Protein AF-A0A537B6Z2-F1 (afdb_monomer_lite)

pLDDT: mean 74.82, std 28.65, range [25.69, 98.81]

Sequence (385 aa):
MVRDRRIRRAQDLSRGAADRLVSRRPWNEPRGRLPSAAHRRKRGRANRRRSTDGAGNKERARRKISRARGRTGGLPGELRLSERRVERPPDGRALRCKRRDVPVVGRRRGEGAVIRAAIVGLGRWGQNLVASVQGKSGAIRFVAGATRTPERSRAFADAHGFPLRESYEKLLADPAIDAVVLATPHSLHAGQIIAAARAGKHVFAEKPFALSLRDAEAAVRACAENELTLAIGYNWRFQPALQEIKRLLGDGGQLGKLLHIEGNFCGPSAYRFEREHWRQSREEGPAGGMTGRGVHLVDAMICLSGRIESLVAQSSRAVRDFGLDDTTSMLFRFESGATGYLGTVIATAETWRLQVFGANGWAEVGGVEHLNTWQLKVCTIDREN

Foldseek 3Di:
DWDWPFDDDDDDDPDDDDDDDDDDDDDDDDDDDDDDDDDDDDDDDDDDDDDDDDDDDDDDDDDDDDDDDDDDDDDDDDPDPPPPPDDDDPDPPDPPPDPPVPPLLDDDDPPQDAAAEEEEAPDPVSLVVQVCDQVPDSHYHHAEYEYPCVVVCVVSQVVSHHYYDPDLLRVLQDPSHAAYEYPDQQQCQLVSLLSNLVSNHAYEYEPPNHDDPVSNVSSVVSCVVSSHHYHYRLCLCVPVLLVVVLQQDDDVHQLDDWAEKEKEFEAQQVPPDDLPPPLLDCSRQVQAQCRPTVVSVVVSCCSRQNAWPDKDKDFADDDDDSPGTQWIKMKTAGPSRHIYIYIYGNNDHGWIKMKIHGPFWIKIWIDRDDPNDITITTTGDDPVD

Radius of gyration: 30.24 Å; chains: 1; bounding box: 92×68×74 Å

Secondary structure (DSSP, 8-state):
--------PPP------------------PPPPP---------------------------PPPP--------PPP----------PPPS------------------PPTT--EEEEEE--SHHHHHHHHHHTTT-SSEEEEEEE-S-GGGTHHHHHHTT-PBPSSHHHHHT-TT--EEEE-S-GGGHHHHHHHHHHTT-EEEEPSS--SSHHHHHHHHHHHHHTT--EEE--GGGG-HHHHHHHHHTSTT-TT-SEEEEEEEEE-SHHHHS-TTSGGGSTTT-TTTHIIIIIHHHHHHHHHHH--EEEEEEEEE--S--SSS-SEEEEEEEETTS-EEEEEEESSS--EEEEEEEETTEEEEEE-SS-TTS--EEEEE--S--

Structure (mmCIF, N/CA/C/O backbone):
data_AF-A0A537B6Z2-F1
#
_entry.id   AF-A0A537B6Z2-F1
#
loop_
_atom_site.group_PDB
_atom_site.id
_atom_site.type_symbol
_atom_site.label_atom_id
_atom_site.label_alt_id
_atom_site.label_comp_id
_atom_site.label_asym_id
_atom_site.label_entity_id
_atom_site.label_seq_id
_atom_site.pdbx_PDB_ins_code
_atom_site.Cartn_x
_atom_site.Cartn_y
_atom_site.Cartn_z
_atom_site.occupancy
_atom_site.B_iso_or_equiv
_atom_site.auth_seq_id
_atom_site.auth_comp_id
_atom_site.auth_asym_id
_atom_site.auth_atom_id
_atom_site.pdbx_PDB_model_num
ATOM 1 N N . MET A 1 1 ? -10.157 -7.994 35.570 1.00 31.20 1 MET A N 1
ATOM 2 C CA . MET A 1 1 ? -8.755 -8.392 35.926 1.00 31.20 1 MET A CA 1
ATOM 3 C C . MET A 1 1 ? -7.870 -8.548 34.667 1.00 31.20 1 MET A C 1
ATOM 5 O O . MET A 1 1 ? -8.349 -9.133 33.706 1.00 31.20 1 MET A O 1
ATOM 9 N N . VAL A 1 2 ? -6.613 -8.060 34.606 1.00 25.78 2 VAL A N 1
ATOM 10 C CA . VAL A 1 2 ? -5.791 -8.107 33.357 1.00 25.78 2 VAL A CA 1
ATOM 11 C C . VAL A 1 2 ? -5.166 -9.492 33.110 1.00 25.78 2 VAL A C 1
ATOM 13 O O . VAL A 1 2 ? -4.333 -9.944 33.890 1.00 25.78 2 VAL A O 1
ATOM 16 N N . ARG A 1 3 ? -5.510 -10.139 31.986 1.00 31.22 3 ARG A N 1
ATOM 17 C CA . ARG A 1 3 ? -4.930 -11.420 31.530 1.00 31.22 3 ARG A CA 1
ATOM 18 C C . ARG A 1 3 ? -4.111 -11.229 30.241 1.00 31.22 3 ARG A C 1
ATOM 20 O O . ARG A 1 3 ? -4.666 -11.281 29.149 1.00 31.22 3 ARG A O 1
ATOM 27 N N . ASP A 1 4 ? -2.792 -11.043 30.362 1.00 32.09 4 ASP A N 1
ATOM 28 C CA . ASP A 1 4 ? -1.851 -10.915 29.227 1.00 32.09 4 ASP A CA 1
ATOM 29 C C . ASP A 1 4 ? -1.685 -12.248 28.460 1.00 32.09 4 ASP A C 1
ATOM 31 O O . ASP A 1 4 ? -0.768 -13.035 28.708 1.00 32.09 4 ASP A O 1
ATOM 35 N N . ARG A 1 5 ? -2.596 -12.532 27.518 1.00 38.34 5 ARG A N 1
ATOM 36 C CA . ARG A 1 5 ? -2.490 -13.682 26.604 1.00 38.34 5 ARG A CA 1
ATOM 37 C C . ARG A 1 5 ? -1.584 -13.357 25.413 1.00 38.34 5 ARG A C 1
ATOM 39 O O . ARG A 1 5 ? -2.050 -13.016 24.328 1.00 38.34 5 ARG A O 1
ATOM 46 N N . ARG A 1 6 ? -0.274 -13.549 25.594 1.00 38.91 6 ARG A N 1
ATOM 47 C CA . ARG A 1 6 ? 0.734 -13.459 24.519 1.00 38.91 6 ARG A CA 1
ATOM 48 C C . ARG A 1 6 ? 0.600 -14.610 23.519 1.00 38.91 6 ARG A C 1
ATOM 50 O O . ARG A 1 6 ? 1.258 -15.641 23.653 1.00 38.91 6 ARG A O 1
ATOM 57 N N . ILE A 1 7 ? -0.218 -14.429 22.485 1.00 36.53 7 ILE A N 1
ATOM 58 C CA . ILE A 1 7 ? -0.350 -15.404 21.395 1.00 36.53 7 ILE A CA 1
ATOM 59 C C . ILE A 1 7 ? 0.897 -15.336 20.498 1.00 36.53 7 ILE A C 1
ATOM 61 O O . ILE A 1 7 ? 0.973 -14.548 19.559 1.00 36.53 7 ILE A O 1
ATOM 65 N N . ARG A 1 8 ? 1.883 -16.195 20.777 1.00 36.22 8 ARG A N 1
ATOM 66 C CA . ARG A 1 8 ? 2.977 -16.513 19.847 1.00 36.22 8 ARG A CA 1
ATOM 67 C C . ARG A 1 8 ? 2.648 -17.811 19.110 1.00 36.22 8 ARG A C 1
ATOM 69 O O . ARG A 1 8 ? 2.709 -18.879 19.711 1.00 36.22 8 ARG A O 1
ATOM 76 N N . ARG A 1 9 ? 2.375 -17.742 17.804 1.00 32.66 9 ARG A N 1
ATOM 77 C CA . ARG A 1 9 ? 2.593 -18.895 16.915 1.00 32.66 9 ARG A CA 1
ATOM 78 C C . ARG A 1 9 ? 4.033 -18.835 16.422 1.00 32.66 9 ARG A C 1
ATOM 80 O O . ARG A 1 9 ? 4.411 -17.861 15.776 1.00 32.66 9 ARG A O 1
ATOM 87 N N . ALA A 1 10 ? 4.823 -19.859 16.730 1.00 28.95 10 ALA A N 1
ATOM 88 C CA . ALA A 1 10 ? 6.073 -20.079 16.020 1.00 28.95 10 ALA A CA 1
ATOM 89 C C . ALA A 1 10 ? 5.754 -20.510 14.579 1.00 28.95 10 ALA A C 1
ATOM 91 O O . ALA A 1 10 ? 4.824 -21.283 14.354 1.00 28.95 10 ALA A O 1
ATOM 92 N N . GLN A 1 11 ? 6.525 -20.006 13.621 1.00 37.44 11 GLN A N 1
ATOM 93 C CA . GLN A 1 11 ? 6.777 -20.715 12.370 1.00 37.44 11 GLN A CA 1
ATOM 94 C C . GLN A 1 11 ? 8.135 -21.394 12.534 1.00 37.44 11 GLN A C 1
ATOM 96 O O . GLN A 1 11 ? 9.032 -20.801 13.140 1.00 37.44 11 GLN A O 1
ATOM 101 N N . ASP A 1 12 ? 8.276 -22.625 12.048 1.00 31.50 12 ASP A N 1
ATOM 102 C CA . ASP A 1 12 ? 9.491 -23.403 12.267 1.00 31.50 12 ASP A CA 1
ATOM 103 C C . ASP A 1 12 ? 10.701 -22.774 11.573 1.00 31.50 12 ASP A C 1
ATOM 105 O O . ASP A 1 12 ? 10.842 -22.784 10.351 1.00 31.50 12 ASP A O 1
ATOM 109 N N . LEU A 1 13 ? 11.597 -22.239 12.399 1.00 31.28 13 LEU A N 1
ATOM 110 C CA . LEU A 1 13 ? 12.962 -21.889 12.046 1.00 31.28 13 LEU A CA 1
ATOM 111 C C . LEU A 1 13 ? 13.880 -22.672 12.986 1.00 31.28 13 LEU A C 1
ATOM 113 O O . LEU A 1 13 ? 13.684 -22.681 14.204 1.00 31.28 13 LEU A O 1
ATOM 117 N N . SER A 1 14 ? 14.856 -23.367 12.406 1.00 30.05 14 SER A N 1
ATOM 118 C CA . SER A 1 14 ? 15.750 -24.293 13.106 1.00 30.05 14 SER A CA 1
ATOM 119 C C . SER A 1 14 ? 16.435 -23.635 14.308 1.00 30.05 14 SER A C 1
ATOM 121 O O . SER A 1 14 ? 17.076 -22.592 14.169 1.00 30.05 14 SER A O 1
ATOM 123 N N . ARG A 1 15 ? 16.323 -24.260 15.488 1.00 30.67 15 ARG A N 1
ATOM 124 C CA . ARG A 1 15 ? 16.882 -23.742 16.747 1.00 30.67 15 ARG A CA 1
ATOM 125 C C . ARG A 1 15 ? 18.405 -23.588 16.656 1.00 30.67 15 ARG A C 1
ATOM 127 O O . ARG A 1 15 ? 19.103 -24.569 16.425 1.00 30.67 15 ARG A O 1
ATOM 134 N N . GLY A 1 16 ? 18.913 -22.388 16.937 1.00 26.91 16 GLY A N 1
ATOM 135 C CA . GLY A 1 16 ? 20.348 -22.106 16.997 1.00 26.91 16 GLY A CA 1
ATOM 136 C C . GLY A 1 16 ? 20.668 -20.923 17.913 1.00 26.91 16 GLY A C 1
ATOM 137 O O . GLY A 1 16 ? 20.459 -19.783 17.526 1.00 26.91 16 GLY A O 1
ATOM 138 N N . ALA A 1 17 ? 21.164 -21.228 19.117 1.00 27.98 17 ALA A N 1
ATOM 139 C CA . ALA A 1 17 ? 21.833 -20.332 20.071 1.00 27.98 17 ALA A CA 1
ATOM 140 C C . ALA A 1 17 ? 21.268 -18.902 20.265 1.00 27.98 17 ALA A C 1
ATOM 142 O O . ALA A 1 17 ? 21.719 -17.941 19.644 1.00 27.98 17 ALA A O 1
ATOM 143 N N . ALA A 1 18 ? 20.407 -18.737 21.273 1.00 27.16 18 ALA A N 1
ATOM 144 C CA . ALA A 1 18 ? 20.296 -17.469 21.992 1.00 27.16 18 ALA A CA 1
ATOM 145 C C . ALA A 1 18 ? 21.168 -17.539 23.257 1.00 27.16 18 ALA A C 1
ATOM 147 O O . ALA A 1 18 ? 20.759 -18.182 24.216 1.00 27.16 18 ALA A O 1
ATOM 148 N N . ASP A 1 19 ? 22.370 -16.947 23.217 1.00 29.09 19 ASP A N 1
ATOM 149 C CA . ASP A 1 19 ? 23.042 -16.287 24.357 1.00 29.09 19 ASP A CA 1
ATOM 150 C C . ASP A 1 19 ? 24.487 -15.877 24.016 1.00 29.09 19 ASP A C 1
ATOM 152 O O . ASP A 1 19 ? 25.310 -16.736 23.696 1.00 29.09 19 ASP A O 1
ATOM 156 N N . ARG A 1 20 ? 24.805 -14.575 24.165 1.00 29.11 20 ARG A N 1
ATOM 157 C CA . ARG A 1 20 ? 26.014 -14.032 24.840 1.00 29.11 20 ARG A CA 1
ATOM 158 C C . ARG A 1 20 ? 26.226 -12.527 24.599 1.00 29.11 20 ARG A C 1
ATOM 160 O O . ARG A 1 20 ? 26.693 -12.124 23.545 1.00 29.11 20 ARG A O 1
ATOM 167 N N . LEU A 1 21 ? 26.021 -11.772 25.682 1.00 27.22 21 LEU A N 1
ATOM 168 C CA . LEU A 1 21 ? 26.836 -10.647 26.181 1.00 27.22 21 LEU A CA 1
ATOM 169 C C . LEU A 1 21 ? 27.091 -9.388 25.319 1.00 27.22 21 LEU A C 1
ATOM 171 O O . LEU A 1 21 ? 27.278 -9.391 24.109 1.00 27.22 21 LEU A O 1
ATOM 175 N N . VAL A 1 22 ? 27.164 -8.260 26.031 1.00 26.69 22 VAL A N 1
ATOM 176 C CA . VAL A 1 22 ? 27.321 -6.906 25.486 1.00 26.69 22 VAL A CA 1
ATOM 177 C C . VAL A 1 22 ? 28.796 -6.510 25.320 1.00 26.69 22 VAL A C 1
ATOM 179 O O . VAL A 1 22 ? 29.599 -6.645 26.240 1.00 26.69 22 VAL A O 1
ATOM 182 N N . SER A 1 23 ? 29.092 -5.856 24.191 1.00 26.97 23 SER A N 1
ATOM 183 C CA . SER A 1 23 ? 30.302 -5.070 23.872 1.00 26.97 23 SER A CA 1
ATOM 184 C C . SER A 1 23 ? 31.633 -5.810 23.634 1.00 26.97 23 SER A C 1
ATOM 186 O O . SER A 1 23 ? 32.213 -6.412 24.533 1.00 26.97 23 SER A O 1
ATOM 188 N N . ARG A 1 24 ? 32.241 -5.557 22.462 1.00 28.36 24 ARG A N 1
ATOM 189 C CA . ARG A 1 24 ? 33.386 -4.625 22.321 1.00 28.36 24 ARG A CA 1
ATOM 190 C C . ARG A 1 24 ? 33.663 -4.286 20.840 1.00 28.36 24 ARG A C 1
ATOM 192 O O . ARG A 1 24 ? 32.948 -4.733 19.954 1.00 28.36 24 ARG A O 1
ATOM 199 N N . ARG A 1 25 ? 34.613 -3.366 20.624 1.00 27.12 25 ARG A N 1
ATOM 200 C CA . ARG A 1 25 ? 34.887 -2.593 19.389 1.00 27.12 25 ARG A CA 1
ATOM 201 C C . ARG A 1 25 ? 35.215 -3.437 18.137 1.00 27.12 25 ARG A C 1
ATOM 203 O O . ARG A 1 25 ? 35.761 -4.526 18.293 1.00 27.12 25 ARG A O 1
ATOM 210 N N . PRO A 1 26 ? 35.002 -2.899 16.917 1.00 27.08 26 PRO A N 1
ATOM 211 C CA . PRO A 1 26 ? 35.416 -3.552 15.674 1.00 27.08 26 PRO A CA 1
ATOM 212 C C . PRO A 1 26 ? 36.942 -3.571 15.503 1.00 27.08 26 PRO A C 1
ATOM 214 O O . PRO A 1 26 ? 37.623 -2.608 15.857 1.00 27.08 26 PRO A O 1
ATOM 217 N N . TRP A 1 27 ? 37.447 -4.645 14.893 1.00 25.69 27 TRP A N 1
ATOM 218 C CA . TRP A 1 27 ? 38.795 -4.771 14.334 1.00 25.69 27 TRP A CA 1
ATOM 219 C C . TRP A 1 27 ? 38.758 -5.745 13.153 1.00 25.69 27 TRP A C 1
ATOM 221 O O . TRP A 1 27 ? 38.409 -6.907 13.347 1.00 25.69 27 TRP A O 1
ATOM 231 N N . ASN A 1 28 ? 39.127 -5.278 11.956 1.00 28.61 28 ASN A N 1
ATOM 232 C CA . ASN A 1 28 ? 40.232 -5.839 11.163 1.00 28.61 28 ASN A CA 1
ATOM 233 C C . ASN A 1 28 ? 40.301 -5.203 9.765 1.00 28.61 28 ASN A C 1
ATOM 235 O O . ASN A 1 28 ? 39.455 -5.461 8.917 1.00 28.61 28 ASN A O 1
ATOM 239 N N . GLU A 1 29 ? 41.394 -4.485 9.512 1.00 28.77 29 GLU A N 1
ATOM 240 C CA . GLU A 1 29 ? 42.083 -4.521 8.218 1.00 28.77 29 GLU A CA 1
ATOM 241 C C . GLU A 1 29 ? 43.484 -5.140 8.434 1.00 28.77 29 GLU A C 1
ATOM 243 O O . GLU A 1 29 ? 43.968 -5.157 9.575 1.00 28.77 29 GLU A O 1
ATOM 248 N N . PRO A 1 30 ? 44.130 -5.717 7.401 1.00 32.84 30 PRO A N 1
ATOM 249 C CA . PRO A 1 30 ? 45.302 -6.576 7.590 1.00 32.84 30 PRO A CA 1
ATOM 250 C C . PRO A 1 30 ? 46.597 -5.811 7.911 1.00 32.84 30 PRO A C 1
ATOM 252 O O . PRO A 1 30 ? 46.817 -4.694 7.449 1.00 32.84 30 PRO A O 1
ATOM 255 N N . ARG A 1 31 ? 47.516 -6.447 8.652 1.00 28.41 31 ARG A N 1
ATOM 256 C CA . ARG A 1 31 ? 48.848 -5.886 8.951 1.00 28.41 31 ARG A CA 1
ATOM 257 C C . ARG A 1 31 ? 49.913 -6.352 7.953 1.00 28.41 31 ARG A C 1
ATOM 259 O O . ARG A 1 31 ? 50.276 -7.526 7.957 1.00 28.41 31 ARG A O 1
ATOM 266 N N . GLY A 1 32 ? 50.496 -5.415 7.206 1.00 26.58 32 GLY A N 1
ATOM 267 C CA . GLY A 1 32 ? 51.830 -5.560 6.600 1.00 26.58 32 GLY A CA 1
ATOM 268 C C . GLY A 1 32 ? 52.953 -5.235 7.602 1.00 26.58 32 GLY A C 1
ATOM 269 O O . GLY A 1 32 ? 52.706 -4.588 8.622 1.00 26.58 32 GLY A O 1
ATOM 270 N N . ARG A 1 33 ? 54.188 -5.693 7.346 1.00 27.89 33 ARG A N 1
ATOM 271 C CA . ARG A 1 33 ? 55.360 -5.461 8.222 1.00 27.89 33 ARG A CA 1
ATOM 272 C C . ARG A 1 33 ? 56.221 -4.273 7.758 1.00 27.89 33 ARG A C 1
ATOM 274 O O . ARG A 1 33 ? 56.252 -3.947 6.579 1.00 27.89 33 ARG A O 1
ATOM 281 N N . LEU A 1 34 ? 56.937 -3.665 8.709 1.00 28.89 34 LEU A N 1
ATOM 282 C CA . LEU A 1 34 ? 57.991 -2.654 8.497 1.00 28.89 34 LEU A CA 1
ATOM 283 C C . LEU A 1 34 ? 59.309 -3.326 8.028 1.00 28.89 34 LEU A C 1
ATOM 285 O O . LEU A 1 34 ? 59.421 -4.548 8.166 1.00 28.89 34 LEU A O 1
ATOM 289 N N . PRO A 1 35 ? 60.320 -2.564 7.547 1.00 38.00 35 PRO A N 1
ATOM 290 C CA . PRO A 1 35 ? 61.293 -2.004 8.502 1.00 38.00 35 PRO A CA 1
ATOM 291 C C . PRO A 1 35 ? 61.864 -0.590 8.198 1.00 38.00 35 PRO A C 1
ATOM 293 O O . PRO A 1 35 ? 62.128 -0.219 7.063 1.00 38.00 35 PRO A O 1
ATOM 296 N N . SER A 1 36 ? 62.117 0.150 9.288 1.00 27.50 36 SER A N 1
ATOM 297 C CA . SER A 1 36 ? 63.237 1.088 9.551 1.00 27.50 36 SER A CA 1
ATOM 298 C C . SER A 1 36 ? 63.777 2.084 8.499 1.00 27.50 36 SER A C 1
ATOM 300 O O . SER A 1 36 ? 64.452 1.691 7.554 1.00 27.50 36 SER A O 1
ATOM 302 N N . ALA A 1 37 ? 63.771 3.374 8.866 1.00 28.77 37 ALA A N 1
ATOM 303 C CA . ALA A 1 37 ? 64.976 4.226 8.924 1.00 28.77 37 ALA A CA 1
ATOM 304 C C . ALA A 1 37 ? 64.714 5.462 9.819 1.00 28.77 37 ALA A C 1
ATOM 306 O O . ALA A 1 37 ? 63.564 5.803 10.089 1.00 28.77 37 ALA A O 1
ATOM 307 N N . ALA A 1 38 ? 65.765 6.131 10.303 1.00 28.70 38 ALA A N 1
ATOM 308 C CA . ALA A 1 38 ? 65.657 7.330 11.147 1.00 28.70 38 ALA A CA 1
ATOM 309 C C . ALA A 1 38 ? 65.979 8.617 10.371 1.00 28.70 38 ALA A C 1
ATOM 311 O O . ALA A 1 38 ? 66.758 8.565 9.423 1.00 28.70 38 ALA A O 1
ATOM 312 N N . HIS A 1 39 ? 65.518 9.780 10.863 1.00 29.91 39 HIS A N 1
ATOM 313 C CA . HIS A 1 39 ? 66.331 11.007 10.844 1.00 29.91 39 HIS A CA 1
ATOM 314 C C . HIS A 1 39 ? 65.981 12.011 11.964 1.00 29.91 39 HIS A C 1
ATOM 316 O O . HIS A 1 39 ? 65.071 11.801 12.763 1.00 29.91 39 HIS A O 1
ATOM 322 N N . ARG A 1 40 ? 66.817 13.050 12.108 1.00 29.64 40 ARG A N 1
ATOM 323 C CA . ARG A 1 40 ? 66.996 13.860 13.331 1.00 29.64 40 ARG A CA 1
ATOM 324 C C . ARG A 1 40 ? 66.291 15.229 13.318 1.00 29.64 40 ARG A C 1
ATOM 326 O O . ARG A 1 40 ? 66.344 15.935 12.326 1.00 29.64 40 ARG A O 1
ATOM 333 N N . ARG A 1 41 ? 65.888 15.657 14.527 1.00 30.36 41 ARG A N 1
ATOM 334 C CA . ARG A 1 41 ? 65.993 17.023 15.113 1.00 30.36 41 ARG A CA 1
ATOM 335 C C . ARG A 1 41 ? 65.592 18.249 14.258 1.00 30.36 41 ARG A C 1
ATOM 337 O O . ARG A 1 41 ? 66.323 18.631 13.353 1.00 30.36 41 ARG A O 1
ATOM 344 N N . LYS A 1 42 ? 64.785 19.125 14.876 1.00 30.58 42 LYS A N 1
ATOM 345 C CA . LYS A 1 42 ? 65.321 20.343 15.539 1.00 30.58 42 LYS A CA 1
ATOM 346 C C . LYS A 1 42 ? 64.374 20.875 16.624 1.00 30.58 42 LYS A C 1
ATOM 348 O O . LYS A 1 42 ? 63.186 20.581 16.622 1.00 30.58 42 LYS A O 1
ATOM 353 N N . ARG A 1 43 ? 64.937 21.615 17.587 1.00 31.23 43 ARG A N 1
ATOM 354 C CA . ARG A 1 43 ? 64.209 22.387 18.612 1.00 31.23 43 ARG A CA 1
ATOM 355 C C . ARG A 1 43 ? 64.237 23.867 18.215 1.00 31.23 43 ARG A C 1
ATOM 357 O O . ARG A 1 43 ? 65.288 24.337 17.792 1.00 31.23 43 ARG A O 1
ATOM 364 N N . GLY A 1 44 ? 63.150 24.590 18.467 1.00 27.59 44 GLY A N 1
ATOM 365 C CA . GLY A 1 44 ? 63.119 26.049 18.634 1.00 27.59 44 GLY A CA 1
ATOM 366 C C . GLY A 1 44 ? 62.461 26.365 19.983 1.00 27.59 44 GLY A C 1
ATOM 367 O O . GLY A 1 44 ? 61.597 25.604 20.420 1.00 27.59 44 GLY A O 1
ATOM 368 N N . ARG A 1 45 ? 62.912 27.398 20.707 1.00 28.91 45 ARG A N 1
ATOM 369 C CA . ARG A 1 45 ? 62.478 27.656 22.095 1.00 28.91 45 ARG A CA 1
ATOM 370 C C . ARG A 1 45 ? 62.605 29.139 22.455 1.00 28.91 45 ARG A C 1
ATOM 372 O O . ARG A 1 45 ? 63.638 29.728 22.163 1.00 28.91 45 ARG A O 1
ATOM 379 N N . ALA A 1 46 ? 61.647 29.628 23.250 1.00 31.62 46 ALA A N 1
ATOM 380 C CA . ALA A 1 46 ? 61.682 30.904 23.984 1.00 31.62 46 ALA A CA 1
ATOM 381 C C . ALA A 1 46 ? 61.500 32.186 23.111 1.00 31.62 46 ALA A C 1
ATOM 383 O O . ALA A 1 46 ? 61.597 32.108 21.896 1.00 31.62 46 ALA A O 1
ATOM 384 N N . ASN A 1 47 ? 61.180 33.371 23.666 1.00 29.94 47 ASN A N 1
ATOM 385 C CA . ASN A 1 47 ? 61.007 33.697 25.090 1.00 29.94 47 ASN A CA 1
ATOM 386 C C . ASN A 1 47 ? 59.976 34.814 25.400 1.00 29.94 47 ASN A C 1
ATOM 388 O O . ASN A 1 47 ? 59.649 35.644 24.565 1.00 29.94 47 ASN A O 1
ATOM 392 N N . ARG A 1 48 ? 59.555 34.815 26.673 1.00 30.72 48 ARG A N 1
ATOM 393 C CA . ARG A 1 48 ? 58.812 35.812 27.478 1.00 30.72 48 ARG A CA 1
ATOM 394 C C . ARG A 1 48 ? 58.956 37.305 27.111 1.00 30.72 48 ARG A C 1
ATOM 396 O O . ARG A 1 48 ? 60.065 37.758 26.844 1.00 30.72 48 ARG A O 1
ATOM 403 N N . ARG A 1 49 ? 57.935 38.085 27.512 1.00 29.16 49 ARG A N 1
ATOM 404 C CA . ARG A 1 49 ? 58.051 39.135 28.565 1.00 29.16 49 ARG A CA 1
ATOM 405 C C . ARG A 1 49 ? 56.749 39.237 29.398 1.00 29.16 49 ARG A C 1
ATOM 407 O O . ARG A 1 49 ? 55.776 38.567 29.070 1.00 29.16 49 ARG A O 1
ATOM 414 N N . ARG A 1 50 ? 56.787 39.955 30.532 1.00 31.41 50 ARG A N 1
ATOM 415 C CA . ARG A 1 50 ? 55.744 40.067 31.586 1.00 31.41 50 ARG A CA 1
ATOM 416 C C . ARG A 1 50 ? 55.665 41.511 32.111 1.00 31.41 50 ARG A C 1
ATOM 418 O O . ARG A 1 50 ? 56.728 42.090 32.310 1.00 31.41 50 ARG A O 1
ATOM 425 N N . SER A 1 51 ? 54.463 41.946 32.500 1.00 29.16 51 SER A N 1
ATOM 426 C CA . SER A 1 51 ? 54.149 42.867 33.622 1.00 29.16 51 SER A CA 1
ATOM 427 C C . SER A 1 51 ? 52.607 42.935 33.750 1.00 29.16 51 SER A C 1
ATOM 429 O O . SER A 1 51 ? 51.971 43.223 32.741 1.00 29.16 51 SE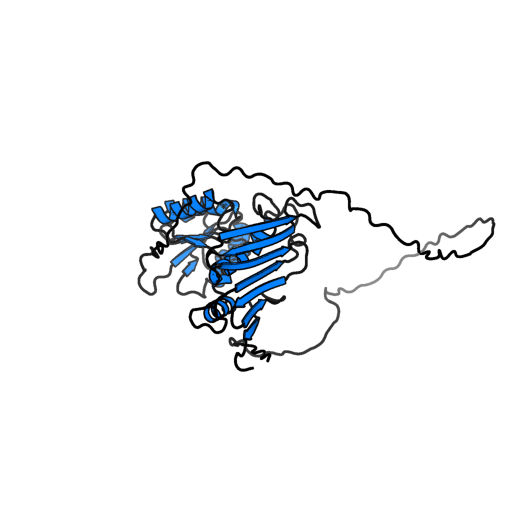R A O 1
ATOM 431 N N . THR A 1 52 ? 51.934 42.404 34.785 1.00 32.81 52 THR A N 1
ATOM 432 C CA . THR A 1 52 ? 51.739 42.922 36.173 1.00 32.81 52 THR A CA 1
ATOM 433 C C . THR A 1 52 ? 51.011 44.275 36.225 1.00 32.81 52 THR A C 1
ATOM 435 O O . THR A 1 52 ? 51.477 45.192 35.558 1.00 32.81 52 THR A O 1
ATOM 438 N N . ASP A 1 53 ? 49.952 44.536 37.010 1.00 29.97 53 ASP A N 1
ATOM 439 C CA . ASP A 1 53 ? 49.004 43.751 37.856 1.00 29.97 53 ASP A CA 1
ATOM 440 C C . ASP A 1 53 ? 47.761 44.674 38.126 1.00 29.97 53 ASP A C 1
ATOM 442 O O . ASP A 1 53 ? 47.740 45.779 37.590 1.00 29.97 53 ASP A O 1
ATOM 446 N N . GLY A 1 54 ? 46.672 44.383 38.865 1.00 27.34 54 GLY A N 1
ATOM 447 C CA . GLY A 1 54 ? 46.262 43.292 39.772 1.00 27.34 54 GLY A CA 1
ATOM 448 C C . GLY A 1 54 ? 44.830 43.535 40.339 1.00 27.34 54 GLY A C 1
ATOM 449 O O . GLY A 1 54 ? 44.078 44.303 39.747 1.00 27.34 54 GLY A O 1
ATOM 450 N N . ALA A 1 55 ? 44.479 42.935 41.498 1.00 31.23 55 ALA A N 1
ATOM 451 C CA . ALA A 1 55 ? 43.141 42.930 42.164 1.00 31.23 55 ALA A CA 1
ATOM 452 C C . ALA A 1 55 ? 41.987 42.263 41.354 1.00 31.23 55 ALA A C 1
ATOM 454 O O . ALA A 1 55 ? 42.055 42.162 40.138 1.00 31.23 55 ALA A O 1
ATOM 455 N N . GLY A 1 56 ? 40.901 41.703 41.919 1.00 28.19 56 GLY A N 1
ATOM 456 C CA . GLY A 1 56 ? 40.402 41.601 43.309 1.00 28.19 56 GLY A CA 1
ATOM 457 C C . GLY A 1 56 ? 39.025 42.288 43.450 1.00 28.19 56 GLY A C 1
ATOM 458 O O . GLY A 1 56 ? 38.918 43.441 43.065 1.00 28.19 56 GLY A O 1
ATOM 459 N N . ASN A 1 57 ? 37.928 41.705 43.966 1.00 29.69 57 ASN A N 1
ATOM 460 C CA . ASN A 1 57 ? 37.635 40.383 44.557 1.00 29.69 57 ASN A CA 1
ATOM 461 C C . ASN A 1 57 ? 36.136 40.002 44.297 1.00 29.69 57 ASN A C 1
ATOM 463 O O . ASN A 1 57 ? 35.416 40.721 43.611 1.00 29.69 57 ASN A O 1
ATOM 467 N N . LYS A 1 58 ? 35.669 38.858 44.819 1.00 31.30 58 LYS A N 1
ATOM 468 C CA . LYS A 1 58 ? 34.299 38.293 44.725 1.00 31.30 58 LYS A CA 1
ATOM 469 C C . LYS A 1 58 ? 33.238 39.139 45.466 1.00 31.30 58 LYS A C 1
ATOM 471 O O . LYS A 1 58 ? 33.592 39.781 46.444 1.00 31.30 58 LYS A O 1
ATOM 476 N N . GLU A 1 59 ? 31.943 38.975 45.140 1.00 28.91 59 GLU A N 1
ATOM 477 C CA . GLU A 1 59 ? 30.971 38.192 45.955 1.00 28.91 59 GLU A CA 1
ATOM 478 C C . GLU A 1 59 ? 29.573 38.049 45.265 1.00 28.91 59 GLU A C 1
ATOM 480 O O . GLU A 1 59 ? 29.358 38.490 44.139 1.00 28.91 59 GLU A O 1
ATOM 485 N N . ARG A 1 60 ? 28.648 37.312 45.902 1.00 32.69 60 ARG A N 1
ATOM 486 C CA . ARG A 1 60 ? 27.304 36.882 45.486 1.00 32.69 60 ARG A CA 1
ATOM 487 C C . ARG A 1 60 ? 26.240 37.975 45.656 1.00 32.69 60 ARG A C 1
ATOM 489 O O . ARG A 1 60 ? 26.265 38.714 46.632 1.00 32.69 60 ARG A O 1
ATOM 496 N N . ALA A 1 61 ? 25.149 37.860 44.894 1.00 29.84 61 ALA A N 1
ATOM 497 C CA . ALA A 1 61 ? 23.833 38.352 45.316 1.00 29.84 61 ALA A CA 1
ATOM 498 C C . ALA A 1 61 ? 22.719 37.331 45.006 1.00 29.84 61 ALA A C 1
ATOM 500 O O . ALA A 1 61 ? 22.420 37.047 43.849 1.00 29.84 61 ALA A O 1
ATOM 501 N N . ARG A 1 62 ? 22.063 36.791 46.045 1.00 31.39 62 ARG A N 1
ATOM 502 C CA . ARG A 1 62 ? 20.770 36.089 45.913 1.00 31.39 62 ARG A CA 1
ATOM 503 C C . ARG A 1 62 ? 19.657 37.143 45.897 1.00 31.39 62 ARG A C 1
ATOM 505 O O . ARG A 1 62 ? 19.564 37.907 46.856 1.00 31.39 62 ARG A O 1
ATOM 512 N N . ARG A 1 63 ? 18.777 37.170 44.888 1.00 31.14 63 ARG A N 1
ATOM 513 C CA . ARG A 1 63 ? 17.545 37.984 44.957 1.00 31.14 63 ARG A CA 1
ATOM 514 C C . ARG A 1 63 ? 16.422 37.232 45.674 1.00 31.14 63 ARG A C 1
ATOM 516 O O . ARG A 1 63 ? 16.275 36.022 45.527 1.00 31.14 63 ARG A O 1
ATOM 523 N N . LYS A 1 64 ? 15.680 37.966 46.507 1.00 29.16 64 LYS A N 1
ATOM 524 C CA . LYS A 1 64 ? 14.603 37.453 47.366 1.00 29.16 64 LYS A CA 1
ATOM 525 C C . LYS A 1 64 ? 13.287 37.357 46.589 1.00 29.16 64 LYS A C 1
ATOM 527 O O . LYS A 1 64 ? 13.037 38.165 45.701 1.00 29.16 64 LYS A O 1
ATOM 532 N N . ILE A 1 65 ? 12.428 36.424 46.994 1.00 30.75 65 ILE A N 1
ATOM 533 C CA . ILE A 1 65 ? 11.007 36.424 46.628 1.00 30.75 65 ILE A CA 1
ATOM 534 C C . ILE A 1 65 ? 10.296 37.483 47.481 1.00 30.75 65 ILE A C 1
ATOM 536 O O . ILE A 1 65 ? 10.479 37.510 48.698 1.00 30.75 65 ILE A O 1
ATOM 540 N N . SER A 1 66 ? 9.446 38.303 46.867 1.00 29.91 66 SER A N 1
ATOM 541 C CA . SER A 1 66 ? 8.420 39.089 47.559 1.00 29.91 66 SER A CA 1
ATOM 542 C C . SER A 1 66 ? 7.036 38.698 47.035 1.00 29.91 66 SER A C 1
ATOM 544 O O . SER A 1 66 ? 6.859 38.398 45.856 1.00 29.91 66 SER A O 1
ATOM 546 N N . ARG A 1 67 ? 6.044 38.653 47.931 1.00 29.88 67 ARG A N 1
ATOM 547 C CA . ARG A 1 67 ? 4.634 38.434 47.583 1.00 29.88 67 ARG A CA 1
ATOM 548 C C . ARG A 1 67 ? 3.922 39.783 47.540 1.00 29.88 67 ARG A C 1
ATOM 550 O O . ARG A 1 67 ? 3.970 40.512 48.524 1.00 29.88 67 ARG A O 1
ATOM 557 N N . ALA A 1 68 ? 3.185 40.045 46.468 1.00 29.44 68 ALA A N 1
ATOM 558 C CA . ALA A 1 68 ? 2.093 41.015 46.446 1.00 29.44 68 ALA A CA 1
ATOM 559 C C . ALA A 1 68 ? 0.795 40.264 46.109 1.00 29.44 68 ALA A C 1
ATOM 561 O O . ALA A 1 68 ? 0.815 39.320 45.318 1.00 29.44 68 ALA A O 1
ATOM 562 N N . ARG A 1 69 ? -0.323 40.630 46.744 1.00 31.45 69 ARG A N 1
ATOM 563 C CA . ARG A 1 69 ? -1.634 39.998 46.525 1.00 31.45 69 ARG A CA 1
ATOM 564 C C . ARG A 1 69 ? -2.518 40.884 45.648 1.00 31.45 69 ARG A C 1
ATOM 566 O O . ARG A 1 69 ? -2.653 42.064 45.933 1.00 31.45 69 ARG A O 1
ATOM 573 N N . GLY A 1 70 ? -3.224 40.248 44.714 1.00 26.84 70 GLY A N 1
ATOM 574 C CA . GLY A 1 70 ? -4.578 40.646 44.325 1.00 26.84 70 GLY A CA 1
ATOM 575 C C . GLY A 1 70 ? -4.723 41.762 43.289 1.00 26.84 70 GLY A C 1
ATOM 576 O O . GLY A 1 70 ? -4.804 42.934 43.638 1.00 26.84 70 GLY A O 1
ATOM 577 N N . ARG A 1 71 ? -4.986 41.362 42.041 1.00 27.45 71 ARG A N 1
ATOM 578 C CA . ARG A 1 71 ? -6.191 41.796 41.313 1.00 27.45 71 ARG A CA 1
ATOM 579 C C . ARG A 1 71 ? -6.490 40.831 40.167 1.00 27.45 71 ARG A C 1
ATOM 581 O O . ARG A 1 71 ? -5.575 40.325 39.527 1.00 27.45 71 ARG A O 1
ATOM 588 N N . THR A 1 72 ? -7.769 40.559 39.942 1.00 39.50 72 THR A N 1
ATOM 589 C CA . THR A 1 72 ? -8.262 39.858 38.754 1.00 39.50 72 THR A CA 1
ATOM 590 C C . THR A 1 72 ? -8.264 40.821 37.566 1.00 39.50 72 THR A C 1
ATOM 592 O O . THR A 1 72 ? -8.705 41.961 37.686 1.00 39.50 72 THR A O 1
ATOM 595 N N . GLY A 1 73 ? -7.753 40.366 36.424 1.00 26.59 73 GLY A N 1
ATOM 596 C CA . GLY A 1 73 ? -7.677 41.120 35.173 1.00 26.59 73 GLY A CA 1
ATOM 597 C C . GLY A 1 73 ? -7.578 40.146 33.999 1.00 26.59 73 GLY A C 1
ATOM 598 O O . GLY A 1 73 ? -6.996 39.072 34.148 1.00 26.59 73 GLY A O 1
ATOM 599 N N . GLY A 1 74 ? -8.218 40.475 32.876 1.00 27.39 74 GLY A N 1
ATOM 600 C CA . GLY A 1 74 ? -8.408 39.547 31.757 1.00 27.39 74 GLY A CA 1
ATOM 601 C C . GLY A 1 74 ? -7.131 39.217 30.977 1.00 27.39 74 GLY A C 1
ATOM 602 O O . GLY A 1 74 ? -6.185 40.002 30.941 1.00 27.39 74 GLY A O 1
ATOM 603 N N . LEU A 1 75 ? -7.138 38.059 30.311 1.00 30.98 75 LEU A N 1
ATOM 604 C CA . LEU A 1 75 ? -6.120 37.673 29.330 1.00 30.98 75 LEU A CA 1
ATOM 605 C C . LEU A 1 75 ? -6.355 38.427 28.005 1.00 30.98 75 LEU A C 1
ATOM 607 O O . LEU A 1 75 ? -7.452 38.316 27.453 1.00 30.98 75 LEU A O 1
ATOM 611 N N . PRO A 1 76 ? -5.365 39.156 27.461 1.00 30.34 76 PRO A N 1
ATOM 612 C CA . PRO A 1 76 ? -5.447 39.736 26.125 1.00 30.34 76 PRO A CA 1
ATOM 613 C C . PRO A 1 76 ? -4.931 38.765 25.047 1.00 30.34 76 PRO A C 1
ATOM 615 O O . PRO A 1 76 ? -3.948 38.060 25.262 1.00 30.34 76 PRO A O 1
ATOM 618 N N . GLY A 1 77 ? -5.533 38.813 23.853 1.00 29.17 77 GLY A N 1
ATOM 619 C CA . GLY A 1 77 ? -4.998 38.194 22.631 1.00 29.17 77 GLY A CA 1
ATOM 620 C C . GLY A 1 77 ? -5.799 36.999 22.106 1.00 29.17 77 GLY A C 1
ATOM 621 O O . GLY A 1 77 ? -5.664 35.879 22.592 1.00 29.17 77 GLY A O 1
ATOM 622 N N . GLU A 1 78 ? -6.590 37.225 21.054 1.00 30.23 78 GLU A N 1
ATOM 623 C CA . GLU A 1 78 ? -7.255 36.158 20.300 1.00 30.23 78 GLU A CA 1
ATOM 624 C C . GLU A 1 78 ? -6.228 35.282 19.559 1.00 30.23 78 GLU A C 1
ATOM 626 O O . GLU A 1 78 ? -5.523 35.760 18.666 1.00 30.23 78 GLU A O 1
ATOM 631 N N . LEU A 1 79 ? -6.209 33.973 19.828 1.00 27.67 79 LEU A N 1
ATOM 632 C CA . LEU A 1 79 ? -5.620 33.002 18.901 1.00 27.67 79 LEU A CA 1
ATOM 633 C C . LEU A 1 79 ? -6.551 32.837 17.693 1.00 27.67 79 LEU A C 1
ATOM 635 O O . LEU A 1 79 ? -7.377 31.926 17.643 1.00 27.67 79 LEU A O 1
ATOM 639 N N . ARG A 1 80 ? -6.427 33.742 16.715 1.00 27.98 80 ARG A N 1
ATOM 640 C CA . ARG A 1 80 ? -7.181 33.679 15.455 1.00 27.98 80 ARG A CA 1
ATOM 641 C C . ARG A 1 80 ? -6.773 32.455 14.637 1.00 27.98 80 ARG A C 1
ATOM 643 O O . ARG A 1 80 ? -5.823 32.500 13.856 1.00 27.98 80 ARG A O 1
ATOM 650 N N . LEU A 1 81 ? -7.538 31.376 14.788 1.00 29.84 81 LEU A N 1
ATOM 651 C CA . LEU A 1 81 ? -7.581 30.283 13.823 1.00 29.84 81 LEU A CA 1
ATOM 652 C C . LEU A 1 81 ? -7.963 30.871 12.460 1.00 29.84 81 LEU A C 1
ATOM 654 O O . LEU A 1 81 ? -9.038 31.445 12.298 1.00 29.84 81 LEU A O 1
ATOM 658 N N . SER A 1 82 ? -7.063 30.771 11.483 1.00 30.70 82 SER A N 1
ATOM 659 C CA . SER A 1 82 ? -7.306 31.298 10.143 1.00 30.70 82 SER A CA 1
ATOM 660 C C . SER A 1 82 ? -8.205 30.345 9.360 1.00 30.70 82 SER A C 1
ATOM 662 O O . SER A 1 82 ? -7.740 29.429 8.681 1.00 30.70 82 SER A O 1
ATOM 664 N N . GLU A 1 83 ? -9.517 30.575 9.443 1.00 33.12 83 GLU A N 1
ATOM 665 C CA . GLU A 1 83 ? -10.506 29.902 8.603 1.00 33.12 83 GLU A CA 1
ATOM 666 C C . GLU A 1 83 ? -10.260 30.227 7.121 1.00 33.12 83 GLU A C 1
ATOM 668 O O . GLU A 1 83 ? -10.815 31.167 6.549 1.00 33.12 83 GLU A O 1
ATOM 673 N N . ARG A 1 84 ? -9.438 29.408 6.455 1.00 31.31 84 ARG A N 1
ATOM 674 C CA . ARG A 1 84 ? -9.441 29.326 4.993 1.00 31.31 84 ARG A CA 1
ATOM 675 C C . ARG A 1 84 ? -10.766 28.706 4.572 1.00 31.31 84 ARG A C 1
ATOM 677 O O . ARG A 1 84 ? -10.889 27.488 4.472 1.00 31.31 84 ARG A O 1
ATOM 684 N N . ARG A 1 85 ? -11.753 29.574 4.354 1.00 28.91 85 ARG A N 1
ATOM 685 C CA . ARG A 1 85 ? -13.091 29.260 3.855 1.00 28.91 85 ARG A CA 1
ATOM 686 C C . ARG A 1 85 ? -12.980 28.574 2.491 1.00 28.91 85 ARG A C 1
ATOM 688 O O . ARG A 1 85 ? -12.926 29.235 1.461 1.00 28.91 85 ARG A O 1
ATOM 695 N N . VAL A 1 86 ? -12.902 27.243 2.490 1.00 33.16 86 VAL A N 1
ATOM 696 C CA . VAL A 1 86 ? -12.961 26.443 1.262 1.00 33.16 86 VAL A CA 1
ATOM 697 C C . VAL A 1 86 ? -14.368 26.587 0.702 1.00 33.16 86 VAL A C 1
ATOM 699 O O . VAL A 1 86 ? -15.335 26.119 1.307 1.00 33.16 86 VAL A O 1
ATOM 702 N N . GLU A 1 87 ? -14.488 27.260 -0.437 1.00 29.08 87 GLU A N 1
ATOM 703 C CA . GLU A 1 87 ? -15.766 27.413 -1.118 1.00 29.08 87 GLU A CA 1
ATOM 704 C C . GLU A 1 87 ? -16.275 26.036 -1.554 1.00 29.08 87 GLU A C 1
ATOM 706 O O . GLU A 1 87 ? -15.603 25.293 -2.272 1.00 29.08 87 GLU A O 1
ATOM 711 N N . ARG A 1 88 ? -17.466 25.663 -1.074 1.00 32.59 88 ARG A N 1
ATOM 712 C CA . ARG A 1 88 ? -18.149 24.454 -1.538 1.00 32.59 88 ARG A CA 1
ATOM 713 C C . ARG A 1 88 ? -18.612 24.687 -2.978 1.00 32.59 88 ARG A C 1
ATOM 715 O O . ARG A 1 88 ? -19.328 25.665 -3.195 1.00 32.59 88 ARG A O 1
ATOM 722 N N . PRO A 1 89 ? -18.298 23.791 -3.932 1.00 34.84 89 PRO A N 1
ATOM 723 C CA . PRO A 1 89 ? -18.903 23.838 -5.257 1.00 34.84 89 PRO A CA 1
ATOM 724 C C . PRO A 1 89 ? -20.437 23.816 -5.141 1.00 34.84 89 PRO A C 1
ATOM 726 O O . PRO A 1 89 ? -20.966 22.968 -4.412 1.00 34.84 89 PRO A O 1
ATOM 729 N N . PRO A 1 90 ? -21.163 24.714 -5.829 1.00 34.16 90 PRO A N 1
ATOM 730 C CA . PRO A 1 90 ? -22.615 24.806 -5.742 1.00 34.16 90 PRO A CA 1
ATOM 731 C C . PRO A 1 90 ? -23.304 23.749 -6.619 1.00 34.16 90 PRO A C 1
ATOM 733 O O . PRO A 1 90 ? -24.103 24.083 -7.485 1.00 34.16 90 PRO A O 1
ATOM 736 N N . ASP A 1 91 ? -23.020 22.465 -6.384 1.00 34.84 91 ASP A N 1
ATOM 737 C CA . ASP A 1 91 ? -23.893 21.388 -6.860 1.00 34.84 91 ASP A CA 1
ATOM 738 C C . ASP A 1 91 ? -23.830 20.161 -5.932 1.00 34.84 91 ASP A C 1
ATOM 740 O O . ASP A 1 91 ? -22.873 19.386 -5.909 1.00 34.84 91 ASP A O 1
ATOM 744 N N . GLY A 1 92 ? -24.864 20.007 -5.101 1.00 33.25 92 GLY A N 1
ATOM 745 C CA . GLY A 1 92 ? -24.907 19.094 -3.952 1.00 33.25 92 GLY A CA 1
ATOM 746 C C . GLY A 1 92 ? -25.047 17.605 -4.282 1.00 33.25 92 GLY A C 1
ATOM 747 O O . GLY A 1 92 ? -25.483 16.833 -3.424 1.00 33.25 92 GLY A O 1
ATOM 748 N N . ARG A 1 93 ? -24.694 17.166 -5.497 1.00 31.73 93 ARG A N 1
ATOM 749 C CA . ARG A 1 93 ? -24.694 15.747 -5.889 1.00 31.73 93 ARG A CA 1
ATOM 750 C C . ARG A 1 93 ? -23.489 15.021 -5.297 1.00 31.73 93 ARG A C 1
ATOM 752 O O . ARG A 1 93 ? -22.600 14.562 -6.011 1.00 31.73 93 ARG A O 1
ATOM 759 N N . ALA A 1 94 ? -23.495 14.871 -3.973 1.00 33.75 94 ALA A N 1
ATOM 760 C CA . ALA A 1 94 ? -22.618 13.940 -3.282 1.00 33.75 94 ALA A CA 1
ATOM 761 C C . ALA A 1 94 ? -22.703 12.577 -3.980 1.00 33.75 94 ALA A C 1
ATOM 763 O O . ALA A 1 94 ? -23.789 11.998 -4.092 1.00 33.75 94 ALA A O 1
ATOM 764 N N . LEU A 1 95 ? -21.562 12.074 -4.459 1.00 33.06 95 LEU A N 1
ATOM 765 C CA . LEU A 1 95 ? -21.471 10.763 -5.088 1.00 33.06 95 LEU A CA 1
ATOM 766 C C . LEU A 1 95 ? -21.798 9.690 -4.045 1.00 33.06 95 LEU A C 1
ATOM 768 O O . LEU A 1 95 ? -20.913 9.128 -3.399 1.00 33.06 95 LEU A O 1
ATOM 772 N N . ARG A 1 96 ? -23.094 9.373 -3.915 1.00 30.42 96 ARG A N 1
ATOM 773 C CA . ARG A 1 96 ? -23.591 8.126 -3.331 1.00 30.42 96 ARG A CA 1
ATOM 774 C C . ARG A 1 96 ? -23.119 6.982 -4.223 1.00 30.42 96 ARG A C 1
ATOM 776 O O . ARG A 1 96 ? -23.891 6.374 -4.966 1.00 30.42 96 ARG A O 1
ATOM 783 N N . CYS A 1 97 ? -21.842 6.648 -4.073 1.00 33.38 97 CYS A N 1
ATOM 784 C CA . CYS A 1 97 ? -21.345 5.304 -4.259 1.00 33.38 97 CYS A CA 1
ATOM 785 C C . CYS A 1 97 ? -22.085 4.428 -3.239 1.00 33.38 97 CYS A C 1
ATOM 787 O O . CYS A 1 97 ? -21.615 4.170 -2.131 1.00 33.38 97 CYS A O 1
ATOM 789 N N . LYS A 1 98 ? -23.318 4.040 -3.600 1.00 27.98 98 LYS A N 1
ATOM 790 C CA . LYS A 1 98 ? -24.011 2.901 -3.001 1.00 27.98 98 LYS A CA 1
ATOM 791 C C . LYS A 1 98 ? -23.005 1.749 -2.979 1.00 27.98 98 LYS A C 1
ATOM 793 O O . LYS A 1 98 ? -22.206 1.644 -3.910 1.00 27.98 98 LYS A O 1
ATOM 798 N N . ARG A 1 99 ? -23.103 0.838 -2.007 1.00 32.47 99 ARG A N 1
ATOM 799 C CA . ARG A 1 99 ? -22.520 -0.499 -2.178 1.00 32.47 99 ARG A CA 1
ATOM 800 C C . ARG A 1 99 ? -23.208 -1.176 -3.370 1.00 32.47 99 ARG A C 1
ATOM 802 O O . ARG A 1 99 ? -24.197 -1.878 -3.219 1.00 32.47 99 ARG A O 1
ATOM 809 N N . ARG A 1 100 ? -22.708 -0.899 -4.571 1.00 33.28 100 ARG A N 1
ATOM 810 C CA . ARG A 1 100 ? -22.452 -1.948 -5.538 1.00 33.28 100 ARG A CA 1
ATOM 811 C C . ARG A 1 100 ? -21.195 -2.606 -5.015 1.00 33.28 100 ARG A C 1
ATOM 813 O O . ARG A 1 100 ? -20.138 -1.974 -5.005 1.00 33.28 100 ARG A O 1
ATOM 820 N N . ASP A 1 101 ? -21.325 -3.831 -4.537 1.00 34.09 101 ASP A N 1
ATOM 821 C CA . ASP A 1 101 ? -20.182 -4.723 -4.485 1.00 34.09 101 ASP A CA 1
ATOM 822 C C . ASP A 1 101 ? -19.648 -4.767 -5.914 1.00 34.09 101 ASP A C 1
ATOM 824 O O . ASP A 1 101 ? -20.337 -5.236 -6.821 1.00 34.09 101 ASP A O 1
ATOM 828 N N . VAL A 1 102 ? -18.495 -4.135 -6.149 1.00 35.72 102 VAL A N 1
ATOM 829 C CA . VAL A 1 102 ? -17.856 -4.176 -7.464 1.00 35.72 102 VAL A CA 1
ATOM 830 C C . VAL A 1 102 ? -17.533 -5.649 -7.674 1.00 35.72 102 VAL A C 1
ATOM 832 O O . VAL A 1 102 ? -16.735 -6.181 -6.892 1.00 35.72 102 VAL A O 1
ATOM 835 N N . PRO A 1 103 ? -18.179 -6.343 -8.632 1.00 31.20 103 PRO A N 1
ATOM 836 C CA . PRO A 1 103 ? -17.894 -7.749 -8.830 1.00 31.20 103 PRO A CA 1
ATOM 837 C C . PRO A 1 103 ? -16.402 -7.879 -9.114 1.00 31.20 103 PRO A C 1
ATOM 839 O O . PRO A 1 103 ? -15.804 -7.011 -9.755 1.00 31.2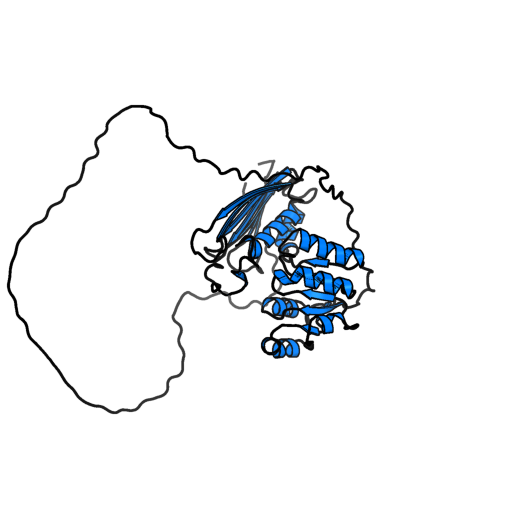0 103 PRO A O 1
ATOM 842 N N . VAL A 1 104 ? -15.782 -8.951 -8.626 1.00 41.03 104 VAL A N 1
ATOM 843 C CA . VAL A 1 104 ? -14.399 -9.256 -8.992 1.00 41.03 104 VAL A CA 1
ATOM 844 C C . VAL A 1 104 ? -14.427 -9.730 -10.443 1.00 41.03 104 VAL A C 1
ATOM 846 O O . VAL A 1 104 ? -14.491 -10.928 -10.712 1.00 41.03 104 VAL A O 1
ATOM 849 N N . VAL A 1 105 ? -14.456 -8.769 -11.375 1.00 38.81 105 VAL A N 1
ATOM 850 C CA . VAL A 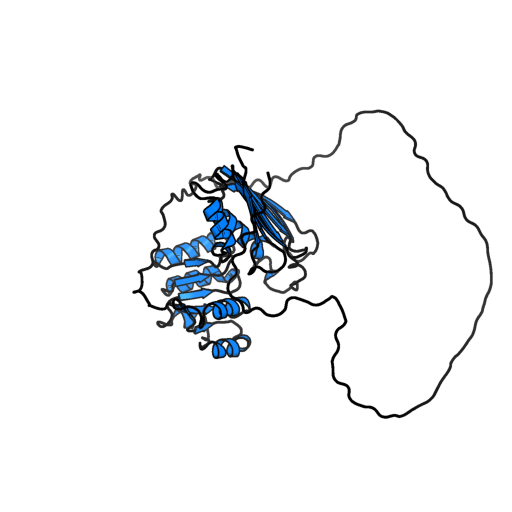1 105 ? -14.426 -8.990 -12.825 1.00 38.81 105 VAL A CA 1
ATOM 851 C C . VAL A 1 105 ? -13.015 -9.418 -13.205 1.00 38.81 105 VAL A C 1
ATOM 853 O O . VAL A 1 105 ? -12.198 -8.664 -13.716 1.00 38.81 105 VAL A O 1
ATOM 856 N N . GLY A 1 106 ? -12.726 -10.669 -12.886 1.00 45.19 106 GLY A N 1
ATOM 857 C CA . GLY A 1 106 ? -11.660 -11.440 -13.479 1.00 45.19 106 GLY A CA 1
ATOM 858 C C . GLY A 1 106 ? -12.275 -12.754 -13.914 1.00 45.19 106 GLY A C 1
ATOM 859 O O . GLY A 1 106 ? -12.816 -13.489 -13.084 1.00 45.19 106 GLY A O 1
ATOM 860 N N . ARG A 1 107 ? -12.179 -13.080 -15.207 1.00 46.03 107 ARG A N 1
ATOM 861 C CA . ARG A 1 107 ? -12.406 -14.459 -15.650 1.00 46.03 107 ARG A CA 1
ATOM 862 C C . ARG A 1 107 ? -11.473 -15.340 -14.823 1.00 46.03 107 ARG A C 1
ATOM 864 O O . ARG A 1 107 ? -10.256 -15.161 -14.899 1.00 46.03 107 ARG A O 1
ATOM 871 N N . ARG A 1 108 ? -12.014 -16.273 -14.029 1.00 48.03 108 ARG A N 1
ATOM 872 C CA . ARG A 1 108 ? -11.175 -17.289 -13.383 1.00 48.03 108 ARG A CA 1
ATOM 873 C C . ARG A 1 108 ? -10.437 -18.021 -14.501 1.00 48.03 108 ARG A C 1
ATOM 875 O O . ARG A 1 108 ? -11.071 -18.709 -15.299 1.00 48.03 108 ARG A O 1
ATOM 882 N N . ARG A 1 109 ? -9.111 -17.868 -14.577 1.00 54.69 109 ARG A N 1
ATOM 883 C CA . ARG A 1 109 ? -8.301 -18.845 -15.307 1.00 54.69 109 ARG A CA 1
ATOM 884 C C . ARG A 1 109 ? -8.509 -20.209 -14.645 1.00 54.69 109 ARG A C 1
ATOM 886 O O . ARG A 1 109 ? -8.778 -20.266 -13.444 1.00 54.69 109 ARG A O 1
ATOM 893 N N . GLY A 1 110 ? -8.383 -21.281 -15.427 1.00 53.25 110 GLY A N 1
ATOM 894 C CA . GLY A 1 110 ? -8.417 -22.642 -14.893 1.00 53.25 110 GLY A CA 1
ATOM 895 C C . GLY A 1 110 ? -7.405 -22.816 -13.757 1.00 53.25 110 GLY A C 1
ATOM 896 O O . GLY A 1 110 ? -6.353 -22.166 -13.742 1.00 53.25 110 GLY A O 1
ATOM 897 N N . GLU A 1 111 ? -7.746 -23.662 -12.790 1.00 49.62 111 GLU A N 1
ATOM 898 C CA . GLU A 1 111 ? -6.911 -23.901 -11.615 1.00 49.62 111 GLU A CA 1
ATOM 899 C C . GLU A 1 111 ? -5.510 -24.374 -12.046 1.00 49.62 111 GLU A C 1
ATOM 901 O O . GLU A 1 111 ? -5.367 -25.238 -12.907 1.00 49.62 111 GLU A O 1
ATOM 906 N N . GLY A 1 112 ? -4.464 -23.742 -11.498 1.00 60.62 112 GLY A N 1
ATOM 907 C CA . GLY A 1 112 ? -3.061 -23.976 -11.877 1.00 60.62 112 GLY A CA 1
ATOM 908 C C . GLY A 1 112 ? -2.463 -23.021 -12.927 1.00 60.62 112 GLY A C 1
ATOM 909 O O . GLY A 1 112 ? -1.254 -23.049 -13.149 1.00 60.62 112 GLY A O 1
ATOM 910 N N . ALA A 1 113 ? -3.244 -22.135 -13.556 1.00 78.94 113 ALA A N 1
ATOM 911 C CA . ALA A 1 113 ? -2.724 -21.223 -14.582 1.00 78.94 113 ALA A CA 1
ATOM 912 C C . ALA A 1 113 ? -1.954 -20.011 -14.004 1.00 78.94 113 ALA A C 1
ATOM 914 O O . ALA A 1 113 ? -2.546 -19.003 -13.612 1.00 78.94 113 ALA A O 1
ATOM 915 N N . VAL A 1 114 ? -0.618 -20.083 -14.022 1.00 93.19 114 VAL A N 1
ATOM 916 C CA . VAL A 1 114 ? 0.303 -19.030 -13.545 1.00 93.19 114 VAL A CA 1
ATOM 917 C C . VAL A 1 114 ? 0.079 -17.684 -14.257 1.00 93.19 114 VAL A C 1
ATOM 919 O O . VAL A 1 114 ? -0.001 -17.619 -15.485 1.00 93.19 114 VAL A O 1
ATOM 922 N N . ILE A 1 115 ? 0.047 -16.584 -13.498 1.00 96.50 115 ILE A N 1
ATOM 923 C CA . ILE A 1 115 ? 0.057 -15.214 -14.036 1.00 96.50 115 ILE A CA 1
ATOM 924 C C . ILE A 1 115 ? 1.482 -14.840 -14.469 1.00 96.50 115 ILE A C 1
ATOM 926 O O . ILE A 1 115 ? 2.403 -14.798 -13.649 1.00 96.50 115 ILE A O 1
ATOM 930 N N . ARG A 1 116 ? 1.660 -14.524 -15.755 1.00 98.00 116 ARG A N 1
ATOM 931 C CA . ARG A 1 116 ? 2.920 -14.062 -16.354 1.00 98.00 116 ARG A CA 1
ATOM 932 C C . ARG A 1 116 ? 3.031 -12.547 -16.171 1.00 98.00 116 ARG A C 1
ATOM 934 O O . ARG A 1 116 ? 2.524 -11.770 -16.979 1.00 98.00 116 ARG A O 1
ATOM 941 N N . ALA A 1 117 ? 3.638 -12.125 -15.069 1.00 98.38 117 ALA A N 1
ATOM 942 C CA . ALA A 1 117 ? 3.754 -10.722 -14.692 1.00 98.38 117 ALA A CA 1
ATOM 943 C C . ALA A 1 117 ? 5.064 -10.089 -15.183 1.00 98.38 117 ALA A C 1
ATOM 945 O O . ALA A 1 117 ? 6.075 -10.773 -15.363 1.00 98.38 117 ALA A O 1
ATOM 946 N N . ALA A 1 118 ? 5.078 -8.765 -15.334 1.00 98.62 118 ALA A N 1
ATOM 947 C CA . ALA A 1 118 ? 6.289 -8.011 -15.638 1.00 98.62 118 ALA A CA 1
ATOM 948 C C . ALA A 1 118 ? 6.496 -6.816 -14.699 1.00 98.62 118 ALA A C 1
ATOM 950 O O . ALA A 1 118 ? 5.555 -6.092 -14.379 1.00 98.62 118 ALA A O 1
ATOM 951 N N . ILE A 1 119 ? 7.735 -6.627 -14.240 1.00 98.56 119 ILE A N 1
ATOM 952 C CA . ILE A 1 119 ? 8.099 -5.653 -13.199 1.00 98.56 119 ILE A CA 1
ATOM 953 C C . ILE A 1 119 ? 8.611 -4.341 -13.802 1.00 98.56 119 ILE A C 1
ATOM 955 O O . ILE A 1 119 ? 9.569 -4.326 -14.572 1.00 98.56 119 ILE A O 1
ATOM 959 N N . VAL A 1 120 ? 8.005 -3.218 -13.423 1.00 98.44 120 VAL A N 1
ATOM 960 C CA . VAL A 1 120 ? 8.361 -1.880 -13.907 1.00 98.44 120 VAL A CA 1
ATOM 961 C C . VAL A 1 120 ? 8.940 -1.071 -12.750 1.00 98.44 120 VAL A C 1
ATOM 963 O O . VAL A 1 120 ? 8.236 -0.736 -11.801 1.00 98.44 120 VAL A O 1
ATOM 966 N N . GLY A 1 121 ? 10.236 -0.760 -12.822 1.00 97.00 121 GLY A N 1
ATOM 967 C CA . GLY A 1 121 ? 10.977 -0.074 -11.758 1.00 97.00 121 GLY A CA 1
ATOM 968 C C . GLY A 1 121 ? 11.732 -1.029 -10.828 1.00 97.00 121 GLY A C 1
ATOM 969 O O . GLY A 1 121 ? 11.342 -1.259 -9.686 1.00 97.00 121 GLY A O 1
ATOM 970 N N . LEU A 1 122 ? 12.885 -1.532 -11.276 1.00 96.38 122 LEU A N 1
ATOM 971 C CA . LEU A 1 122 ? 13.752 -2.443 -10.507 1.00 96.38 122 LEU A CA 1
ATOM 972 C C . LEU A 1 122 ? 14.667 -1.738 -9.487 1.00 96.38 122 LEU A C 1
ATOM 974 O O . LEU A 1 122 ? 15.821 -2.109 -9.284 1.00 96.38 122 LEU A O 1
ATOM 978 N N . GLY A 1 123 ? 14.134 -0.730 -8.792 1.00 94.00 123 GLY A N 1
ATOM 979 C CA . GLY A 1 123 ? 14.744 -0.230 -7.558 1.00 94.00 123 GLY A CA 1
ATOM 980 C C . GLY A 1 123 ? 14.603 -1.240 -6.408 1.00 94.00 123 GLY A C 1
ATOM 981 O O . GLY A 1 123 ? 13.915 -2.251 -6.542 1.00 94.00 123 GLY A O 1
ATOM 982 N N . ARG A 1 124 ? 15.188 -0.934 -5.238 1.00 93.19 124 ARG A N 1
ATOM 983 C CA . ARG A 1 124 ? 15.198 -1.808 -4.040 1.00 93.19 124 ARG A CA 1
ATOM 984 C C . ARG A 1 124 ? 13.849 -2.476 -3.722 1.00 93.19 124 ARG A C 1
ATOM 986 O O . ARG A 1 124 ? 13.834 -3.617 -3.276 1.00 93.19 124 ARG A O 1
ATOM 993 N N . TRP A 1 125 ? 12.726 -1.779 -3.918 1.00 94.31 125 TRP A N 1
ATOM 994 C CA . TRP A 1 125 ? 11.405 -2.353 -3.643 1.00 94.31 125 TRP A CA 1
ATOM 995 C C . TRP A 1 125 ? 10.869 -3.240 -4.776 1.00 94.31 125 TRP A C 1
ATOM 997 O O . TRP A 1 125 ? 10.361 -4.315 -4.488 1.00 94.31 125 TRP A O 1
ATOM 1007 N N . GLY A 1 126 ? 11.064 -2.876 -6.049 1.00 97.19 126 GLY A N 1
ATOM 1008 C CA . GLY A 1 126 ? 10.745 -3.764 -7.175 1.00 97.19 126 GLY A CA 1
ATOM 1009 C C . GLY A 1 126 ? 11.543 -5.071 -7.126 1.00 97.19 126 GLY A C 1
ATOM 1010 O O . GLY A 1 126 ? 10.988 -6.144 -7.339 1.00 97.19 126 GLY A O 1
ATOM 1011 N N . GLN A 1 127 ? 12.816 -5.004 -6.724 1.00 97.56 127 GLN A N 1
ATOM 1012 C CA . GLN A 1 127 ? 13.639 -6.188 -6.447 1.00 97.56 127 GLN A CA 1
ATOM 1013 C C . GLN A 1 127 ? 13.075 -7.028 -5.284 1.00 97.56 127 GLN A C 1
ATOM 1015 O O . GLN A 1 127 ? 13.023 -8.251 -5.379 1.00 97.56 127 GLN A O 1
ATOM 1020 N N . ASN A 1 128 ? 12.576 -6.394 -4.217 1.00 96.81 128 ASN A N 1
ATOM 1021 C CA . ASN A 1 128 ? 11.907 -7.088 -3.109 1.00 96.81 128 ASN A CA 1
ATOM 1022 C C . ASN A 1 128 ? 10.585 -7.767 -3.533 1.00 96.81 128 ASN A C 1
ATOM 1024 O O . ASN A 1 128 ? 10.293 -8.861 -3.059 1.00 96.81 128 ASN A O 1
ATOM 1028 N N . LEU A 1 129 ? 9.814 -7.156 -4.442 1.00 97.31 129 LEU A N 1
ATOM 1029 C CA . LEU A 1 129 ? 8.597 -7.748 -5.019 1.00 97.31 129 LEU A CA 1
ATOM 1030 C C . LEU A 1 129 ? 8.904 -8.949 -5.928 1.00 97.31 129 LEU A C 1
ATOM 1032 O O . LEU A 1 129 ? 8.165 -9.929 -5.912 1.00 97.31 129 LEU A O 1
ATOM 1036 N N . VAL A 1 130 ? 10.011 -8.921 -6.678 1.00 98.06 130 VAL A N 1
ATOM 1037 C CA . VAL A 1 130 ? 10.493 -10.107 -7.407 1.00 98.06 130 VAL A CA 1
ATOM 1038 C C . VAL A 1 130 ? 10.929 -11.197 -6.426 1.00 98.06 130 VAL A C 1
ATOM 1040 O O . VAL A 1 130 ? 10.478 -12.335 -6.533 1.00 98.06 130 VAL A O 1
ATOM 1043 N N . ALA A 1 131 ? 11.759 -10.856 -5.438 1.00 96.81 131 ALA A N 1
ATOM 1044 C CA . ALA A 1 131 ? 12.338 -11.813 -4.495 1.00 96.81 131 ALA A CA 1
ATOM 1045 C C . ALA A 1 131 ? 11.321 -12.436 -3.514 1.00 96.81 131 ALA A C 1
ATOM 1047 O O . ALA A 1 131 ? 11.632 -13.449 -2.879 1.00 96.81 131 ALA A O 1
ATOM 1048 N N . SER A 1 132 ? 10.116 -11.875 -3.368 1.00 94.62 132 SER A N 1
ATOM 1049 C CA . SER A 1 132 ? 9.014 -12.497 -2.616 1.00 94.62 132 SER A CA 1
ATOM 1050 C C . SER A 1 132 ? 8.204 -13.508 -3.440 1.00 94.62 132 SER A C 1
ATOM 1052 O O . SER A 1 132 ? 7.555 -14.371 -2.854 1.00 94.62 132 SER A O 1
ATOM 1054 N N . VAL A 1 133 ? 8.271 -13.438 -4.774 1.00 94.12 133 VAL A N 1
ATOM 1055 C CA . VAL A 1 133 ? 7.457 -14.228 -5.715 1.00 94.12 133 VAL A CA 1
ATOM 1056 C C . VAL A 1 133 ? 8.263 -15.317 -6.425 1.00 94.12 133 VAL A C 1
ATOM 1058 O O . VAL A 1 133 ? 7.832 -16.471 -6.485 1.00 94.12 133 VAL A O 1
ATOM 1061 N N . GLN A 1 134 ? 9.421 -14.961 -6.984 1.00 94.56 134 GLN A N 1
ATOM 1062 C CA . GLN A 1 134 ? 10.172 -15.825 -7.892 1.00 94.56 134 GLN A CA 1
ATOM 1063 C C . GLN A 1 134 ? 10.696 -17.062 -7.141 1.00 94.56 134 GLN A C 1
ATOM 1065 O O . GLN A 1 134 ? 11.324 -16.942 -6.090 1.00 94.56 134 GLN A O 1
ATOM 1070 N N . GLY A 1 135 ? 10.383 -18.257 -7.653 1.00 92.38 135 GLY A N 1
ATOM 1071 C CA . GLY A 1 135 ? 10.696 -19.534 -6.994 1.00 92.38 135 GLY A CA 1
ATOM 1072 C C . GLY A 1 135 ? 9.888 -19.833 -5.720 1.00 92.38 135 GLY A C 1
ATOM 1073 O O . GLY A 1 135 ? 10.199 -20.798 -5.031 1.00 92.38 135 GLY A O 1
ATOM 1074 N N . LYS A 1 136 ? 8.877 -19.015 -5.384 1.00 94.81 136 LYS A N 1
ATOM 1075 C CA . LYS A 1 136 ? 8.090 -19.113 -4.134 1.00 94.81 136 LYS A CA 1
ATOM 1076 C C . LYS A 1 136 ? 6.577 -19.164 -4.348 1.00 94.81 136 LYS A C 1
ATOM 1078 O O . LYS A 1 136 ? 5.859 -19.627 -3.469 1.00 94.81 136 LYS A O 1
ATOM 1083 N N . SER A 1 137 ? 6.086 -18.687 -5.492 1.00 93.62 137 SER A N 1
ATOM 1084 C CA . SER A 1 137 ? 4.661 -18.661 -5.833 1.00 93.62 137 SER A CA 1
ATOM 1085 C C . SER A 1 137 ? 4.344 -19.587 -7.005 1.00 93.62 137 SER A C 1
ATOM 1087 O O . SER A 1 137 ? 4.977 -19.504 -8.054 1.00 93.62 137 SER A O 1
ATOM 1089 N N . GLY A 1 138 ? 3.310 -20.417 -6.846 1.00 93.50 138 GLY A N 1
ATOM 1090 C CA . GLY A 1 138 ? 2.685 -21.156 -7.950 1.00 93.50 138 GLY A CA 1
ATOM 1091 C C . GLY A 1 138 ? 1.621 -20.354 -8.713 1.00 93.50 138 GLY A C 1
ATOM 1092 O O . GLY A 1 138 ? 1.125 -20.823 -9.728 1.00 93.50 138 GLY A O 1
ATOM 1093 N N . ALA A 1 139 ? 1.251 -19.155 -8.244 1.00 94.00 139 ALA A N 1
ATOM 1094 C CA . ALA A 1 139 ? 0.161 -18.361 -8.824 1.00 94.00 139 ALA A CA 1
ATOM 1095 C C . ALA A 1 139 ? 0.641 -17.234 -9.756 1.00 94.00 139 ALA A C 1
ATOM 1097 O O . ALA A 1 139 ? -0.109 -16.771 -10.613 1.00 94.00 139 ALA A O 1
ATOM 1098 N N . ILE A 1 140 ? 1.881 -16.767 -9.593 1.00 95.88 140 ILE A N 1
ATOM 1099 C CA . ILE A 1 140 ? 2.441 -15.628 -10.331 1.00 95.88 140 ILE A CA 1
ATOM 1100 C C . ILE A 1 140 ? 3.955 -15.797 -10.495 1.00 95.88 140 ILE A C 1
ATOM 1102 O O . ILE A 1 140 ? 4.640 -16.227 -9.571 1.00 95.88 140 ILE A O 1
ATOM 1106 N N . ARG A 1 141 ? 4.469 -15.439 -11.674 1.00 97.56 141 ARG A N 1
ATOM 1107 C CA . ARG A 1 141 ? 5.890 -15.459 -12.046 1.00 97.56 141 ARG A CA 1
ATOM 1108 C C . ARG A 1 141 ? 6.251 -14.148 -12.736 1.00 97.56 141 ARG A C 1
ATOM 1110 O O . ARG A 1 141 ? 5.494 -13.689 -13.589 1.00 97.56 141 ARG A O 1
ATOM 1117 N N . PHE A 1 142 ? 7.439 -13.609 -12.467 1.00 98.38 142 PHE A N 1
ATOM 1118 C CA . PHE A 1 142 ? 8.006 -12.554 -13.306 1.00 98.38 142 PHE A CA 1
ATOM 1119 C C . PHE A 1 142 ? 8.645 -13.149 -14.567 1.00 98.38 142 PHE A C 1
ATOM 1121 O O . PHE A 1 142 ? 9.495 -14.040 -14.482 1.00 98.38 142 PHE A O 1
ATOM 1128 N N . VAL A 1 143 ? 8.198 -12.678 -15.737 1.00 98.00 143 VAL A N 1
ATOM 1129 C CA . VAL A 1 143 ? 8.656 -13.132 -17.067 1.00 98.00 143 VAL A CA 1
ATOM 1130 C C . VAL A 1 143 ? 9.419 -12.063 -17.850 1.00 98.00 143 VAL A C 1
ATOM 1132 O O . VAL A 1 143 ? 10.084 -12.394 -18.824 1.00 98.00 143 VAL A O 1
ATOM 1135 N N . ALA A 1 144 ? 9.344 -10.799 -17.428 1.00 98.38 144 ALA A N 1
ATOM 1136 C CA . ALA A 1 144 ? 10.088 -9.676 -17.993 1.00 98.38 144 ALA A CA 1
ATOM 1137 C C . ALA A 1 144 ? 10.175 -8.521 -16.979 1.00 98.38 144 ALA A C 1
ATOM 1139 O O . ALA A 1 144 ? 9.439 -8.492 -15.988 1.00 98.38 144 ALA A O 1
ATOM 1140 N N . GLY A 1 145 ? 11.020 -7.527 -17.247 1.00 98.06 145 GLY A N 1
ATOM 1141 C CA . GLY A 1 145 ? 11.000 -6.258 -16.518 1.00 98.06 145 GLY A CA 1
ATOM 1142 C C . GLY A 1 145 ? 11.434 -5.062 -17.360 1.00 98.06 145 GLY A C 1
ATOM 1143 O O . GLY A 1 145 ? 11.996 -5.229 -18.436 1.00 98.06 145 GLY A O 1
ATOM 1144 N N . ALA A 1 146 ? 11.185 -3.852 -16.866 1.00 97.75 146 ALA A N 1
ATOM 1145 C CA . ALA A 1 146 ? 11.634 -2.594 -17.464 1.00 97.75 146 ALA A CA 1
ATOM 1146 C C . ALA A 1 146 ? 12.085 -1.613 -16.370 1.00 97.75 146 ALA A C 1
ATOM 1148 O O . ALA A 1 146 ? 11.533 -1.573 -15.267 1.00 97.75 146 ALA A O 1
ATOM 1149 N N . THR A 1 147 ? 13.113 -0.811 -16.647 1.00 96.00 147 THR A N 1
ATOM 1150 C CA . THR A 1 147 ? 13.663 0.162 -15.691 1.00 96.00 147 THR A CA 1
ATOM 1151 C C . THR A 1 147 ? 14.465 1.244 -16.415 1.00 96.00 147 THR A C 1
ATOM 1153 O O . THR A 1 147 ? 15.016 0.992 -17.479 1.00 96.00 147 THR A O 1
ATOM 1156 N N . ARG A 1 148 ? 14.569 2.440 -15.821 1.00 92.81 148 ARG A N 1
ATOM 1157 C CA . ARG A 1 148 ? 15.288 3.595 -16.404 1.00 92.81 148 ARG A CA 1
ATOM 1158 C C . ARG A 1 148 ? 16.820 3.469 -16.373 1.00 92.81 148 ARG A C 1
ATOM 1160 O O . ARG A 1 148 ? 17.499 4.307 -16.945 1.00 92.81 148 ARG A O 1
ATOM 1167 N N . THR A 1 149 ? 17.354 2.487 -15.646 1.00 92.38 149 THR A N 1
ATOM 1168 C CA . THR A 1 149 ? 18.798 2.222 -15.494 1.00 92.38 149 THR A CA 1
ATOM 1169 C C . THR A 1 149 ? 19.048 0.707 -15.503 1.00 92.38 149 THR A C 1
ATOM 1171 O O . THR A 1 149 ? 19.247 0.097 -14.443 1.00 92.38 149 THR A O 1
ATOM 1174 N N . PRO A 1 150 ? 18.927 0.044 -16.672 1.00 93.44 150 PRO A N 1
ATOM 1175 C CA . PRO A 1 150 ? 19.001 -1.413 -16.767 1.00 93.44 150 PRO A CA 1
ATOM 1176 C C . PRO A 1 150 ? 20.364 -1.968 -16.337 1.00 93.44 150 PRO A C 1
ATOM 1178 O O . PRO A 1 150 ? 20.418 -3.069 -15.798 1.00 93.44 150 PRO A O 1
ATOM 1181 N N . GLU A 1 151 ? 21.440 -1.192 -16.441 1.00 94.94 151 GLU A N 1
ATOM 1182 C CA . GLU A 1 151 ? 22.797 -1.526 -15.977 1.00 94.94 151 GLU A CA 1
ATOM 1183 C C . GLU A 1 151 ? 22.802 -1.866 -14.480 1.00 94.94 151 GLU A C 1
ATOM 1185 O O . GLU A 1 151 ? 23.438 -2.825 -14.050 1.00 94.94 151 GLU A O 1
ATOM 1190 N N . ARG A 1 152 ? 22.021 -1.122 -13.682 1.00 94.31 152 ARG A N 1
ATOM 1191 C CA . ARG A 1 152 ? 21.892 -1.314 -12.226 1.00 94.31 152 ARG A CA 1
ATOM 1192 C C . ARG A 1 152 ? 20.987 -2.486 -11.834 1.00 94.31 152 ARG A C 1
ATOM 1194 O O . ARG A 1 152 ? 20.839 -2.760 -10.646 1.00 94.31 152 ARG A O 1
ATOM 1201 N N . SER A 1 153 ? 20.330 -3.125 -12.803 1.00 95.81 153 SER A N 1
ATOM 1202 C CA . SER A 1 153 ? 19.302 -4.152 -12.569 1.00 95.81 153 SER A CA 1
ATOM 1203 C C . SER A 1 153 ? 19.531 -5.454 -13.342 1.00 95.81 153 SER A C 1
ATOM 1205 O O . SER A 1 153 ? 18.910 -6.456 -13.000 1.00 95.81 153 SER A O 1
ATOM 1207 N N . ARG A 1 154 ? 20.407 -5.462 -14.356 1.00 95.88 154 ARG A N 1
ATOM 1208 C CA . ARG A 1 154 ? 20.656 -6.597 -15.257 1.00 95.88 154 ARG A CA 1
ATOM 1209 C C . ARG A 1 154 ? 21.065 -7.856 -14.492 1.00 95.88 154 ARG A C 1
ATOM 1211 O O . ARG A 1 154 ? 20.293 -8.802 -14.472 1.00 95.88 154 ARG A O 1
ATOM 1218 N N . ALA A 1 155 ? 22.147 -7.797 -13.713 1.00 97.38 155 ALA A N 1
ATOM 1219 C CA . ALA A 1 155 ? 22.605 -8.930 -12.900 1.00 97.38 155 ALA A CA 1
ATOM 1220 C C . ALA A 1 155 ? 21.544 -9.466 -11.911 1.00 97.38 155 ALA A C 1
ATOM 1222 O O . ALA A 1 155 ? 21.522 -10.658 -11.617 1.00 97.38 155 ALA A O 1
ATOM 1223 N N . PHE A 1 156 ? 20.635 -8.612 -11.416 1.00 98.00 156 PHE A N 1
ATOM 1224 C CA . PHE A 1 156 ? 19.505 -9.056 -10.593 1.00 98.00 156 PHE A CA 1
ATOM 1225 C C . PHE A 1 156 ? 18.444 -9.790 -11.430 1.00 98.00 156 PHE A C 1
ATOM 1227 O O . PHE A 1 156 ? 17.936 -10.819 -10.992 1.00 98.00 156 PHE A O 1
ATOM 1234 N N . ALA A 1 157 ? 18.103 -9.273 -12.612 1.00 97.69 157 ALA A N 1
ATOM 1235 C CA . ALA A 1 157 ? 17.118 -9.867 -13.514 1.00 97.69 157 ALA A CA 1
ATOM 1236 C C . ALA A 1 157 ? 17.599 -11.209 -14.093 1.00 97.69 157 ALA A C 1
ATOM 1238 O O . ALA A 1 157 ? 16.854 -12.191 -14.070 1.00 97.69 157 ALA A O 1
ATOM 1239 N N . ASP A 1 158 ? 18.872 -11.275 -14.495 1.00 97.38 158 ASP A N 1
ATOM 1240 C CA . ASP A 1 158 ? 19.534 -12.485 -14.984 1.00 97.38 158 ASP A CA 1
ATOM 1241 C C . ASP A 1 158 ? 19.514 -13.582 -13.900 1.00 97.38 158 ASP A C 1
ATOM 1243 O O . ASP A 1 158 ? 19.045 -14.694 -14.146 1.00 97.38 158 ASP A O 1
ATOM 1247 N N . ALA A 1 159 ? 19.893 -13.243 -12.658 1.00 97.31 159 ALA A N 1
ATOM 1248 C CA . ALA A 1 159 ? 19.856 -14.157 -11.508 1.00 97.31 159 ALA A CA 1
ATOM 1249 C C . ALA A 1 159 ? 18.439 -14.619 -11.097 1.00 97.31 159 ALA A C 1
ATOM 1251 O O . ALA A 1 159 ? 18.305 -15.584 -10.347 1.00 97.31 159 ALA A O 1
ATOM 1252 N N . HIS A 1 160 ? 17.383 -13.954 -11.579 1.00 97.38 160 HIS A N 1
ATOM 1253 C CA . HIS A 1 160 ? 15.980 -14.329 -11.354 1.00 97.38 160 HIS A CA 1
ATOM 1254 C C . HIS A 1 160 ? 15.289 -14.872 -12.623 1.00 97.38 160 HIS A C 1
ATOM 1256 O O . HIS A 1 160 ? 14.080 -15.130 -12.602 1.00 97.38 160 HIS A O 1
ATOM 1262 N N . GLY A 1 161 ? 16.034 -15.076 -13.716 1.00 96.19 161 GLY A N 1
ATOM 1263 C CA . GLY A 1 161 ? 15.558 -15.746 -14.926 1.00 96.19 161 GLY A CA 1
ATOM 1264 C C . GLY A 1 161 ? 14.519 -14.967 -15.739 1.00 96.19 161 GLY A C 1
ATOM 1265 O O . GLY A 1 161 ? 13.568 -15.577 -16.240 1.00 96.19 161 GLY A O 1
ATOM 1266 N N . PHE A 1 162 ? 14.663 -13.641 -15.867 1.00 97.56 162 PHE A N 1
ATOM 1267 C CA . PHE A 1 162 ? 13.816 -12.835 -16.758 1.00 97.56 162 PHE A CA 1
ATOM 1268 C C . PHE A 1 162 ? 14.592 -11.721 -17.497 1.00 97.56 162 PHE A C 1
ATOM 1270 O O . PHE A 1 162 ? 15.440 -11.063 -16.899 1.00 97.56 162 PHE A O 1
ATOM 1277 N N . PRO A 1 163 ? 14.295 -11.454 -18.785 1.00 97.69 163 PRO A N 1
ATOM 1278 C CA . PRO A 1 163 ? 14.934 -10.387 -19.550 1.00 97.69 163 PRO A CA 1
ATOM 1279 C C . PRO A 1 163 ? 14.431 -8.989 -19.164 1.00 97.69 163 PRO A C 1
ATOM 1281 O O . PRO A 1 163 ? 13.263 -8.787 -18.814 1.00 97.69 163 PRO A O 1
ATOM 1284 N N . LEU A 1 164 ? 15.300 -7.992 -19.342 1.00 98.12 164 LEU A N 1
ATOM 1285 C CA . LEU A 1 164 ? 14.908 -6.583 -19.360 1.00 98.12 164 LEU A CA 1
ATOM 1286 C C . LEU A 1 164 ? 14.475 -6.167 -20.775 1.00 98.12 164 LEU A C 1
ATOM 1288 O O . LEU A 1 164 ? 15.193 -6.411 -21.743 1.00 98.12 164 LEU A O 1
ATOM 1292 N N . ARG A 1 165 ? 13.305 -5.531 -20.888 1.00 96.69 165 ARG A N 1
ATOM 1293 C CA . ARG A 1 165 ? 12.813 -4.856 -22.098 1.00 96.69 165 ARG A CA 1
ATOM 1294 C C . ARG A 1 165 ? 13.331 -3.413 -22.135 1.00 96.69 165 ARG A C 1
ATOM 1296 O O . ARG A 1 165 ? 13.517 -2.791 -21.091 1.00 96.69 165 ARG A O 1
ATOM 1303 N N . GLU A 1 166 ? 13.525 -2.892 -23.345 1.00 94.81 166 GLU A N 1
ATOM 1304 C CA . GLU A 1 166 ? 14.043 -1.540 -23.627 1.00 94.81 166 GLU A CA 1
ATOM 1305 C C . GLU A 1 166 ? 13.178 -0.428 -23.020 1.00 94.81 166 GLU A C 1
ATOM 1307 O O . GLU A 1 166 ? 13.695 0.550 -22.485 1.00 94.81 166 GLU A O 1
ATOM 1312 N N . SER A 1 167 ? 11.855 -0.579 -23.105 1.00 96.06 167 SER A N 1
ATOM 1313 C CA . SER A 1 167 ? 10.886 0.428 -22.683 1.00 96.06 167 SER A CA 1
ATOM 1314 C C . SER A 1 167 ? 9.638 -0.210 -22.071 1.00 96.06 167 SER A C 1
ATOM 1316 O O . SER A 1 167 ? 9.432 -1.428 -22.134 1.00 96.06 167 SER A O 1
ATOM 1318 N N . TYR A 1 168 ? 8.790 0.621 -21.466 1.00 97.75 168 TYR A N 1
ATOM 1319 C CA . TYR A 1 168 ? 7.521 0.173 -20.899 1.00 97.75 168 TYR A CA 1
ATOM 1320 C C . TYR A 1 168 ? 6.502 -0.182 -21.993 1.00 97.75 168 TYR A C 1
ATOM 1322 O O . TYR A 1 168 ? 5.765 -1.152 -21.871 1.00 97.75 168 TYR A O 1
ATOM 1330 N N . GLU A 1 169 ? 6.531 0.530 -23.112 1.00 97.19 169 GLU A N 1
ATOM 1331 C CA . GLU A 1 169 ? 5.663 0.345 -24.276 1.00 97.19 169 GLU A CA 1
ATOM 1332 C C . GLU A 1 169 ? 5.971 -0.991 -24.971 1.00 97.19 169 GLU A C 1
ATOM 1334 O O . GLU A 1 169 ? 5.056 -1.747 -25.293 1.00 97.19 169 GLU A O 1
ATOM 1339 N N . LYS A 1 170 ? 7.260 -1.346 -25.103 1.00 96.94 170 LYS A N 1
ATOM 1340 C CA . LYS A 1 170 ? 7.707 -2.670 -25.583 1.00 96.94 170 LYS A CA 1
ATOM 1341 C C . LYS A 1 170 ? 7.252 -3.816 -24.671 1.00 96.94 170 LYS A C 1
ATOM 1343 O O . LYS A 1 170 ? 7.010 -4.917 -25.151 1.00 96.94 170 LYS A O 1
ATOM 1348 N N . LEU A 1 171 ? 7.147 -3.563 -23.365 1.00 97.12 171 LEU A N 1
ATOM 1349 C CA . LEU A 1 171 ? 6.640 -4.508 -22.365 1.00 97.12 171 LEU A CA 1
ATOM 1350 C C . LEU A 1 171 ? 5.104 -4.618 -22.436 1.00 97.12 171 LEU A C 1
ATOM 1352 O O . LEU A 1 171 ? 4.566 -5.717 -22.347 1.00 97.12 171 LEU A O 1
ATOM 1356 N N . LEU A 1 172 ? 4.387 -3.515 -22.660 1.00 98.31 172 LEU A N 1
ATOM 1357 C CA . LEU A 1 172 ? 2.932 -3.528 -22.849 1.00 98.31 172 LEU A CA 1
ATOM 1358 C C . LEU A 1 172 ? 2.502 -4.216 -24.155 1.00 98.31 172 LEU A C 1
ATOM 1360 O O . LEU A 1 172 ? 1.489 -4.912 -24.161 1.00 98.31 172 LEU A O 1
ATOM 1364 N N . ALA A 1 173 ? 3.281 -4.080 -25.229 1.00 98.00 173 ALA A N 1
ATOM 1365 C CA . ALA A 1 173 ? 3.016 -4.722 -26.519 1.00 98.00 173 ALA A CA 1
ATOM 1366 C C . ALA A 1 173 ? 3.227 -6.254 -26.527 1.00 98.00 173 ALA A C 1
ATOM 1368 O O . ALA A 1 173 ? 2.863 -6.918 -27.494 1.00 98.00 173 ALA A O 1
ATOM 1369 N N . ASP A 1 174 ? 3.815 -6.831 -25.477 1.00 97.62 174 ASP A N 1
ATOM 1370 C CA . ASP A 1 174 ? 4.183 -8.248 -25.422 1.00 97.62 174 ASP A CA 1
ATOM 1371 C C . ASP A 1 174 ? 2.961 -9.149 -25.105 1.00 97.62 174 ASP A C 1
ATOM 1373 O O . ASP A 1 174 ? 2.380 -9.038 -24.015 1.00 97.62 174 ASP A O 1
ATOM 1377 N N . PRO A 1 175 ? 2.539 -10.070 -25.997 1.00 96.62 175 PRO A N 1
ATOM 1378 C CA . PRO A 1 175 ? 1.428 -10.991 -25.734 1.00 96.62 175 PRO A CA 1
ATOM 1379 C C . PRO A 1 175 ? 1.781 -12.104 -24.724 1.00 96.62 175 PRO A C 1
ATOM 1381 O O . PRO A 1 175 ? 0.891 -12.810 -24.235 1.00 96.62 175 PRO A O 1
ATOM 1384 N N . ALA A 1 176 ? 3.059 -12.267 -24.363 1.00 96.44 176 ALA A N 1
ATOM 1385 C CA . ALA A 1 176 ? 3.484 -13.189 -23.312 1.00 96.44 176 ALA A CA 1
ATOM 1386 C C . ALA A 1 176 ? 3.278 -12.635 -21.886 1.00 96.44 176 ALA A C 1
ATOM 1388 O O . ALA A 1 176 ? 3.474 -13.369 -20.916 1.00 96.44 176 ALA A O 1
ATOM 1389 N N . ILE A 1 177 ? 2.871 -11.368 -21.749 1.00 98.25 177 ILE A N 1
ATOM 1390 C CA . ILE A 1 177 ? 2.675 -10.681 -20.466 1.00 98.25 177 ILE A CA 1
ATOM 1391 C C . ILE A 1 177 ? 1.176 -10.517 -20.188 1.00 98.25 177 ILE A C 1
ATOM 1393 O O . ILE A 1 177 ? 0.446 -9.915 -20.976 1.00 98.25 177 ILE A O 1
ATOM 1397 N N . ASP A 1 178 ? 0.732 -11.045 -19.047 1.00 98.31 178 ASP A N 1
ATOM 1398 C CA . ASP A 1 178 ? -0.660 -11.015 -18.573 1.00 98.31 178 ASP A CA 1
ATOM 1399 C C . ASP A 1 178 ? -0.946 -9.803 -17.671 1.00 98.31 178 ASP A C 1
ATOM 1401 O O . ASP A 1 178 ? -2.062 -9.284 -17.627 1.00 98.31 178 ASP A O 1
ATOM 1405 N N . ALA A 1 179 ? 0.066 -9.377 -16.912 1.00 98.50 179 ALA A N 1
ATOM 1406 C CA . ALA A 1 179 ? -0.060 -8.349 -15.888 1.00 98.50 179 ALA A CA 1
ATOM 1407 C C . ALA A 1 179 ? 1.223 -7.522 -15.744 1.00 98.50 179 ALA A C 1
ATOM 1409 O O . ALA A 1 179 ? 2.327 -8.024 -15.963 1.00 98.50 179 ALA A O 1
ATOM 1410 N N . VAL A 1 180 ? 1.092 -6.274 -15.295 1.00 98.69 180 VAL A N 1
ATOM 1411 C CA . VAL A 1 180 ? 2.226 -5.415 -14.929 1.00 98.69 180 VAL A CA 1
ATOM 1412 C C . VAL A 1 180 ? 2.226 -5.102 -13.436 1.00 98.69 180 VAL A C 1
ATOM 1414 O O . VAL A 1 180 ? 1.177 -4.926 -12.818 1.00 98.69 180 VAL A O 1
ATOM 1417 N N . VAL A 1 181 ? 3.422 -5.027 -12.859 1.00 98.62 181 VAL A N 1
ATOM 1418 C CA . VAL A 1 181 ? 3.673 -4.673 -11.460 1.00 98.62 181 VAL A CA 1
ATOM 1419 C C . VAL A 1 181 ? 4.481 -3.382 -11.454 1.00 98.62 181 VAL A C 1
ATOM 1421 O O . VAL A 1 181 ? 5.613 -3.361 -11.934 1.00 98.62 181 VAL A O 1
ATOM 1424 N N . LEU A 1 182 ? 3.901 -2.300 -10.943 1.00 98.62 182 LEU A N 1
ATOM 1425 C CA . LEU A 1 182 ? 4.506 -0.970 -10.939 1.00 98.62 182 LEU A CA 1
ATOM 1426 C C . LEU A 1 182 ? 5.149 -0.690 -9.574 1.00 98.62 182 LEU A C 1
ATOM 1428 O O . LEU A 1 182 ? 4.465 -0.666 -8.553 1.00 98.62 182 LEU A O 1
ATOM 1432 N N . ALA A 1 183 ? 6.466 -0.480 -9.573 1.00 97.50 183 ALA A N 1
ATOM 1433 C CA . ALA A 1 183 ? 7.290 -0.106 -8.419 1.00 97.50 183 ALA A CA 1
ATOM 1434 C C . ALA A 1 183 ? 8.118 1.164 -8.726 1.00 97.50 183 ALA A C 1
ATOM 1436 O O . ALA A 1 183 ? 9.296 1.292 -8.368 1.00 97.50 183 ALA A O 1
ATOM 1437 N N . THR A 1 184 ? 7.493 2.081 -9.460 1.00 96.25 184 THR A N 1
ATOM 1438 C CA . THR A 1 184 ? 8.018 3.353 -9.966 1.00 96.25 184 THR A CA 1
ATOM 1439 C C . THR A 1 184 ? 7.879 4.494 -8.937 1.00 96.25 184 THR A C 1
ATOM 1441 O O . THR A 1 184 ? 7.403 4.277 -7.821 1.00 96.25 184 THR A O 1
ATOM 1444 N N . PRO A 1 185 ? 8.369 5.716 -9.237 1.00 94.38 185 PRO A N 1
ATOM 1445 C CA . PRO A 1 185 ? 7.973 6.919 -8.504 1.00 94.38 185 PRO A CA 1
ATOM 1446 C C . PRO A 1 185 ? 6.456 7.142 -8.578 1.00 94.38 185 PRO A C 1
ATOM 1448 O O . PRO A 1 185 ? 5.820 6.785 -9.573 1.00 94.38 185 PRO A O 1
ATOM 1451 N N . HIS A 1 186 ? 5.883 7.735 -7.532 1.00 94.69 186 HIS A N 1
ATOM 1452 C CA . HIS A 1 186 ? 4.436 7.797 -7.321 1.00 94.69 186 HIS A CA 1
ATOM 1453 C C . HIS A 1 186 ? 3.731 8.639 -8.397 1.00 94.69 186 HIS A C 1
ATOM 1455 O O . HIS A 1 186 ? 2.597 8.342 -8.775 1.00 94.69 186 HIS A O 1
ATOM 1461 N N . SER A 1 187 ? 4.417 9.665 -8.914 1.00 95.06 187 SER A N 1
ATOM 1462 C CA . SER A 1 187 ? 3.945 10.516 -10.016 1.00 95.06 187 SER A CA 1
ATOM 1463 C C . SER A 1 187 ? 3.609 9.736 -11.295 1.00 95.06 187 SER A C 1
ATOM 1465 O O . SER A 1 187 ? 2.708 10.127 -12.036 1.00 95.06 187 SER A O 1
ATOM 1467 N N . LEU A 1 188 ? 4.290 8.611 -11.551 1.00 96.50 188 LEU A N 1
ATOM 1468 C CA . LEU A 1 188 ? 4.126 7.838 -12.786 1.00 96.50 188 LEU A CA 1
ATOM 1469 C C . LEU A 1 188 ? 2.952 6.851 -12.733 1.00 96.50 188 LEU A C 1
ATOM 1471 O O . LEU A 1 188 ? 2.465 6.441 -13.787 1.00 96.50 188 LEU A O 1
ATOM 1475 N N . HIS A 1 189 ? 2.491 6.471 -11.535 1.00 97.75 189 HIS A N 1
ATOM 1476 C CA . HIS A 1 189 ? 1.549 5.363 -11.345 1.00 97.75 189 HIS A CA 1
ATOM 1477 C C . HIS A 1 189 ? 0.281 5.507 -12.198 1.00 97.75 189 HIS A C 1
ATOM 1479 O O . HIS A 1 189 ? -0.004 4.626 -13.004 1.00 97.75 189 HIS A O 1
ATOM 1485 N N . ALA A 1 190 ? -0.455 6.618 -12.088 1.00 98.19 190 ALA A N 1
ATOM 1486 C CA . ALA A 1 190 ? -1.734 6.786 -12.786 1.00 98.19 190 ALA A CA 1
ATOM 1487 C C . ALA A 1 190 ? -1.599 6.696 -14.320 1.00 98.19 190 ALA A C 1
ATOM 1489 O O . ALA A 1 190 ? -2.352 5.967 -14.965 1.00 98.19 190 ALA A O 1
ATOM 1490 N N . GLY A 1 191 ? -0.602 7.373 -14.904 1.00 98.44 191 GLY A N 1
ATOM 1491 C CA . GLY A 1 191 ? -0.340 7.318 -16.346 1.00 98.44 191 GLY A CA 1
ATOM 1492 C C . GLY A 1 191 ? 0.055 5.918 -16.822 1.00 98.44 191 GLY A C 1
ATOM 1493 O O . GLY A 1 191 ? -0.424 5.458 -17.859 1.00 98.44 191 GLY A O 1
ATOM 1494 N N . GLN A 1 192 ? 0.866 5.203 -16.036 1.00 98.69 192 GLN A N 1
ATOM 1495 C CA . GLN A 1 192 ? 1.249 3.825 -16.341 1.00 98.69 192 GLN A CA 1
ATOM 1496 C C . GLN A 1 192 ? 0.061 2.856 -16.238 1.00 98.69 192 GLN A C 1
ATOM 1498 O O . GLN A 1 192 ? -0.131 2.038 -17.131 1.00 98.69 192 GLN A O 1
ATOM 1503 N N . ILE A 1 193 ? -0.796 2.990 -15.222 1.00 98.81 193 ILE A N 1
ATOM 1504 C CA . ILE A 1 193 ? -2.015 2.176 -15.070 1.00 98.81 193 ILE A CA 1
ATOM 1505 C C . ILE A 1 193 ? -2.952 2.368 -16.273 1.00 98.81 193 ILE A C 1
ATOM 1507 O O . ILE A 1 193 ? -3.430 1.386 -16.836 1.00 98.81 193 ILE A O 1
ATOM 1511 N N . ILE A 1 194 ? -3.157 3.610 -16.725 1.00 98.75 194 ILE A N 1
ATOM 1512 C CA . ILE A 1 194 ? -3.986 3.918 -17.903 1.00 98.75 194 ILE A CA 1
ATOM 1513 C C . ILE A 1 194 ? -3.379 3.323 -19.187 1.00 98.75 194 ILE A C 1
ATOM 1515 O O . ILE A 1 194 ? -4.110 2.784 -20.019 1.00 98.75 194 ILE A O 1
ATOM 1519 N N . ALA A 1 195 ? -2.053 3.377 -19.353 1.00 98.75 195 ALA A N 1
ATOM 1520 C CA . ALA A 1 195 ? -1.371 2.760 -20.492 1.00 98.75 195 ALA A CA 1
ATOM 1521 C C . ALA A 1 195 ? -1.487 1.223 -20.477 1.00 98.75 195 ALA A C 1
ATOM 1523 O O . ALA A 1 195 ? -1.796 0.623 -21.505 1.00 98.75 195 ALA A O 1
ATOM 1524 N N . ALA A 1 196 ? -1.314 0.588 -19.313 1.00 98.75 196 ALA A N 1
ATOM 1525 C CA . ALA A 1 196 ? -1.506 -0.851 -19.143 1.00 98.75 196 ALA A CA 1
ATOM 1526 C C . ALA A 1 196 ? -2.945 -1.292 -19.426 1.00 98.75 196 ALA A C 1
ATOM 1528 O O . ALA A 1 196 ? -3.149 -2.308 -20.092 1.00 98.75 196 ALA A O 1
ATOM 1529 N N . ALA A 1 197 ? -3.929 -0.504 -18.983 1.00 98.44 197 ALA A N 1
ATOM 1530 C CA . ALA A 1 197 ? -5.335 -0.781 -19.232 1.00 98.44 197 ALA A CA 1
ATOM 1531 C C . ALA A 1 197 ? -5.659 -0.783 -20.734 1.00 98.44 197 ALA A C 1
ATOM 1533 O O . ALA A 1 197 ? -6.229 -1.745 -21.241 1.00 98.44 197 ALA A O 1
ATOM 1534 N N . ARG A 1 198 ? -5.185 0.235 -21.469 1.00 98.38 198 ARG A N 1
ATOM 1535 C CA . ARG A 1 198 ? -5.294 0.318 -22.940 1.00 98.38 198 ARG A CA 1
ATOM 1536 C C . ARG A 1 198 ? -4.580 -0.820 -23.682 1.00 98.38 198 ARG A C 1
ATOM 1538 O O . ARG A 1 198 ? -4.921 -1.099 -24.824 1.00 98.38 198 ARG A O 1
ATOM 1545 N N . ALA A 1 199 ? -3.598 -1.462 -23.050 1.00 98.44 199 ALA A N 1
ATOM 1546 C CA . ALA A 1 199 ? -2.872 -2.616 -23.581 1.00 98.44 199 ALA A CA 1
ATOM 1547 C C . ALA A 1 199 ? -3.438 -3.974 -23.102 1.00 98.44 199 ALA A C 1
ATOM 1549 O O . ALA A 1 199 ? -2.788 -5.008 -23.279 1.00 98.44 199 ALA A O 1
ATOM 1550 N N . GLY A 1 200 ? -4.617 -3.988 -22.466 1.00 98.19 200 GLY A N 1
ATOM 1551 C CA . GLY A 1 200 ? -5.277 -5.213 -22.004 1.00 98.19 200 GLY A CA 1
ATOM 1552 C C . GLY A 1 200 ? -4.559 -5.927 -20.851 1.00 98.19 200 GLY A C 1
ATOM 1553 O O . GLY A 1 200 ? -4.715 -7.137 -20.699 1.00 98.19 200 GLY A O 1
ATOM 1554 N N . LYS A 1 201 ? -3.725 -5.225 -20.068 1.00 98.56 201 LYS A N 1
ATOM 1555 C CA . LYS A 1 201 ? -2.904 -5.823 -19.001 1.00 98.56 201 LYS A CA 1
ATOM 1556 C C . LYS A 1 201 ? -3.511 -5.574 -17.624 1.00 98.56 201 LYS A C 1
ATOM 1558 O O . LYS A 1 201 ? -3.773 -4.430 -17.259 1.00 98.56 201 LYS A O 1
ATOM 1563 N N . HIS A 1 202 ? -3.652 -6.623 -16.814 1.00 98.62 202 HIS A N 1
ATOM 1564 C CA . HIS A 1 202 ? -3.982 -6.459 -15.393 1.00 98.62 202 HIS A CA 1
ATOM 1565 C C . HIS A 1 202 ? -2.871 -5.686 -14.665 1.00 98.62 202 HIS A C 1
ATOM 1567 O O . HIS A 1 202 ? -1.704 -5.764 -15.055 1.00 98.62 202 HIS A O 1
ATOM 1573 N N . VAL A 1 203 ? -3.203 -4.958 -13.595 1.00 98.75 203 VAL A N 1
ATOM 1574 C CA . VAL A 1 203 ? -2.238 -4.061 -12.942 1.00 98.75 203 VAL A CA 1
ATOM 1575 C C . VAL A 1 203 ? -2.162 -4.289 -11.438 1.00 98.75 203 VAL A C 1
ATOM 1577 O O . VAL A 1 203 ? -3.168 -4.255 -10.737 1.00 98.75 203 VAL A O 1
ATOM 1580 N N . PHE A 1 204 ? -0.941 -4.441 -10.932 1.00 98.50 204 PHE A N 1
ATOM 1581 C CA . PHE A 1 204 ? -0.600 -4.174 -9.539 1.00 98.50 204 PHE A CA 1
ATOM 1582 C C . PHE A 1 204 ? 0.212 -2.877 -9.483 1.00 98.50 204 PHE A C 1
ATOM 1584 O O . PHE A 1 204 ? 1.223 -2.762 -10.176 1.00 98.50 204 PHE A O 1
ATOM 1591 N N . ALA A 1 205 ? -0.182 -1.916 -8.650 1.00 98.25 205 ALA A N 1
ATOM 1592 C CA . ALA A 1 205 ? 0.573 -0.684 -8.428 1.00 98.25 205 ALA A CA 1
ATOM 1593 C C . ALA A 1 205 ? 0.987 -0.541 -6.961 1.00 98.25 205 ALA A C 1
ATOM 1595 O O . ALA A 1 205 ? 0.200 -0.807 -6.051 1.00 98.25 205 ALA A O 1
ATOM 1596 N N . GLU A 1 206 ? 2.221 -0.109 -6.713 1.00 97.25 206 GLU A N 1
ATOM 1597 C CA . GLU A 1 206 ? 2.670 0.217 -5.362 1.00 97.25 206 GLU A CA 1
ATOM 1598 C C . GLU A 1 206 ? 1.910 1.393 -4.740 1.00 97.25 206 GLU A C 1
ATOM 1600 O O . GLU A 1 206 ? 1.242 2.172 -5.421 1.00 97.25 206 GLU A O 1
ATOM 1605 N N . LYS A 1 207 ? 2.015 1.527 -3.413 1.00 94.88 207 LYS A N 1
ATOM 1606 C CA . LYS A 1 207 ? 1.364 2.614 -2.675 1.00 94.88 207 LYS A CA 1
ATOM 1607 C C . LYS A 1 207 ? 2.312 3.813 -2.451 1.00 94.88 207 LYS A C 1
ATOM 1609 O O . LYS A 1 207 ? 3.490 3.608 -2.139 1.00 94.88 207 LYS A O 1
ATOM 1614 N N . PRO A 1 208 ? 1.822 5.066 -2.498 1.00 94.12 208 PRO A N 1
ATOM 1615 C CA . PRO A 1 208 ? 0.443 5.483 -2.761 1.00 94.12 208 PRO A CA 1
ATOM 1616 C C . PRO A 1 208 ? 0.007 5.236 -4.213 1.00 94.12 208 PRO A C 1
ATOM 1618 O O . PRO A 1 208 ? 0.802 5.332 -5.142 1.00 94.12 208 PRO A O 1
ATOM 1621 N N . PHE A 1 209 ? -1.281 4.939 -4.384 1.00 95.12 209 PHE A N 1
ATOM 1622 C CA . PHE A 1 209 ? -1.907 4.632 -5.675 1.00 95.12 209 PHE A CA 1
ATOM 1623 C C . PHE A 1 209 ? -1.717 5.755 -6.711 1.00 95.12 209 PHE A C 1
ATOM 1625 O O . PHE A 1 209 ? -1.275 5.500 -7.827 1.00 95.12 209 PHE A O 1
ATOM 1632 N N . ALA A 1 210 ? -2.020 6.993 -6.326 1.00 95.12 210 ALA A N 1
ATOM 1633 C CA . ALA A 1 210 ? -1.775 8.202 -7.104 1.00 95.12 210 ALA A CA 1
ATOM 1634 C C . ALA A 1 210 ? -1.615 9.394 -6.145 1.00 95.12 210 ALA A C 1
ATOM 1636 O O . ALA A 1 210 ? -1.831 9.259 -4.936 1.00 95.12 210 ALA A O 1
ATOM 1637 N N . LEU A 1 211 ? -1.252 10.559 -6.684 1.00 94.12 211 LEU A N 1
ATOM 1638 C CA . LEU A 1 211 ? -1.008 11.781 -5.906 1.00 94.12 211 LEU A CA 1
ATOM 1639 C C . LEU A 1 211 ? -2.161 12.800 -5.952 1.00 94.12 211 LEU A C 1
ATOM 1641 O O . LEU A 1 211 ? -2.143 13.768 -5.196 1.00 94.12 211 LEU A O 1
ATOM 1645 N N . SER A 1 212 ? -3.184 12.570 -6.781 1.00 94.50 212 SER A N 1
ATOM 1646 C CA . SER A 1 212 ? -4.434 13.339 -6.783 1.00 94.50 212 SER A CA 1
ATOM 1647 C C . SER A 1 212 ? -5.652 12.422 -6.932 1.00 94.50 212 SER A C 1
ATOM 1649 O O . SER A 1 212 ? -5.547 11.314 -7.465 1.00 94.50 212 SER A O 1
ATOM 1651 N N . LEU A 1 213 ? -6.822 12.893 -6.481 1.00 95.06 213 LEU A N 1
ATOM 1652 C CA . LEU A 1 213 ? -8.088 12.168 -6.631 1.00 95.06 213 LEU A CA 1
ATOM 1653 C C . LEU A 1 213 ? -8.465 11.982 -8.108 1.00 95.06 213 LEU A C 1
ATOM 1655 O O . LEU A 1 213 ? -8.827 10.882 -8.504 1.00 95.06 213 LEU A O 1
ATOM 1659 N N . ARG A 1 214 ? -8.313 13.026 -8.933 1.00 97.06 214 ARG A N 1
ATOM 1660 C CA . ARG A 1 214 ? -8.626 12.990 -10.371 1.00 97.06 214 ARG A CA 1
ATOM 1661 C C . ARG A 1 214 ? -7.842 11.892 -11.091 1.00 97.06 214 ARG A C 1
ATOM 1663 O O . ARG A 1 214 ? -8.401 11.154 -11.898 1.00 97.06 214 ARG A O 1
ATOM 1670 N N . ASP A 1 215 ? -6.550 11.780 -10.796 1.00 96.81 215 ASP A N 1
ATOM 1671 C CA . ASP A 1 215 ? -5.670 10.836 -11.490 1.00 96.81 215 ASP A CA 1
ATOM 1672 C C . ASP A 1 215 ? -5.886 9.399 -10.972 1.00 96.81 215 ASP A C 1
ATOM 1674 O O . ASP A 1 215 ? -5.819 8.445 -11.746 1.00 96.81 215 ASP A O 1
ATOM 1678 N N . ALA A 1 216 ? -6.249 9.245 -9.690 1.00 97.12 216 ALA A N 1
ATOM 1679 C CA . ALA A 1 216 ? -6.748 7.988 -9.128 1.00 97.12 216 ALA A CA 1
ATOM 1680 C C . ALA A 1 216 ? -8.061 7.536 -9.799 1.00 97.12 216 ALA A C 1
ATOM 1682 O O . ALA A 1 216 ? -8.173 6.387 -10.222 1.00 97.12 216 ALA A O 1
ATOM 1683 N N . GLU A 1 217 ? -9.045 8.429 -9.939 1.00 98.00 217 GLU A N 1
ATOM 1684 C CA . GLU A 1 217 ? -10.325 8.142 -10.597 1.00 98.00 217 GLU A CA 1
ATOM 1685 C C . GLU A 1 217 ? -10.147 7.789 -12.078 1.00 98.00 217 GLU A C 1
ATOM 1687 O O . GLU A 1 217 ? -10.782 6.852 -12.559 1.00 98.00 217 GLU A O 1
ATOM 1692 N N . ALA A 1 218 ? -9.258 8.484 -12.795 1.00 98.19 218 ALA A N 1
ATOM 1693 C CA . ALA A 1 218 ? -8.917 8.163 -14.180 1.00 98.19 218 ALA A CA 1
ATOM 1694 C C . ALA A 1 218 ? -8.274 6.769 -14.313 1.00 98.19 218 ALA A C 1
ATOM 1696 O O . ALA A 1 218 ? -8.629 6.014 -15.218 1.00 98.19 218 ALA A O 1
ATOM 1697 N N . ALA A 1 219 ? -7.381 6.398 -13.390 1.00 98.38 219 ALA A N 1
ATOM 1698 C CA . ALA A 1 219 ? -6.738 5.086 -13.373 1.00 98.38 219 ALA A CA 1
ATOM 1699 C C . ALA A 1 219 ? -7.713 3.942 -13.022 1.00 98.38 219 ALA A C 1
ATOM 1701 O O . ALA A 1 219 ? -7.709 2.918 -13.705 1.00 98.38 219 ALA A O 1
ATOM 1702 N N . VAL A 1 220 ? -8.593 4.118 -12.022 1.00 98.38 220 VAL A N 1
ATOM 1703 C CA . VAL A 1 220 ? -9.665 3.142 -11.720 1.00 98.38 220 VAL A CA 1
ATOM 1704 C C . VAL A 1 220 ? -10.589 2.971 -12.923 1.00 98.38 220 VAL A C 1
ATOM 1706 O O . VAL A 1 220 ? -10.897 1.843 -13.306 1.00 98.38 220 VAL A O 1
ATOM 1709 N N . ARG A 1 221 ? -11.018 4.087 -13.525 1.00 98.38 221 ARG A N 1
ATOM 1710 C CA . ARG A 1 221 ? -11.930 4.104 -14.671 1.00 98.38 221 ARG A CA 1
ATOM 1711 C C . ARG A 1 221 ? -11.349 3.346 -15.862 1.00 98.38 221 ARG A C 1
ATOM 1713 O O . ARG A 1 221 ? -12.016 2.451 -16.363 1.00 98.38 221 ARG A O 1
ATOM 1720 N N . ALA A 1 222 ? -10.105 3.632 -16.250 1.00 98.25 222 ALA A N 1
ATOM 1721 C CA . ALA A 1 222 ? -9.465 2.970 -17.385 1.00 98.25 222 ALA A CA 1
ATOM 1722 C C . ALA A 1 222 ? -9.381 1.443 -17.203 1.00 98.25 222 ALA A C 1
ATOM 1724 O O . ALA A 1 222 ? -9.663 0.700 -18.141 1.00 98.25 222 ALA A O 1
ATOM 1725 N N . CYS A 1 223 ? -9.050 0.955 -16.001 1.00 98.31 223 CYS A N 1
ATOM 1726 C CA . CYS A 1 223 ? -9.072 -0.482 -15.716 1.00 98.31 223 CYS A CA 1
ATOM 1727 C C . CYS A 1 223 ? -10.495 -1.067 -15.762 1.00 98.31 223 CYS A C 1
ATOM 1729 O O . CYS A 1 223 ? -10.692 -2.123 -16.358 1.00 98.31 223 CYS A O 1
ATOM 1731 N N . ALA A 1 224 ? -11.488 -0.377 -15.191 1.00 97.62 224 ALA A N 1
ATOM 1732 C CA . ALA A 1 224 ? -12.879 -0.835 -15.179 1.00 97.62 224 ALA A CA 1
ATOM 1733 C C . ALA A 1 224 ? -13.510 -0.887 -16.585 1.00 97.62 224 ALA A C 1
ATOM 1735 O O . ALA A 1 224 ? -14.186 -1.858 -16.909 1.00 97.62 224 ALA A O 1
ATOM 1736 N N . GLU A 1 225 ? -13.248 0.113 -17.433 1.00 97.31 225 GLU A N 1
ATOM 1737 C CA . GLU A 1 225 ? -13.723 0.190 -18.827 1.00 97.31 225 GLU A CA 1
ATOM 1738 C C . GLU A 1 225 ? -13.136 -0.909 -19.733 1.00 97.31 225 GLU A C 1
ATOM 1740 O O . GLU A 1 225 ? -13.697 -1.187 -20.787 1.00 97.31 225 GLU A O 1
ATOM 1745 N N . ASN A 1 226 ? -12.040 -1.555 -19.318 1.00 97.06 226 ASN A N 1
ATOM 1746 C CA . ASN A 1 226 ? -11.395 -2.661 -20.036 1.00 97.06 226 ASN A CA 1
ATOM 1747 C C . ASN A 1 226 ? -11.591 -4.031 -19.340 1.00 97.06 226 ASN A C 1
ATOM 1749 O O . ASN A 1 226 ? -10.953 -5.004 -19.730 1.00 97.06 226 ASN A O 1
ATOM 1753 N N . GLU A 1 227 ? -12.440 -4.118 -18.305 1.00 97.38 227 GLU A N 1
ATOM 1754 C CA . GLU A 1 227 ? -12.658 -5.327 -17.481 1.00 97.38 227 GLU A CA 1
ATOM 1755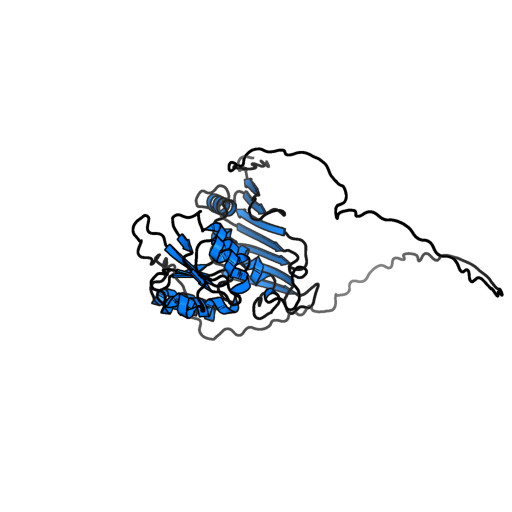 C C . GLU A 1 227 ? -11.379 -5.885 -16.804 1.00 97.38 227 GLU A C 1
ATOM 1757 O O . GLU A 1 227 ? -11.206 -7.094 -16.633 1.00 97.38 227 GLU A O 1
ATOM 1762 N N . LEU A 1 228 ? -10.453 -5.005 -16.403 1.00 97.81 228 LEU A N 1
ATOM 1763 C CA . LEU A 1 228 ? -9.144 -5.385 -15.862 1.00 97.81 228 LEU A CA 1
ATOM 1764 C C . LEU A 1 228 ? -9.049 -5.213 -14.343 1.00 97.81 228 LEU A C 1
ATOM 1766 O O . LEU A 1 228 ? -9.253 -4.128 -13.798 1.00 97.81 228 LEU A O 1
ATOM 1770 N N . THR A 1 229 ? -8.588 -6.265 -13.663 1.00 97.94 229 THR A N 1
ATOM 1771 C CA . THR A 1 229 ? -8.162 -6.208 -12.259 1.00 97.94 229 THR A CA 1
ATOM 1772 C C . THR A 1 229 ? -7.081 -5.144 -12.029 1.00 97.94 229 THR A C 1
ATOM 1774 O O . THR A 1 229 ? -5.988 -5.227 -12.597 1.00 97.94 229 THR A O 1
ATOM 1777 N N . LEU A 1 230 ? -7.368 -4.208 -11.119 1.00 98.25 230 LEU A N 1
ATOM 1778 C CA . LEU A 1 230 ? -6.421 -3.254 -10.538 1.00 98.25 230 LEU A CA 1
ATOM 1779 C C . LEU A 1 230 ? -6.242 -3.556 -9.041 1.00 98.25 230 LEU A C 1
ATOM 1781 O O . LEU A 1 230 ? -7.194 -3.485 -8.265 1.00 98.25 230 LEU A O 1
ATOM 1785 N N . ALA A 1 231 ? -5.016 -3.874 -8.631 1.00 96.75 231 ALA A N 1
ATOM 1786 C CA . ALA A 1 231 ? -4.627 -4.128 -7.246 1.00 96.75 231 ALA A CA 1
ATOM 1787 C C . ALA A 1 231 ? -3.604 -3.087 -6.765 1.00 96.75 231 ALA A C 1
ATOM 1789 O O . ALA A 1 231 ? -2.733 -2.671 -7.527 1.00 96.75 231 ALA A O 1
ATOM 1790 N N . ILE A 1 232 ? -3.679 -2.688 -5.492 1.00 96.69 232 ILE A N 1
ATOM 1791 C CA . ILE A 1 232 ? -2.763 -1.708 -4.885 1.00 96.69 232 ILE A CA 1
ATOM 1792 C C . ILE A 1 232 ? -1.959 -2.359 -3.753 1.00 96.69 232 ILE A C 1
ATOM 1794 O O . ILE A 1 232 ? -2.512 -3.130 -2.967 1.00 96.69 232 ILE A O 1
ATOM 1798 N N . GLY A 1 233 ? -0.672 -2.013 -3.642 1.00 95.00 233 GLY A N 1
ATOM 1799 C CA . GLY A 1 233 ? 0.329 -2.576 -2.723 1.00 95.00 233 GLY A CA 1
ATOM 1800 C C . GLY A 1 233 ? 0.141 -2.322 -1.220 1.00 95.00 233 GLY A C 1
ATOM 1801 O O . GLY A 1 233 ? 1.119 -2.207 -0.483 1.00 95.00 233 GLY A O 1
ATOM 1802 N N . TYR A 1 234 ? -1.094 -2.269 -0.719 1.00 94.00 234 TYR A N 1
ATOM 1803 C CA . TYR A 1 234 ? -1.393 -2.187 0.713 1.00 94.00 234 TYR A CA 1
ATOM 1804 C C . TYR A 1 234 ? -1.214 -3.542 1.416 1.00 94.00 234 TYR A C 1
ATOM 1806 O O . TYR A 1 234 ? -2.155 -4.182 1.886 1.00 94.00 234 TYR A O 1
ATOM 1814 N N . ASN A 1 235 ? 0.040 -3.987 1.497 1.00 90.44 235 ASN A N 1
ATOM 1815 C CA . ASN A 1 235 ? 0.420 -5.292 2.035 1.00 90.44 235 ASN A CA 1
ATOM 1816 C C . ASN A 1 235 ? 0.068 -5.495 3.525 1.00 90.44 235 ASN A C 1
ATOM 1818 O O . ASN A 1 235 ? -0.100 -6.634 3.956 1.00 90.44 235 ASN A O 1
ATOM 1822 N N . TRP A 1 236 ? -0.089 -4.418 4.308 1.00 88.62 236 TRP A N 1
ATOM 1823 C CA . TRP A 1 236 ? -0.456 -4.491 5.734 1.00 88.62 236 TRP A CA 1
ATOM 1824 C C . TRP A 1 236 ? -1.813 -5.171 5.960 1.00 88.62 236 TRP A C 1
ATOM 1826 O O . TRP A 1 236 ? -1.978 -5.865 6.961 1.00 88.62 236 TRP A O 1
ATOM 1836 N N . ARG A 1 237 ? -2.740 -5.092 4.989 1.00 89.50 237 ARG A N 1
ATOM 1837 C CA . ARG A 1 237 ? -4.015 -5.833 5.007 1.00 89.50 237 ARG A CA 1
ATOM 1838 C C . ARG A 1 237 ? -3.838 -7.334 5.245 1.00 89.50 237 ARG A C 1
ATOM 1840 O O . ARG A 1 237 ? -4.725 -7.962 5.812 1.00 89.50 237 ARG A O 1
ATOM 1847 N N . PHE A 1 238 ? -2.715 -7.905 4.811 1.00 90.06 238 PHE A N 1
ATOM 1848 C CA . PHE A 1 238 ? -2.434 -9.341 4.846 1.00 90.06 238 PHE A CA 1
ATOM 1849 C C . PHE A 1 238 ? -1.507 -9.754 6.002 1.00 90.06 238 PHE A C 1
ATOM 1851 O O . PHE A 1 238 ? -1.168 -10.929 6.120 1.00 90.06 238 PHE A O 1
ATOM 1858 N N . GLN A 1 239 ? -1.099 -8.824 6.878 1.00 88.94 239 GLN A N 1
ATOM 1859 C CA . GLN A 1 239 ? -0.360 -9.184 8.090 1.00 88.94 239 GLN A CA 1
ATOM 1860 C C . GLN A 1 239 ? -1.256 -10.029 9.018 1.00 88.94 239 GLN A C 1
ATOM 1862 O O . GLN A 1 239 ? -2.377 -9.602 9.314 1.00 88.94 239 GLN A O 1
ATOM 1867 N N . PRO A 1 240 ? -0.781 -11.177 9.547 1.00 90.06 240 PRO A N 1
ATOM 1868 C CA . PRO A 1 240 ? -1.591 -12.037 10.415 1.00 90.06 240 PRO A CA 1
ATOM 1869 C C . PRO A 1 240 ? -2.147 -11.321 11.653 1.00 90.06 240 PRO A C 1
ATOM 1871 O O . PRO A 1 240 ? -3.268 -11.598 12.064 1.00 90.06 240 PRO A O 1
ATOM 1874 N N . ALA A 1 241 ? -1.413 -10.342 12.194 1.00 90.50 241 ALA A N 1
ATOM 1875 C CA . ALA A 1 241 ? -1.888 -9.490 13.282 1.00 90.50 241 ALA A CA 1
ATOM 1876 C C . ALA A 1 241 ? -3.144 -8.685 12.914 1.00 90.50 241 ALA A C 1
ATOM 1878 O O . ALA A 1 241 ? -4.083 -8.621 13.699 1.00 90.50 241 ALA A O 1
ATOM 1879 N N . LEU A 1 242 ? -3.176 -8.081 11.719 1.00 92.12 242 LEU A N 1
ATOM 1880 C CA . LEU A 1 242 ? -4.308 -7.267 11.277 1.00 92.12 242 LEU A CA 1
ATOM 1881 C C . LEU A 1 242 ? -5.516 -8.143 10.915 1.00 92.12 242 LEU A C 1
ATOM 1883 O O . LEU A 1 242 ? -6.653 -7.760 11.174 1.00 92.12 242 LEU A O 1
ATOM 1887 N N . GLN A 1 243 ? -5.267 -9.341 10.376 1.00 93.62 243 GLN A N 1
ATOM 1888 C CA . GLN A 1 243 ? -6.298 -10.359 10.155 1.00 93.62 243 GLN A CA 1
ATOM 1889 C C . GLN A 1 243 ? -6.906 -10.850 11.479 1.00 93.62 243 GLN A C 1
ATOM 1891 O O . GLN A 1 243 ? -8.126 -10.948 11.585 1.00 93.62 243 GLN A O 1
ATOM 1896 N N . GLU A 1 244 ? -6.093 -11.078 12.515 1.00 94.62 244 GLU A N 1
ATOM 1897 C CA . GLU A 1 244 ? -6.589 -11.456 13.844 1.00 94.62 244 GLU A CA 1
ATOM 1898 C C . GLU A 1 244 ? -7.341 -10.302 14.528 1.00 94.62 244 GLU A C 1
ATOM 1900 O O . GLU A 1 244 ? -8.422 -10.525 15.065 1.00 94.62 244 GLU A O 1
ATOM 1905 N N . ILE A 1 245 ? -6.860 -9.055 14.431 1.00 96.06 245 ILE A N 1
ATOM 1906 C CA . ILE A 1 245 ? -7.612 -7.868 14.885 1.00 96.06 245 ILE A CA 1
ATOM 1907 C C . ILE A 1 245 ? -8.971 -7.784 14.173 1.00 96.06 245 ILE A C 1
ATOM 1909 O O . ILE A 1 245 ? -9.996 -7.584 14.824 1.00 96.06 245 ILE A O 1
ATOM 1913 N N . LYS A 1 246 ? -9.008 -7.999 12.851 1.00 95.62 246 LYS A N 1
ATOM 1914 C CA . LYS A 1 246 ? -10.252 -8.024 12.072 1.00 95.62 246 LYS A CA 1
ATOM 1915 C C . LYS A 1 246 ? -11.195 -9.147 12.516 1.00 95.62 246 LYS A C 1
ATOM 1917 O O . LYS A 1 246 ? -12.397 -8.921 12.605 1.00 95.62 246 LYS A O 1
ATOM 1922 N N . ARG A 1 247 ? -10.668 -10.333 12.839 1.00 96.25 247 ARG A N 1
ATOM 1923 C CA . ARG A 1 247 ? -11.442 -11.463 13.380 1.00 96.25 247 ARG A CA 1
ATOM 1924 C C . ARG A 1 247 ? -11.994 -11.165 14.781 1.00 96.25 247 ARG A C 1
ATOM 1926 O O . ARG A 1 247 ? -13.124 -11.531 15.082 1.00 96.25 247 ARG A O 1
ATOM 1933 N N . LEU A 1 248 ? -11.218 -10.489 15.628 1.00 96.69 248 LEU A N 1
ATOM 1934 C CA . LEU A 1 248 ? -11.609 -10.095 16.987 1.00 96.69 248 LEU A CA 1
ATOM 1935 C C . LEU A 1 248 ? -12.659 -8.965 17.020 1.00 96.69 248 LEU A C 1
ATOM 1937 O O . LEU A 1 248 ? -13.393 -8.872 18.004 1.00 96.69 248 LEU A O 1
ATOM 1941 N N . LEU A 1 249 ? -12.734 -8.149 15.961 1.00 96.81 249 LEU A N 1
ATOM 1942 C CA . LEU A 1 249 ? -13.728 -7.084 15.739 1.00 96.81 249 LEU A CA 1
ATOM 1943 C C . LEU A 1 249 ? -14.933 -7.504 14.872 1.00 96.81 249 LEU A C 1
ATOM 1945 O O . LEU A 1 249 ? -15.824 -6.685 14.651 1.00 96.81 249 LEU A O 1
ATOM 1949 N N . GLY A 1 250 ? -14.951 -8.731 14.343 1.00 93.69 250 GLY A N 1
ATOM 1950 C CA . GLY A 1 250 ? -16.058 -9.236 13.525 1.00 93.69 250 GLY A CA 1
ATOM 1951 C C . GLY A 1 250 ? -17.351 -9.439 14.322 1.00 93.69 250 GLY A C 1
ATOM 1952 O O . GLY A 1 250 ? -17.377 -9.279 15.543 1.00 93.69 250 GLY A O 1
ATOM 1953 N N . ASP A 1 251 ? -18.427 -9.830 13.642 1.00 89.19 251 ASP A N 1
ATOM 1954 C CA . ASP A 1 251 ? -19.708 -10.121 14.295 1.00 89.19 251 ASP A CA 1
ATOM 1955 C C . ASP A 1 251 ? -19.552 -11.274 15.307 1.00 89.19 251 ASP A C 1
ATOM 1957 O O . ASP A 1 251 ? -18.981 -12.321 15.000 1.00 89.19 251 ASP A O 1
ATOM 1961 N N . GLY A 1 252 ? -19.992 -11.056 16.552 1.00 88.00 252 GLY A N 1
ATOM 1962 C CA . GLY A 1 252 ? -19.726 -11.968 17.679 1.00 88.00 252 GLY A CA 1
ATOM 1963 C C . GLY A 1 252 ? -18.272 -11.970 18.192 1.00 88.00 252 GLY A C 1
ATOM 1964 O O . GLY A 1 252 ? -17.925 -12.771 19.060 1.00 88.00 252 GLY A O 1
ATOM 1965 N N . GLY A 1 253 ? -17.410 -11.090 17.678 1.00 93.06 253 GLY A N 1
ATOM 1966 C CA . GLY A 1 253 ? -15.997 -10.982 18.036 1.00 93.06 253 GLY A CA 1
ATOM 1967 C C . GLY A 1 253 ? -15.753 -10.524 19.479 1.00 93.06 253 GLY A C 1
ATOM 1968 O O . GLY A 1 253 ? -16.508 -9.736 20.050 1.00 93.06 253 GLY A O 1
ATOM 1969 N N . GLN A 1 254 ? -14.653 -11.001 20.072 1.00 95.81 254 GLN A N 1
ATOM 1970 C CA . GLN A 1 254 ? -14.332 -10.817 21.498 1.00 95.81 254 GLN A CA 1
ATOM 1971 C C . GLN A 1 254 ? -14.159 -9.349 21.922 1.00 95.81 254 GLN A C 1
ATOM 1973 O O . GLN A 1 254 ? -14.352 -9.036 23.092 1.00 95.81 254 GLN A O 1
ATOM 1978 N N . LEU A 1 255 ? -13.822 -8.445 20.996 1.00 96.94 255 LEU A N 1
ATOM 1979 C CA . LEU A 1 255 ? -13.705 -7.009 21.279 1.00 96.94 255 LEU A CA 1
ATOM 1980 C C . LEU A 1 255 ? -15.052 -6.272 21.180 1.00 96.94 255 LEU A C 1
ATOM 1982 O O . LEU A 1 255 ? -15.176 -5.161 21.694 1.00 96.94 255 LEU A O 1
ATOM 1986 N N . GLY A 1 256 ? -16.073 -6.881 20.570 1.00 95.88 256 GLY A N 1
ATOM 1987 C CA . GLY A 1 256 ? -17.364 -6.250 20.304 1.00 95.88 256 GLY A CA 1
ATOM 1988 C C . GLY A 1 256 ? -17.270 -5.061 19.337 1.00 95.88 256 GLY A C 1
ATOM 1989 O O . GLY A 1 256 ? -16.296 -4.904 18.600 1.00 95.88 256 GLY A O 1
ATOM 1990 N N . LYS A 1 257 ? -18.295 -4.197 19.348 1.00 96.12 257 LYS A N 1
ATOM 1991 C CA . LYS A 1 257 ? -18.373 -3.014 18.474 1.00 96.12 257 LYS A CA 1
ATOM 1992 C C . LYS A 1 257 ? -17.154 -2.102 18.656 1.00 96.12 257 LYS A C 1
ATOM 1994 O O . LYS A 1 257 ? -16.895 -1.651 19.769 1.00 96.12 257 LYS A O 1
ATOM 1999 N N . LEU A 1 258 ? -16.479 -1.766 17.555 1.00 98.06 258 LEU A N 1
ATOM 2000 C CA . LEU A 1 258 ? -15.385 -0.792 17.519 1.00 98.06 258 LEU A CA 1
ATOM 2001 C C . LEU A 1 258 ? -15.863 0.618 17.916 1.00 98.06 258 LEU A C 1
ATOM 2003 O O . LEU A 1 258 ? -16.876 1.106 17.410 1.00 98.06 258 LEU A O 1
ATOM 2007 N N . LEU A 1 259 ? -15.109 1.278 18.797 1.00 98.38 259 LEU A N 1
ATOM 2008 C CA . LEU A 1 259 ? -15.381 2.622 19.321 1.00 98.38 259 LEU A CA 1
ATOM 2009 C C . LEU A 1 259 ? -14.304 3.631 18.886 1.00 98.38 259 LEU A C 1
ATOM 2011 O O . LEU A 1 259 ? -14.628 4.736 18.436 1.00 98.38 259 LEU A O 1
ATOM 2015 N N . HIS A 1 260 ? -13.029 3.238 18.984 1.00 98.69 260 HIS A N 1
ATOM 2016 C CA . HIS A 1 260 ? -11.880 4.056 18.590 1.00 98.69 260 HIS A CA 1
ATOM 2017 C C . HIS A 1 260 ? -10.784 3.218 17.916 1.00 98.69 260 HIS A C 1
ATOM 2019 O O . HIS A 1 260 ? -10.586 2.052 18.266 1.00 98.69 260 HIS A O 1
ATOM 2025 N N . ILE A 1 261 ? -10.048 3.819 16.981 1.00 98.44 261 ILE A N 1
ATOM 2026 C CA . ILE A 1 261 ? -8.840 3.248 16.373 1.00 98.44 261 ILE A CA 1
ATOM 2027 C C . ILE A 1 261 ? -7.726 4.297 16.302 1.00 98.44 261 ILE A C 1
ATOM 2029 O O . ILE A 1 261 ? -7.911 5.374 15.742 1.00 98.44 261 ILE A O 1
ATOM 2033 N N . GLU A 1 262 ? -6.548 3.997 16.836 1.00 97.44 262 GLU A N 1
ATOM 2034 C CA . GLU A 1 262 ? -5.423 4.934 16.828 1.00 97.44 262 GLU A CA 1
ATOM 2035 C C . GLU A 1 262 ? -4.132 4.305 16.319 1.00 97.44 262 GLU A C 1
ATOM 2037 O O . GLU A 1 262 ? -3.903 3.106 16.467 1.00 97.44 262 GLU A O 1
ATOM 2042 N N . GLY A 1 263 ? -3.256 5.113 15.728 1.00 95.56 263 GLY A N 1
ATOM 2043 C CA . GLY A 1 263 ? -1.963 4.626 15.274 1.00 95.56 263 GLY A CA 1
ATOM 2044 C C . GLY A 1 263 ? -0.908 5.708 15.118 1.00 95.56 263 GLY A C 1
ATOM 2045 O O . GLY A 1 263 ? -1.188 6.903 15.009 1.00 95.56 263 GLY A O 1
ATOM 2046 N N . ASN A 1 264 ? 0.339 5.256 15.063 1.00 94.62 264 ASN A N 1
ATOM 2047 C CA . ASN A 1 264 ? 1.480 6.085 14.705 1.00 94.62 264 ASN A CA 1
ATOM 2048 C C . ASN A 1 264 ? 2.368 5.326 13.725 1.00 94.62 264 ASN A C 1
ATOM 2050 O O . ASN A 1 264 ? 2.588 4.131 13.908 1.00 94.62 264 ASN A O 1
ATOM 2054 N N . PHE A 1 265 ? 2.916 6.013 12.719 1.00 93.19 265 PHE A N 1
ATOM 2055 C CA . PHE A 1 265 ? 4.015 5.473 11.914 1.00 93.19 265 PHE A CA 1
ATOM 2056 C C . PHE A 1 265 ? 5.049 6.567 11.657 1.00 93.19 265 PHE A C 1
ATOM 2058 O O . PHE A 1 265 ? 4.908 7.418 10.776 1.00 93.19 265 PHE A O 1
ATOM 2065 N N . CYS A 1 266 ? 6.090 6.536 12.477 1.00 91.81 266 CYS A N 1
ATOM 2066 C CA . CYS A 1 266 ? 7.113 7.560 12.601 1.00 91.81 266 CYS A CA 1
ATOM 2067 C C . CYS A 1 266 ? 8.500 6.957 12.341 1.00 91.81 266 CYS A C 1
ATOM 2069 O O . CYS A 1 266 ? 8.696 5.745 12.433 1.00 91.81 266 CYS A O 1
ATOM 2071 N N . GLY A 1 267 ? 9.476 7.796 12.009 1.0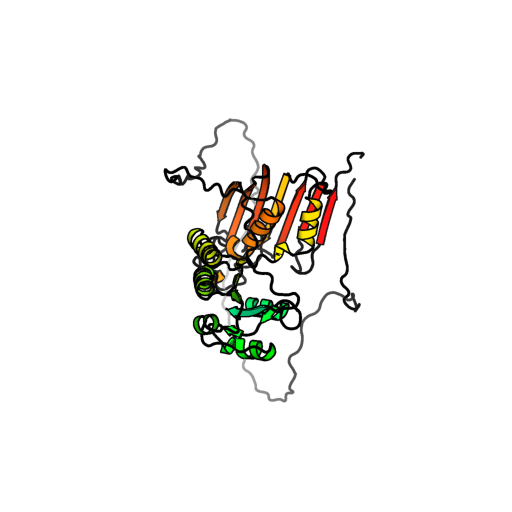0 89.56 267 GLY A N 1
ATOM 2072 C CA . GLY A 1 267 ? 10.864 7.358 11.854 1.00 89.56 267 GLY A CA 1
ATOM 2073 C C . GLY A 1 267 ? 11.728 8.317 11.046 1.00 89.56 267 GLY A C 1
ATOM 2074 O O . GLY A 1 267 ? 11.171 9.160 10.341 1.00 89.56 267 GLY A O 1
ATOM 2075 N N . PRO A 1 268 ? 13.067 8.169 11.085 1.00 88.62 268 PRO A N 1
ATOM 2076 C CA . PRO A 1 268 ? 14.055 9.227 10.812 1.00 88.62 268 PRO A CA 1
ATOM 2077 C C . PRO A 1 268 ? 14.238 9.546 9.317 1.00 88.62 268 PRO A C 1
ATOM 2079 O O . PRO A 1 268 ? 15.342 9.597 8.782 1.00 88.62 268 PRO A O 1
ATOM 2082 N N . SER A 1 269 ? 13.140 9.735 8.599 1.00 84.75 269 SER A N 1
ATOM 2083 C CA . SER A 1 269 ? 13.087 9.865 7.140 1.00 84.75 269 SER A CA 1
ATOM 2084 C C . SER A 1 269 ? 13.625 11.228 6.685 1.00 84.75 269 SER A C 1
ATOM 2086 O O . SER A 1 269 ? 14.297 11.299 5.662 1.00 84.75 269 SER A O 1
ATOM 2088 N N . ALA A 1 270 ? 13.445 12.269 7.506 1.00 82.94 270 ALA A N 1
ATOM 2089 C CA . ALA A 1 270 ? 14.068 13.587 7.352 1.00 82.94 270 ALA A CA 1
ATOM 2090 C C . ALA A 1 270 ? 15.596 13.588 7.595 1.00 82.94 270 ALA A C 1
ATOM 2092 O O . ALA A 1 270 ? 16.252 14.603 7.361 1.00 82.94 270 ALA A O 1
ATOM 2093 N N . TYR A 1 271 ? 16.170 12.467 8.057 1.00 84.19 271 TYR A N 1
ATOM 2094 C CA . TYR A 1 271 ? 17.615 12.282 8.264 1.00 84.19 271 TYR A CA 1
ATOM 2095 C C . TYR A 1 271 ? 18.222 11.184 7.367 1.00 84.19 271 TYR A C 1
ATOM 2097 O O . TYR A 1 271 ? 19.419 11.205 7.111 1.00 84.19 271 TYR A O 1
ATOM 2105 N N . ARG A 1 272 ? 17.414 10.227 6.879 1.00 81.50 272 ARG A N 1
ATOM 2106 C CA . ARG A 1 272 ? 17.854 9.105 6.021 1.00 81.50 272 ARG A CA 1
ATOM 2107 C C . ARG A 1 272 ? 18.013 9.442 4.538 1.00 81.50 272 ARG A C 1
ATOM 2109 O O . ARG A 1 272 ? 18.646 8.664 3.831 1.00 81.50 272 ARG A O 1
ATOM 2116 N N . PHE A 1 273 ? 17.396 10.518 4.054 1.00 77.19 273 PHE A N 1
ATOM 2117 C CA . PHE A 1 273 ? 17.454 10.913 2.646 1.00 77.19 273 PHE A CA 1
ATOM 2118 C C . PHE A 1 273 ? 17.977 12.342 2.508 1.00 77.19 273 PHE A C 1
ATOM 2120 O O . PHE A 1 273 ? 17.501 13.252 3.193 1.00 77.19 273 PHE A O 1
ATOM 2127 N N . GLU A 1 274 ? 18.921 12.516 1.586 1.00 78.50 274 GLU A N 1
ATOM 2128 C CA . GLU A 1 274 ? 19.389 13.810 1.085 1.00 78.50 274 GLU A CA 1
ATOM 2129 C C . GLU A 1 274 ? 18.230 14.609 0.471 1.00 78.50 274 GLU A C 1
ATOM 2131 O O . GLU A 1 274 ? 17.213 14.041 0.065 1.00 78.50 274 GLU A O 1
ATOM 2136 N N . ARG A 1 275 ? 18.369 15.935 0.414 1.00 74.75 275 ARG A N 1
ATOM 2137 C CA . ARG A 1 275 ? 17.298 16.862 0.010 1.00 74.75 275 ARG A CA 1
ATOM 2138 C C . ARG A 1 275 ? 16.887 16.674 -1.456 1.00 74.75 275 ARG A C 1
ATOM 2140 O O . ARG A 1 275 ? 15.726 16.857 -1.802 1.00 74.75 275 ARG A O 1
ATOM 2147 N N . GLU A 1 276 ? 17.825 16.235 -2.282 1.00 81.19 276 GLU A N 1
ATOM 2148 C CA . GLU A 1 276 ? 17.695 16.017 -3.722 1.00 81.19 276 GLU A CA 1
ATOM 2149 C C . GLU A 1 276 ? 17.135 14.615 -4.051 1.00 81.19 276 GLU A C 1
ATOM 2151 O O . GLU A 1 276 ? 16.778 14.323 -5.194 1.00 81.19 276 GLU A O 1
ATOM 2156 N N . HIS A 1 277 ? 17.013 13.723 -3.059 1.00 84.75 277 HIS A N 1
ATOM 2157 C CA . HIS A 1 277 ? 16.432 12.397 -3.254 1.00 84.75 277 HIS A CA 1
ATOM 2158 C C . HIS A 1 277 ? 14.902 12.492 -3.396 1.00 84.75 277 HIS A C 1
ATOM 2160 O O . HIS A 1 277 ? 14.212 12.875 -2.454 1.00 84.75 277 HIS A O 1
ATOM 2166 N N . TRP A 1 278 ? 14.358 12.009 -4.521 1.00 84.50 278 TRP A N 1
ATOM 2167 C CA . TRP A 1 278 ? 12.954 12.158 -4.962 1.00 84.50 278 TRP A CA 1
ATOM 2168 C C . TRP A 1 278 ? 11.850 12.069 -3.890 1.00 84.50 278 TRP A C 1
ATOM 2170 O O . TRP A 1 278 ? 10.898 12.835 -3.950 1.00 84.50 278 TRP A O 1
ATOM 2180 N N . ARG A 1 279 ? 11.970 11.196 -2.878 1.00 81.81 279 ARG A N 1
ATOM 2181 C CA . ARG A 1 279 ? 11.009 11.109 -1.751 1.00 81.81 279 ARG A CA 1
ATOM 2182 C C . ARG A 1 279 ? 10.899 12.372 -0.881 1.00 81.81 279 ARG A C 1
ATOM 2184 O O . ARG A 1 279 ? 9.952 12.451 -0.107 1.00 81.81 279 ARG A O 1
ATOM 2191 N N . GLN A 1 280 ? 11.842 13.309 -0.987 1.00 79.62 280 GLN A N 1
ATOM 2192 C CA . GLN A 1 280 ? 11.775 14.633 -0.362 1.00 79.62 280 GLN A CA 1
ATOM 2193 C C . GLN A 1 280 ? 11.141 15.691 -1.291 1.00 79.62 280 GLN A C 1
ATOM 2195 O O . GLN A 1 280 ? 10.845 16.789 -0.832 1.00 79.62 280 GLN A O 1
ATOM 2200 N N . SER A 1 281 ? 10.902 15.396 -2.580 1.00 85.19 281 SER A N 1
ATOM 2201 C CA . SER A 1 281 ? 10.195 16.328 -3.471 1.00 85.19 281 SER A CA 1
ATOM 2202 C C . SER A 1 281 ? 8.725 16.437 -3.074 1.00 85.19 281 SER A C 1
ATOM 2204 O O . SER A 1 281 ? 8.042 15.431 -2.861 1.00 85.19 281 SER A O 1
ATOM 2206 N N . ARG A 1 282 ? 8.202 17.665 -3.057 1.00 85.81 282 ARG A N 1
ATOM 2207 C CA . ARG A 1 282 ? 6.775 17.937 -2.832 1.00 85.81 282 ARG A CA 1
ATOM 2208 C C . ARG A 1 282 ? 5.879 17.415 -3.960 1.00 85.81 282 ARG A C 1
ATOM 2210 O O . ARG A 1 282 ? 4.694 17.197 -3.731 1.00 85.81 282 ARG A O 1
ATOM 2217 N N . GLU A 1 283 ? 6.450 17.164 -5.134 1.00 88.56 283 GLU A N 1
ATOM 2218 C CA . GLU A 1 283 ? 5.777 16.565 -6.295 1.00 88.56 283 GLU A CA 1
ATOM 2219 C C . GLU A 1 283 ? 5.565 15.053 -6.141 1.00 88.56 283 GLU A C 1
ATOM 2221 O O . GLU A 1 283 ? 4.696 14.494 -6.793 1.00 88.56 283 GLU A O 1
ATOM 2226 N N . GLU A 1 284 ? 6.337 14.393 -5.271 1.00 90.19 284 GLU A N 1
ATOM 2227 C CA . GLU A 1 284 ? 6.274 12.948 -4.992 1.00 90.19 284 GLU A CA 1
ATOM 2228 C C . GLU A 1 284 ? 5.743 12.647 -3.578 1.00 90.19 284 GLU A C 1
ATOM 2230 O O . GLU A 1 284 ? 5.243 11.553 -3.302 1.00 90.19 284 GLU A O 1
ATOM 2235 N N . GLY A 1 285 ? 5.855 13.620 -2.670 1.00 88.62 285 GLY A N 1
ATOM 2236 C CA . GLY A 1 285 ? 5.447 13.555 -1.269 1.00 88.62 285 GLY A CA 1
ATOM 2237 C C . GLY A 1 285 ? 4.492 14.674 -0.828 1.00 88.62 285 GLY A C 1
ATOM 2238 O O . GLY A 1 285 ? 4.746 15.246 0.230 1.00 88.62 285 GLY A O 1
ATOM 2239 N N . PRO A 1 286 ? 3.415 15.029 -1.561 1.00 87.88 286 PRO A N 1
ATOM 2240 C CA . PRO A 1 286 ? 2.622 16.241 -1.302 1.00 87.88 286 PRO A CA 1
ATOM 2241 C C . PRO A 1 286 ? 1.979 16.327 0.094 1.00 87.88 286 PRO A C 1
ATOM 2243 O O . PRO A 1 286 ? 1.695 17.431 0.554 1.00 87.88 286 PRO A O 1
ATOM 2246 N N . ALA A 1 287 ? 1.786 15.196 0.784 1.00 89.25 287 ALA A N 1
ATOM 2247 C CA . ALA A 1 287 ? 1.296 15.123 2.165 1.00 89.25 287 ALA A CA 1
ATOM 2248 C C . ALA A 1 287 ? 2.420 14.832 3.193 1.00 89.25 287 ALA A C 1
ATOM 2250 O O . ALA A 1 287 ? 2.172 14.283 4.268 1.00 89.25 287 ALA A O 1
ATOM 2251 N N . GLY A 1 288 ? 3.680 15.114 2.847 1.00 88.38 288 GLY A N 1
ATOM 2252 C CA . GLY A 1 288 ? 4.842 14.879 3.707 1.00 88.38 288 GLY A CA 1
ATOM 2253 C C . GLY A 1 288 ? 4.932 13.424 4.176 1.00 88.38 288 GLY A C 1
ATOM 2254 O O . GLY A 1 288 ? 4.785 12.485 3.381 1.00 88.38 288 GLY A O 1
ATOM 2255 N N . GLY A 1 289 ? 5.118 13.235 5.487 1.00 88.94 289 GLY A N 1
ATOM 2256 C CA . GLY A 1 289 ? 5.193 11.917 6.132 1.00 88.94 289 GLY A CA 1
ATOM 2257 C C . GLY A 1 289 ? 3.996 10.987 5.874 1.00 88.94 289 GLY A C 1
ATOM 2258 O O . GLY A 1 289 ? 4.169 9.762 5.851 1.00 88.94 289 GLY A O 1
ATOM 2259 N N . MET A 1 290 ? 2.806 11.531 5.594 1.00 92.12 290 MET A N 1
ATOM 2260 C CA . MET A 1 290 ? 1.627 10.727 5.256 1.00 92.12 290 MET A CA 1
ATOM 2261 C C . MET A 1 290 ? 1.806 9.935 3.962 1.00 92.12 290 MET A C 1
ATOM 2263 O O . MET A 1 290 ? 1.434 8.763 3.916 1.00 92.12 290 MET A O 1
ATOM 2267 N N . THR A 1 291 ? 2.428 10.538 2.947 1.00 90.88 291 THR A N 1
ATOM 2268 C CA . THR A 1 291 ? 2.554 9.960 1.599 1.00 90.88 291 THR A CA 1
ATOM 2269 C C . THR A 1 291 ? 3.310 8.630 1.604 1.00 90.88 291 THR A C 1
ATOM 2271 O O . THR A 1 291 ? 2.897 7.663 0.970 1.00 90.88 291 THR A O 1
ATOM 2274 N N . GLY A 1 292 ? 4.424 8.567 2.343 1.00 87.56 292 GLY A N 1
ATOM 2275 C CA . GLY A 1 292 ? 5.271 7.373 2.406 1.00 87.56 292 GLY A CA 1
ATOM 2276 C C . GLY A 1 292 ? 4.865 6.366 3.485 1.00 87.56 292 GLY A C 1
ATOM 2277 O O . GLY A 1 292 ? 4.993 5.159 3.262 1.00 87.56 292 GLY A O 1
ATOM 2278 N N . ARG A 1 293 ? 4.404 6.858 4.646 1.00 90.69 293 ARG A N 1
ATOM 2279 C CA . ARG A 1 293 ? 4.170 6.063 5.866 1.00 90.69 293 ARG A CA 1
ATOM 2280 C C . ARG A 1 293 ? 2.698 6.008 6.248 1.00 90.69 293 ARG A C 1
ATOM 2282 O O . ARG A 1 293 ? 2.120 4.927 6.263 1.00 90.69 293 ARG A O 1
ATOM 2289 N N . GLY A 1 294 ? 2.094 7.159 6.544 1.00 93.38 294 GLY A N 1
ATOM 2290 C CA . GLY A 1 294 ? 0.743 7.229 7.108 1.00 93.38 294 GLY A CA 1
ATOM 2291 C C . GLY A 1 294 ? -0.334 6.568 6.249 1.00 93.38 294 GLY A C 1
ATOM 2292 O O . GLY A 1 294 ? -1.274 6.002 6.794 1.00 93.38 294 GLY A O 1
ATOM 2293 N N . VAL A 1 295 ? -0.152 6.537 4.926 1.00 94.31 295 VAL A N 1
ATOM 2294 C CA . VAL A 1 295 ? -1.040 5.837 3.987 1.00 94.31 295 VAL A CA 1
ATOM 2295 C C . VAL A 1 295 ? -1.225 4.342 4.317 1.00 94.31 295 VAL A C 1
ATOM 2297 O O . VAL A 1 295 ? -2.312 3.814 4.111 1.00 94.31 295 VAL A O 1
ATOM 2300 N N . HIS A 1 296 ? -0.224 3.671 4.909 1.00 94.06 296 HIS A N 1
ATOM 2301 C CA . HIS A 1 296 ? -0.363 2.288 5.392 1.00 94.06 296 HIS A CA 1
ATOM 2302 C C . HIS A 1 296 ? -1.348 2.171 6.568 1.00 94.06 296 HIS A C 1
ATOM 2304 O O . HIS A 1 296 ? -2.105 1.205 6.641 1.00 94.06 296 HIS A O 1
ATOM 2310 N N . LEU A 1 297 ? -1.353 3.151 7.480 1.00 94.88 297 LEU A N 1
ATOM 2311 C CA . LEU A 1 297 ? -2.267 3.172 8.624 1.00 94.88 297 LEU A CA 1
ATOM 2312 C C . LEU A 1 297 ? -3.665 3.647 8.231 1.00 94.88 297 LEU A C 1
ATOM 2314 O O . LEU A 1 297 ? -4.626 3.068 8.716 1.00 94.88 297 LEU A O 1
ATOM 2318 N N . VAL A 1 298 ? -3.796 4.613 7.314 1.00 96.06 298 VAL A N 1
ATOM 2319 C CA . VAL A 1 298 ? -5.104 4.995 6.743 1.00 96.06 298 VAL A CA 1
ATOM 2320 C C . VAL A 1 298 ? -5.769 3.790 6.078 1.00 96.06 298 VAL A C 1
ATOM 2322 O O . VAL A 1 298 ? -6.945 3.531 6.318 1.00 96.06 298 VAL A O 1
ATOM 2325 N N . ASP A 1 299 ? -5.017 3.008 5.299 1.00 96.19 299 ASP A N 1
ATOM 2326 C CA . ASP A 1 299 ? -5.539 1.791 4.678 1.00 96.19 299 ASP A CA 1
ATOM 2327 C C . ASP A 1 299 ? -5.941 0.721 5.709 1.00 96.19 299 ASP A C 1
ATOM 2329 O O . ASP A 1 299 ? -7.055 0.196 5.653 1.00 96.19 299 ASP A O 1
ATOM 2333 N N . ALA A 1 300 ? -5.080 0.448 6.697 1.00 95.31 300 ALA A N 1
ATOM 2334 C CA . ALA A 1 300 ? -5.382 -0.489 7.778 1.00 95.31 300 ALA A CA 1
ATOM 2335 C C . ALA A 1 300 ? -6.611 -0.051 8.599 1.00 95.31 300 ALA A C 1
ATOM 2337 O O . ALA A 1 300 ? -7.451 -0.883 8.941 1.00 95.31 300 ALA A O 1
ATOM 2338 N N . MET A 1 301 ? -6.759 1.252 8.858 1.00 97.06 301 MET A N 1
ATOM 2339 C CA . MET A 1 301 ? -7.922 1.829 9.532 1.00 97.06 301 MET A CA 1
ATOM 2340 C C . MET A 1 301 ? -9.196 1.673 8.700 1.00 97.06 301 MET A C 1
ATOM 2342 O O . MET A 1 301 ? -10.213 1.257 9.242 1.00 97.06 301 MET A O 1
ATOM 2346 N N . ILE A 1 302 ? -9.152 1.911 7.386 1.00 96.62 302 ILE A N 1
ATOM 2347 C CA . ILE A 1 302 ? -10.310 1.691 6.504 1.00 96.62 302 ILE A CA 1
ATOM 2348 C C . ILE A 1 302 ? -10.682 0.197 6.427 1.00 96.62 302 ILE A C 1
ATOM 2350 O O . ILE A 1 302 ? -11.863 -0.150 6.399 1.00 96.62 302 ILE A O 1
ATOM 2354 N N . CYS A 1 303 ? -9.690 -0.699 6.451 1.00 95.50 303 CYS A N 1
ATOM 2355 C CA . CYS A 1 303 ? -9.884 -2.154 6.435 1.00 95.50 303 CYS A CA 1
ATOM 2356 C C . CYS A 1 303 ? -10.584 -2.702 7.700 1.00 95.50 303 CYS A C 1
ATOM 2358 O O . CYS A 1 303 ? -11.221 -3.758 7.632 1.00 95.50 303 CYS A O 1
ATOM 2360 N N . LEU A 1 304 ? -10.472 -1.994 8.834 1.00 95.88 304 LEU A N 1
ATOM 2361 C CA . LEU A 1 304 ? -11.043 -2.378 10.133 1.00 95.88 304 LEU A CA 1
ATOM 2362 C C . LEU A 1 304 ? -12.313 -1.591 10.505 1.00 95.88 304 LEU A C 1
ATOM 2364 O O . LEU A 1 304 ? -13.269 -2.179 10.999 1.00 95.88 304 LEU A O 1
ATOM 2368 N N . SER A 1 305 ? -12.335 -0.280 10.261 1.00 95.69 305 SER A N 1
ATOM 2369 C CA . SER A 1 305 ? -13.400 0.639 10.698 1.00 95.69 305 SER A CA 1
ATOM 2370 C C . SER A 1 305 ? -14.440 0.958 9.623 1.00 95.69 305 SER A C 1
ATOM 2372 O O . SER A 1 305 ? -15.482 1.544 9.930 1.00 95.69 305 SER A O 1
ATOM 2374 N N . GLY A 1 306 ? -14.158 0.619 8.362 1.00 95.81 306 GLY A N 1
ATOM 2375 C CA . GLY A 1 306 ? -14.940 1.044 7.204 1.00 95.81 306 GLY A CA 1
ATOM 2376 C C . GLY A 1 306 ? -14.533 2.426 6.679 1.00 95.81 306 GLY A C 1
ATOM 2377 O O . GLY A 1 306 ? -13.414 2.895 6.875 1.00 95.81 306 GLY A O 1
ATOM 2378 N N . ARG A 1 307 ? -15.442 3.081 5.954 1.00 97.38 307 ARG A N 1
ATOM 2379 C CA . ARG A 1 307 ? -15.182 4.370 5.297 1.00 97.38 307 ARG A CA 1
ATOM 2380 C C . ARG A 1 307 ? -15.034 5.507 6.316 1.00 97.38 307 ARG A C 1
ATOM 2382 O O . ARG A 1 307 ? -15.766 5.564 7.302 1.00 97.38 307 ARG A O 1
ATOM 2389 N N . ILE A 1 308 ? -14.103 6.422 6.046 1.00 97.94 308 ILE A N 1
ATOM 2390 C CA . ILE A 1 308 ? -13.963 7.695 6.768 1.00 97.94 308 ILE A CA 1
ATOM 2391 C C . ILE A 1 308 ? -15.059 8.642 6.263 1.00 97.94 308 ILE A C 1
ATOM 2393 O O . ILE A 1 308 ? -15.183 8.848 5.058 1.00 97.94 308 ILE A O 1
ATOM 2397 N N . GLU A 1 309 ? -15.836 9.206 7.184 1.00 98.25 309 GLU A N 1
ATOM 2398 C CA . GLU A 1 309 ? -16.874 10.207 6.915 1.00 98.25 309 GLU A CA 1
ATOM 2399 C C . GLU A 1 309 ? -16.269 11.617 6.866 1.00 98.25 309 GLU A C 1
ATOM 2401 O O . GLU A 1 309 ? -16.546 12.399 5.959 1.00 98.25 309 GLU A O 1
ATOM 2406 N N . SER A 1 310 ? -15.429 11.947 7.850 1.00 98.19 310 SER A N 1
ATOM 2407 C CA . SER A 1 310 ? -14.787 13.257 7.977 1.00 98.19 310 SER A CA 1
ATOM 2408 C C . SER A 1 310 ? -13.484 13.171 8.775 1.00 98.19 310 SER A C 1
ATOM 2410 O O . SER A 1 310 ? -13.233 12.196 9.491 1.00 98.19 310 SER A O 1
ATOM 2412 N N . LEU A 1 311 ? -12.635 14.192 8.638 1.00 97.44 311 LEU A N 1
ATOM 2413 C CA . LEU A 1 311 ? -11.396 14.322 9.399 1.00 97.44 311 LEU A CA 1
ATOM 2414 C C . LEU A 1 311 ? -11.052 15.785 9.680 1.00 97.44 311 LEU A C 1
ATOM 2416 O O . LEU A 1 311 ? -11.462 16.679 8.941 1.00 97.44 311 LEU A O 1
ATOM 2420 N N . VAL A 1 312 ? -10.235 16.004 10.708 1.00 98.00 312 VAL A N 1
ATOM 2421 C CA . VAL A 1 312 ? -9.515 17.262 10.954 1.00 98.00 312 VAL A CA 1
ATOM 2422 C C . VAL A 1 312 ? -8.025 16.942 11.013 1.00 98.00 312 VAL A C 1
ATOM 2424 O O . VAL A 1 312 ? -7.633 15.945 11.618 1.00 98.00 312 VAL A O 1
ATOM 2427 N N . ALA A 1 313 ? -7.197 17.773 10.380 1.00 96.50 313 ALA A N 1
ATOM 2428 C CA . ALA A 1 313 ? -5.756 17.578 10.271 1.00 96.50 313 ALA A CA 1
ATOM 2429 C C . ALA A 1 313 ? -4.990 18.822 10.732 1.00 96.50 313 ALA A C 1
ATOM 2431 O O . ALA A 1 313 ? -5.348 19.941 10.371 1.00 96.50 313 ALA A O 1
ATOM 2432 N N . GLN A 1 314 ? -3.890 18.610 11.452 1.00 94.88 314 GLN A N 1
ATOM 2433 C CA . GLN A 1 314 ? -2.828 19.596 11.634 1.00 94.88 314 GLN A CA 1
ATOM 2434 C C . GLN A 1 314 ? -1.517 19.024 11.087 1.00 94.88 314 GLN A C 1
ATOM 2436 O O . GLN A 1 314 ? -1.197 17.854 11.312 1.00 94.88 314 GLN A O 1
ATOM 2441 N N . SER A 1 315 ? -0.770 19.838 10.346 1.00 92.50 315 SER A N 1
ATOM 2442 C CA . SER A 1 315 ? 0.502 19.455 9.735 1.00 92.50 315 SER A CA 1
ATOM 2443 C C . SER A 1 315 ? 1.485 20.616 9.831 1.00 92.50 315 SER A C 1
ATOM 2445 O O . SER A 1 315 ? 1.085 21.777 9.720 1.00 92.50 315 SER A O 1
ATOM 2447 N N . SER A 1 316 ? 2.746 20.312 10.121 1.00 89.50 316 SER A N 1
ATOM 2448 C CA . SER A 1 316 ? 3.791 21.302 10.343 1.00 89.50 316 SER A CA 1
ATOM 2449 C C . SER A 1 316 ? 5.184 20.769 10.003 1.00 89.50 316 SER A C 1
ATOM 2451 O O . SER A 1 316 ? 5.432 19.566 9.872 1.00 89.50 316 SER A O 1
ATOM 2453 N N . ARG A 1 317 ? 6.110 21.715 9.861 1.00 87.25 317 ARG A N 1
ATOM 2454 C CA . ARG A 1 317 ? 7.539 21.517 9.625 1.00 87.25 317 ARG A CA 1
ATOM 2455 C C . ARG A 1 317 ? 8.283 22.053 10.842 1.00 87.25 317 ARG A C 1
ATOM 2457 O O . ARG A 1 317 ? 8.373 23.266 11.010 1.00 87.25 317 ARG A O 1
ATOM 2464 N N . ALA A 1 318 ? 8.729 21.160 11.718 1.00 81.56 318 ALA A N 1
ATOM 2465 C CA . ALA A 1 318 ? 9.230 21.509 13.043 1.00 81.56 318 ALA A CA 1
ATOM 2466 C C . ALA A 1 318 ? 10.763 21.474 13.172 1.00 81.56 318 ALA A C 1
ATOM 2468 O O . ALA A 1 318 ? 11.293 22.146 14.054 1.00 81.56 318 ALA A O 1
ATOM 2469 N N . VAL A 1 319 ? 11.481 20.695 12.347 1.00 80.25 319 VAL A N 1
ATOM 2470 C CA . VAL A 1 319 ? 12.902 20.369 12.610 1.00 80.25 319 VAL A CA 1
ATOM 2471 C C . VAL A 1 319 ? 13.862 20.693 11.460 1.00 80.25 319 VAL A C 1
ATOM 2473 O O . VAL A 1 319 ? 14.998 21.092 11.716 1.00 80.25 319 VAL A O 1
ATOM 2476 N N . ARG A 1 320 ? 13.465 20.525 10.193 1.00 70.00 320 ARG A N 1
ATOM 2477 C CA . ARG A 1 320 ? 14.327 20.840 9.032 1.00 70.00 320 ARG A CA 1
ATOM 2478 C C . ARG A 1 320 ? 13.515 21.451 7.899 1.00 70.00 320 ARG A C 1
ATOM 2480 O O . ARG A 1 320 ? 12.406 20.993 7.644 1.00 70.00 320 ARG A O 1
ATOM 2487 N N . ASP A 1 321 ? 14.100 22.395 7.158 1.00 69.94 321 ASP A N 1
ATOM 2488 C CA . ASP A 1 321 ? 13.491 22.870 5.914 1.00 69.94 321 ASP A CA 1
ATOM 2489 C C . ASP A 1 321 ? 13.985 22.109 4.679 1.00 69.94 321 ASP A C 1
ATOM 2491 O O . ASP A 1 321 ? 15.126 22.237 4.236 1.00 69.94 321 ASP A O 1
ATOM 2495 N N . PHE A 1 322 ? 13.093 21.274 4.153 1.00 70.00 322 PHE A N 1
ATOM 2496 C CA . PHE A 1 322 ? 13.266 20.484 2.935 1.00 70.00 322 PHE A CA 1
ATOM 2497 C C . PHE A 1 322 ? 11.962 20.434 2.115 1.00 70.00 322 PHE A C 1
ATOM 2499 O O . PHE A 1 322 ? 11.723 19.484 1.380 1.00 70.00 322 PHE A O 1
ATOM 2506 N N . GLY A 1 323 ? 11.093 21.446 2.249 1.00 69.94 323 GLY A N 1
ATOM 2507 C CA . GLY A 1 323 ? 9.876 21.600 1.434 1.00 69.94 323 GLY A CA 1
ATOM 2508 C C . GLY A 1 323 ? 8.675 20.712 1.803 1.00 69.94 323 GLY A C 1
ATOM 2509 O O . GLY A 1 323 ? 7.561 20.999 1.355 1.00 69.94 323 GLY A O 1
ATOM 2510 N N . LEU A 1 324 ? 8.866 19.689 2.643 1.00 81.44 324 LEU A N 1
ATOM 2511 C CA . LEU A 1 324 ? 7.809 18.820 3.176 1.00 81.44 324 LEU A CA 1
ATOM 2512 C C . LEU A 1 324 ? 7.467 19.137 4.635 1.00 81.44 324 LEU A C 1
ATOM 2514 O O . LEU A 1 324 ? 8.257 19.742 5.358 1.00 81.44 324 LEU A O 1
ATOM 2518 N N . ASP A 1 325 ? 6.303 18.674 5.077 1.00 88.38 325 ASP A N 1
ATOM 2519 C CA . ASP A 1 325 ? 5.902 18.728 6.482 1.00 88.38 325 ASP A CA 1
ATOM 2520 C C . ASP A 1 325 ? 6.403 17.467 7.202 1.00 88.38 325 ASP A C 1
ATOM 2522 O O . ASP A 1 325 ? 6.250 16.339 6.710 1.00 88.38 325 ASP A O 1
ATOM 2526 N N . ASP A 1 326 ? 7.050 17.659 8.355 1.00 88.81 326 ASP A N 1
ATOM 2527 C CA . ASP A 1 326 ? 7.719 16.590 9.100 1.00 88.81 326 ASP A CA 1
ATOM 2528 C C . ASP A 1 326 ? 6.869 15.996 10.231 1.00 88.81 326 ASP A C 1
ATOM 2530 O O . ASP A 1 326 ? 7.165 14.893 10.698 1.00 88.81 326 ASP A O 1
ATOM 2534 N N . THR A 1 327 ? 5.794 16.685 10.618 1.00 92.94 327 THR A N 1
ATOM 2535 C CA . THR A 1 327 ? 4.947 16.367 11.767 1.00 92.94 327 THR A CA 1
ATOM 2536 C C . THR A 1 327 ? 3.483 16.554 11.378 1.00 92.94 327 THR A C 1
ATOM 2538 O O . THR A 1 327 ? 3.039 17.660 11.102 1.00 92.94 327 THR A O 1
ATOM 2541 N N . THR A 1 328 ? 2.704 15.472 11.324 1.00 94.75 328 THR A N 1
ATOM 2542 C CA . THR A 1 328 ? 1.265 15.506 10.996 1.00 94.75 328 THR A CA 1
ATOM 2543 C C . THR A 1 328 ? 0.466 14.729 12.035 1.00 94.75 328 THR A C 1
ATOM 2545 O O . THR A 1 328 ? 0.903 13.674 12.494 1.00 94.75 328 THR A O 1
ATOM 2548 N N . SER A 1 329 ? -0.708 15.235 12.406 1.00 95.75 329 SER A N 1
ATOM 2549 C CA . SER A 1 329 ? -1.682 14.557 13.267 1.00 95.75 329 SER A CA 1
ATOM 2550 C C . SER A 1 329 ? -3.100 14.795 12.761 1.00 95.75 329 SER A C 1
ATOM 2552 O O . SER A 1 329 ? -3.448 15.919 12.405 1.00 95.75 329 SER A O 1
ATOM 2554 N N . MET A 1 330 ? -3.921 13.746 12.748 1.00 97.38 330 MET A N 1
ATOM 2555 C CA . MET A 1 330 ? -5.320 13.806 12.320 1.00 97.38 330 MET A CA 1
ATOM 2556 C C . MET A 1 330 ? -6.244 13.128 13.323 1.00 97.38 330 MET A C 1
ATOM 2558 O O . MET A 1 330 ? -5.852 12.165 13.985 1.00 97.38 330 MET A O 1
ATOM 2562 N N . LEU A 1 331 ? -7.489 13.598 13.355 1.00 98.44 331 LEU A N 1
ATOM 2563 C CA . LEU A 1 331 ? -8.623 12.947 14.002 1.00 98.44 331 LEU A CA 1
ATOM 2564 C C . LEU A 1 331 ? -9.658 12.579 12.935 1.00 98.44 331 LEU A C 1
ATOM 2566 O O . LEU A 1 331 ? -9.936 13.391 12.054 1.00 98.44 331 LEU A O 1
ATOM 2570 N N . PHE A 1 332 ? -10.233 11.379 13.024 1.00 98.25 332 PHE A N 1
ATOM 2571 C CA . PHE A 1 332 ? -11.209 10.845 12.068 1.00 98.25 332 PHE A CA 1
ATOM 2572 C C . PHE A 1 332 ? -12.563 10.555 12.722 1.00 98.25 332 PHE A C 1
ATOM 2574 O O . PHE A 1 332 ? -12.635 10.117 13.875 1.00 98.25 332 PHE A O 1
ATOM 2581 N N . ARG A 1 333 ? -13.625 10.678 11.923 1.00 98.50 333 ARG A N 1
ATOM 2582 C CA . ARG A 1 333 ? -14.922 10.026 12.131 1.00 98.50 333 ARG A CA 1
ATOM 2583 C C . ARG A 1 333 ? -15.144 9.010 11.012 1.00 98.50 333 ARG A C 1
ATOM 2585 O O . ARG A 1 333 ? -14.900 9.318 9.846 1.00 98.50 333 ARG A O 1
ATOM 2592 N N . PHE A 1 334 ? -15.609 7.814 11.354 1.00 98.56 334 PHE A N 1
ATOM 2593 C CA . PHE A 1 334 ? -15.962 6.766 10.394 1.00 98.56 334 PHE A CA 1
ATOM 2594 C C . PHE A 1 334 ? -17.483 6.659 10.234 1.00 98.56 334 PHE A C 1
ATOM 2596 O O . PHE A 1 334 ? -18.219 6.873 11.194 1.00 98.56 334 PHE A O 1
ATOM 2603 N N . GLU A 1 335 ? -17.947 6.231 9.054 1.00 98.19 335 GLU A N 1
ATOM 2604 C CA . GLU A 1 335 ? -19.372 5.976 8.753 1.00 98.19 335 GLU A CA 1
ATOM 2605 C C . GLU A 1 335 ? -19.996 4.906 9.688 1.00 98.19 335 GLU A C 1
ATOM 2607 O O . GLU A 1 335 ? -21.211 4.825 9.832 1.00 98.19 335 GLU A O 1
ATOM 2612 N N . SER A 1 336 ? -19.169 4.103 10.371 1.00 95.38 336 SER A N 1
ATOM 2613 C CA . SER A 1 336 ? -19.556 3.149 11.427 1.00 95.38 336 SER A CA 1
ATOM 2614 C C . SER A 1 336 ? -19.845 3.797 12.798 1.00 95.38 336 SER A C 1
ATOM 2616 O O . SER A 1 336 ? -20.189 3.106 13.763 1.00 95.38 336 SER A O 1
ATOM 2618 N N . GLY A 1 337 ? -19.681 5.118 12.912 1.00 96.75 337 GLY A N 1
ATOM 2619 C CA . GLY A 1 337 ? -19.781 5.904 14.145 1.00 96.75 337 GLY A CA 1
ATOM 2620 C C . GLY A 1 337 ? -18.496 5.930 14.983 1.00 96.75 337 GLY A C 1
ATOM 2621 O O . GLY A 1 337 ? -18.353 6.807 15.842 1.00 96.75 337 GLY A O 1
ATOM 2622 N N . ALA A 1 338 ? -17.552 5.020 14.716 1.00 98.25 338 ALA A N 1
ATOM 2623 C CA . ALA A 1 338 ? -16.253 4.969 15.377 1.00 98.25 338 ALA A CA 1
ATOM 2624 C C . ALA A 1 338 ? -15.437 6.255 15.146 1.00 98.25 338 ALA A C 1
ATOM 2626 O O . ALA A 1 338 ? -15.632 6.991 14.174 1.00 98.25 338 ALA A O 1
ATOM 2627 N N . THR A 1 339 ? -14.493 6.513 16.045 1.00 98.69 339 THR A N 1
ATOM 2628 C CA . THR A 1 339 ? -13.525 7.619 15.947 1.00 98.69 339 THR A CA 1
ATOM 2629 C C . THR A 1 339 ? -12.117 7.088 15.698 1.00 98.69 339 THR A C 1
ATOM 2631 O O . THR A 1 339 ? -11.875 5.889 15.828 1.00 98.69 339 THR A O 1
ATOM 2634 N N . GLY A 1 340 ? -11.167 7.956 15.355 1.00 98.44 340 GLY A N 1
ATOM 2635 C CA . GLY A 1 340 ? -9.767 7.547 15.342 1.00 98.44 340 GLY A CA 1
ATOM 2636 C C . GLY A 1 340 ? -8.747 8.675 15.349 1.00 98.44 340 GLY A C 1
ATOM 2637 O O . GLY A 1 340 ? -9.098 9.836 15.145 1.00 98.44 340 GLY A O 1
ATOM 2638 N N . TYR A 1 341 ? -7.483 8.307 15.551 1.00 98.44 341 TYR A N 1
ATOM 2639 C CA . TYR A 1 341 ? -6.320 9.198 15.542 1.00 98.44 341 TYR A CA 1
ATOM 2640 C C . TYR A 1 341 ? -5.174 8.615 14.701 1.00 98.44 341 TYR A C 1
ATOM 2642 O O . TYR A 1 341 ? -4.874 7.425 14.785 1.00 98.44 341 TYR A O 1
ATOM 2650 N N . LEU A 1 342 ? -4.475 9.455 13.935 1.00 97.44 342 LEU A N 1
ATOM 2651 C CA . LEU A 1 342 ? -3.223 9.071 13.275 1.00 97.44 342 LEU A CA 1
ATOM 2652 C C . LEU A 1 342 ? -2.186 10.187 13.355 1.00 97.44 342 LEU A C 1
ATOM 2654 O O . LEU A 1 342 ? -2.412 11.284 12.844 1.00 97.44 342 LEU A O 1
ATOM 2658 N N . GLY A 1 343 ? -1.024 9.876 13.934 1.00 96.06 343 GLY A N 1
ATOM 2659 C CA . GLY A 1 343 ? 0.156 10.742 13.918 1.00 96.06 343 GLY A CA 1
ATOM 2660 C C . GLY A 1 343 ? 1.311 10.167 13.098 1.00 96.06 343 GLY A C 1
ATOM 2661 O O . GLY A 1 343 ? 1.727 9.029 13.325 1.00 96.06 343 GLY A O 1
ATOM 2662 N N . THR A 1 344 ? 1.895 10.966 12.205 1.00 94.62 344 THR A N 1
ATOM 2663 C CA . THR A 1 344 ? 3.153 10.641 11.511 1.00 94.62 344 THR A CA 1
ATOM 2664 C C . THR A 1 344 ? 4.196 11.715 11.770 1.00 94.62 344 THR A C 1
ATOM 2666 O O . THR A 1 344 ? 3.971 12.882 11.451 1.00 94.62 344 THR A O 1
ATOM 2669 N N . VAL A 1 345 ? 5.355 11.311 12.289 1.00 92.88 345 VAL A N 1
ATOM 2670 C CA . VAL A 1 345 ? 6.503 12.190 12.539 1.00 92.88 345 VAL A CA 1
ATOM 2671 C C . VAL A 1 345 ? 7.724 11.605 11.836 1.00 92.88 345 VAL A C 1
ATOM 2673 O O . VAL A 1 345 ? 8.157 10.494 12.148 1.00 92.88 345 VAL A O 1
ATOM 2676 N N . ILE A 1 346 ? 8.285 12.325 10.865 1.00 90.50 346 ILE A N 1
ATOM 2677 C CA . ILE A 1 346 ? 9.426 11.856 10.059 1.00 90.50 346 ILE A CA 1
ATOM 2678 C C . ILE A 1 346 ? 10.788 12.418 10.491 1.00 90.50 346 ILE A C 1
ATOM 2680 O O . ILE A 1 346 ? 11.814 12.048 9.915 1.00 90.50 346 ILE A O 1
ATOM 2684 N N . ALA A 1 347 ? 10.808 13.243 11.540 1.00 90.19 347 ALA A N 1
ATOM 2685 C CA . ALA A 1 347 ? 12.005 13.805 12.170 1.00 90.19 347 ALA A CA 1
ATOM 2686 C C . ALA A 1 347 ? 12.332 13.174 13.549 1.00 90.19 347 ALA A C 1
ATOM 2688 O O . ALA A 1 347 ? 12.985 13.797 14.382 1.00 90.19 347 ALA A O 1
ATOM 2689 N N . THR A 1 348 ? 11.899 11.933 13.806 1.00 90.31 348 THR A N 1
ATOM 2690 C CA . THR A 1 348 ? 12.084 11.231 15.098 1.00 90.31 348 THR A CA 1
ATOM 2691 C C . THR A 1 348 ? 12.529 9.769 14.922 1.00 90.31 348 THR A C 1
ATOM 2693 O O . THR A 1 348 ? 12.756 9.323 13.797 1.00 90.31 348 THR A O 1
ATOM 2696 N N . ALA A 1 349 ? 12.685 9.023 16.019 1.00 89.19 349 ALA A N 1
ATOM 2697 C CA . ALA A 1 349 ? 13.028 7.599 16.027 1.00 89.19 349 ALA A CA 1
ATOM 2698 C C . ALA A 1 349 ? 11.967 6.722 15.329 1.00 89.19 349 ALA A C 1
ATOM 2700 O O . ALA A 1 349 ? 10.802 7.099 15.206 1.00 89.19 349 ALA A O 1
ATOM 2701 N N . GLU A 1 350 ? 12.375 5.542 14.847 1.00 88.81 350 GLU A N 1
ATOM 2702 C CA . GLU A 1 350 ? 11.460 4.598 14.194 1.00 88.81 350 GLU A CA 1
ATOM 2703 C C . GLU A 1 350 ? 10.464 4.030 15.213 1.00 88.81 350 GLU A C 1
ATOM 2705 O O . GLU A 1 350 ? 10.859 3.459 16.227 1.00 88.81 350 GLU A O 1
ATOM 2710 N N . THR A 1 351 ? 9.170 4.179 14.943 1.00 87.50 351 THR A N 1
ATOM 2711 C CA . THR A 1 351 ? 8.112 3.525 15.716 1.00 87.50 351 THR A CA 1
ATOM 2712 C C . THR A 1 351 ? 6.878 3.332 14.849 1.00 87.50 351 THR A C 1
ATOM 2714 O O . THR A 1 351 ? 6.508 4.210 14.063 1.00 87.50 351 THR A O 1
ATOM 2717 N N . TRP A 1 352 ? 6.233 2.177 14.988 1.00 89.12 352 TRP A N 1
ATOM 2718 C CA . TRP A 1 352 ? 4.922 1.928 14.412 1.00 89.12 352 TRP A CA 1
ATOM 2719 C C . TRP A 1 352 ? 4.031 1.205 15.423 1.00 89.12 352 TRP A C 1
ATOM 2721 O O . TRP A 1 352 ? 4.486 0.311 16.145 1.00 89.12 352 TRP A O 1
ATOM 2731 N N . ARG A 1 353 ? 2.761 1.611 15.473 1.00 91.38 353 ARG A N 1
ATOM 2732 C CA . ARG A 1 353 ? 1.702 0.945 16.239 1.00 91.38 353 ARG A CA 1
ATOM 2733 C C . ARG A 1 353 ? 0.332 1.200 15.618 1.00 91.38 353 ARG A C 1
ATOM 2735 O O . ARG A 1 353 ? 0.113 2.249 15.007 1.00 91.38 353 ARG A O 1
ATOM 2742 N N . LEU A 1 354 ? -0.584 0.272 15.855 1.00 94.62 354 LEU A N 1
ATOM 2743 C CA . LEU A 1 354 ? -2.021 0.397 15.645 1.00 94.62 354 LEU A CA 1
ATOM 2744 C C . LEU A 1 354 ? -2.731 -0.230 16.850 1.00 94.62 354 LEU A C 1
ATOM 2746 O O . LEU A 1 354 ? -2.410 -1.353 17.240 1.00 94.62 354 LEU A O 1
ATOM 2750 N N . GLN A 1 355 ? -3.698 0.477 17.421 1.00 96.69 355 GLN A N 1
ATOM 2751 C CA . GLN A 1 355 ? -4.503 0.017 18.545 1.00 96.69 355 GLN A CA 1
ATOM 2752 C C . GLN A 1 355 ? -5.988 0.225 18.246 1.00 96.69 355 GLN A C 1
ATOM 2754 O O . GLN A 1 355 ? -6.390 1.265 17.726 1.00 96.69 355 GLN A O 1
ATOM 2759 N N . VAL A 1 356 ? -6.800 -0.777 18.572 1.00 98.12 356 VAL A N 1
ATOM 2760 C CA . VAL A 1 356 ? -8.262 -0.743 18.451 1.00 98.12 356 VAL A CA 1
ATOM 2761 C C . VAL A 1 356 ? -8.901 -0.855 19.826 1.00 98.12 356 VAL A C 1
ATOM 2763 O O . VAL A 1 356 ? -8.452 -1.647 20.653 1.00 98.12 356 VAL A O 1
ATOM 2766 N N . PHE A 1 357 ? -9.974 -0.103 20.046 1.00 98.44 357 PHE A N 1
ATOM 2767 C CA . PHE A 1 357 ? -10.782 -0.135 21.261 1.00 98.44 357 PHE A CA 1
ATOM 2768 C C . PHE A 1 357 ? -12.216 -0.499 20.885 1.00 98.44 357 PHE A C 1
ATOM 2770 O O . PHE A 1 357 ? -12.906 0.281 20.222 1.00 98.44 357 PHE A O 1
ATOM 2777 N N . GLY A 1 358 ? -12.652 -1.689 21.282 1.00 97.81 358 GLY A N 1
ATOM 2778 C CA . GLY A 1 358 ? -14.027 -2.156 21.154 1.00 97.81 358 GLY A CA 1
ATOM 2779 C C . GLY A 1 358 ? -14.766 -2.138 22.494 1.00 97.81 358 GLY A C 1
ATOM 2780 O O . GLY A 1 358 ? -14.167 -1.993 23.559 1.00 97.81 358 GLY A O 1
ATOM 2781 N N . ALA A 1 359 ? -16.086 -2.301 22.451 1.00 97.00 359 ALA A N 1
ATOM 2782 C CA . ALA A 1 359 ? -16.957 -2.261 23.628 1.00 97.00 359 ALA A CA 1
ATOM 2783 C C . ALA A 1 359 ? -16.654 -3.325 24.709 1.00 97.00 359 ALA A C 1
ATOM 2785 O O . ALA A 1 359 ? -17.124 -3.185 25.836 1.00 97.00 359 ALA A O 1
ATOM 2786 N N . ASN A 1 360 ? -15.887 -4.371 24.382 1.00 96.56 360 ASN A N 1
ATOM 2787 C CA . ASN A 1 360 ? -15.499 -5.453 25.293 1.00 96.56 360 ASN A CA 1
ATOM 2788 C C . ASN A 1 360 ? -13.974 -5.563 25.501 1.00 96.56 360 ASN A C 1
ATOM 2790 O O . ASN A 1 360 ? -13.517 -6.537 26.095 1.00 96.56 360 ASN A O 1
ATOM 2794 N N . GLY A 1 361 ? -13.159 -4.619 25.015 1.00 96.50 361 GLY A N 1
ATOM 2795 C CA . GLY A 1 361 ? -11.703 -4.703 25.172 1.00 96.50 361 GLY A CA 1
ATOM 2796 C C . GLY A 1 361 ? -10.895 -3.895 24.161 1.00 96.50 361 GLY A C 1
ATOM 2797 O O . GLY A 1 361 ? -11.433 -3.115 23.380 1.00 96.50 361 GLY A O 1
ATOM 2798 N N . TRP A 1 362 ? -9.584 -4.113 24.136 1.00 97.56 362 TRP A N 1
ATOM 2799 C CA . TRP A 1 362 ? -8.685 -3.523 23.144 1.00 97.56 362 TRP A CA 1
ATOM 2800 C C . TRP A 1 362 ? -7.663 -4.529 22.616 1.00 97.56 362 TRP A C 1
ATOM 2802 O O . TRP A 1 362 ? -7.326 -5.512 23.280 1.00 97.56 362 TRP A O 1
ATOM 2812 N N . ALA A 1 363 ? -7.139 -4.258 21.422 1.00 96.12 363 ALA A N 1
ATOM 2813 C CA . ALA A 1 363 ? -5.997 -4.973 20.865 1.00 96.12 363 ALA A CA 1
ATOM 2814 C C . ALA A 1 363 ? -4.971 -3.992 20.286 1.00 96.12 363 ALA A C 1
ATOM 2816 O O . ALA A 1 363 ? -5.339 -3.023 19.626 1.00 96.12 363 ALA A O 1
ATOM 2817 N N . GLU A 1 364 ? -3.688 -4.242 20.542 1.00 94.00 364 GLU A N 1
ATOM 2818 C CA . GLU A 1 364 ? -2.557 -3.440 20.062 1.00 94.00 364 GLU A CA 1
ATOM 2819 C C . GLU A 1 364 ? -1.615 -4.323 19.242 1.00 94.00 364 GLU A C 1
ATOM 2821 O O . GLU A 1 364 ? -1.195 -5.387 19.704 1.00 94.00 364 GLU A O 1
ATOM 2826 N N . VAL A 1 365 ? -1.238 -3.852 18.052 1.00 90.69 365 VAL A N 1
ATOM 2827 C CA . VAL A 1 365 ? -0.109 -4.378 17.281 1.00 90.69 365 VAL A CA 1
ATOM 2828 C C . VAL A 1 365 ? 0.935 -3.283 17.074 1.00 90.69 365 VAL A C 1
ATOM 2830 O O . VAL A 1 365 ? 0.620 -2.165 16.668 1.00 90.69 365 VAL A O 1
ATOM 2833 N N . GLY A 1 366 ? 2.197 -3.603 17.341 1.00 83.19 366 GLY A N 1
ATOM 2834 C CA . GLY A 1 366 ? 3.317 -2.685 17.158 1.00 83.19 366 GLY A CA 1
ATOM 2835 C C . GLY A 1 366 ? 4.601 -3.217 17.783 1.00 83.19 366 GLY A C 1
ATOM 2836 O O . GLY A 1 366 ? 4.617 -4.278 18.410 1.00 83.19 366 GLY A O 1
ATOM 2837 N N . GLY A 1 367 ? 5.692 -2.478 17.600 1.00 69.56 367 GLY A N 1
ATOM 2838 C CA . GLY A 1 367 ? 7.012 -2.846 18.114 1.00 69.56 367 GLY A CA 1
ATOM 2839 C C . GLY A 1 367 ? 8.138 -2.308 17.236 1.00 69.56 367 GLY A C 1
ATOM 2840 O O . GLY A 1 367 ? 7.993 -2.201 16.021 1.00 69.56 367 GLY A O 1
ATOM 2841 N N . VAL A 1 368 ? 9.260 -1.945 17.856 1.00 51.09 368 VAL A N 1
ATOM 2842 C CA . VAL A 1 368 ? 10.307 -1.117 17.225 1.00 51.09 368 VAL A CA 1
ATOM 2843 C C . VAL A 1 368 ? 11.093 -1.864 16.135 1.00 51.09 368 VAL A C 1
ATOM 2845 O O . VAL A 1 368 ? 11.602 -1.233 15.214 1.00 51.09 368 VAL A O 1
ATOM 2848 N N . GLU A 1 369 ? 11.209 -3.191 16.224 1.00 50.84 369 GLU A N 1
ATOM 2849 C CA . GLU A 1 369 ? 12.335 -3.904 15.603 1.00 50.84 369 GLU A CA 1
ATOM 2850 C C . GLU A 1 369 ? 12.096 -4.318 14.137 1.00 50.84 369 GLU A C 1
ATOM 2852 O O . GLU A 1 369 ? 12.857 -3.885 13.266 1.00 50.84 369 GLU A O 1
ATOM 2857 N N . HIS A 1 370 ? 11.044 -5.086 13.804 1.00 51.50 370 HIS A N 1
ATOM 2858 C CA . HIS A 1 370 ? 10.777 -5.493 12.410 1.00 51.50 370 HIS A CA 1
ATOM 2859 C C . HIS A 1 370 ? 9.288 -5.530 12.026 1.00 51.50 370 HIS A C 1
ATOM 2861 O O . HIS A 1 370 ? 8.459 -6.075 12.748 1.00 51.50 370 HIS A O 1
ATOM 2867 N N . LEU A 1 371 ? 8.968 -5.091 10.799 1.00 51.88 371 LEU A N 1
ATOM 2868 C CA . LEU A 1 371 ? 7.636 -5.245 10.174 1.00 51.88 371 LEU A CA 1
ATOM 2869 C C . LEU A 1 371 ? 7.230 -6.714 9.923 1.00 51.88 371 LEU A C 1
ATOM 2871 O O . LEU A 1 371 ? 6.059 -6.994 9.662 1.00 51.88 371 LEU A O 1
ATOM 2875 N N . ASN A 1 372 ? 8.194 -7.637 9.995 1.00 50.06 372 ASN A N 1
ATOM 2876 C CA . ASN A 1 372 ? 7.992 -9.076 9.813 1.00 50.06 372 ASN A CA 1
ATOM 2877 C C . ASN A 1 372 ? 7.699 -9.797 11.145 1.00 50.06 372 ASN A C 1
ATOM 2879 O O . ASN A 1 372 ? 7.177 -10.908 11.133 1.00 50.06 372 ASN A O 1
ATOM 2883 N N . THR A 1 373 ? 8.013 -9.179 12.290 1.00 54.28 373 THR A N 1
ATOM 2884 C CA . THR A 1 373 ? 7.770 -9.733 13.630 1.00 54.28 373 THR A CA 1
ATOM 2885 C C . THR A 1 373 ? 6.663 -8.942 14.310 1.00 54.28 373 THR A C 1
ATOM 2887 O O . THR A 1 373 ? 6.882 -7.829 14.784 1.00 54.28 373 THR A O 1
ATOM 2890 N N . TRP A 1 374 ? 5.464 -9.510 14.370 1.00 63.84 374 TRP A N 1
ATOM 2891 C CA . TRP A 1 374 ? 4.322 -8.874 15.015 1.00 63.84 374 TRP A CA 1
ATOM 2892 C C . TRP A 1 374 ? 4.166 -9.373 16.453 1.00 63.84 374 TRP A C 1
ATOM 2894 O O . TRP A 1 374 ? 4.244 -10.570 16.725 1.00 63.84 374 TRP A O 1
ATOM 2904 N N . GLN A 1 375 ? 3.917 -8.446 17.375 1.00 75.75 375 GLN A N 1
ATOM 2905 C CA . GLN A 1 375 ? 3.392 -8.757 18.700 1.00 75.75 375 GLN A CA 1
ATOM 2906 C C . GLN 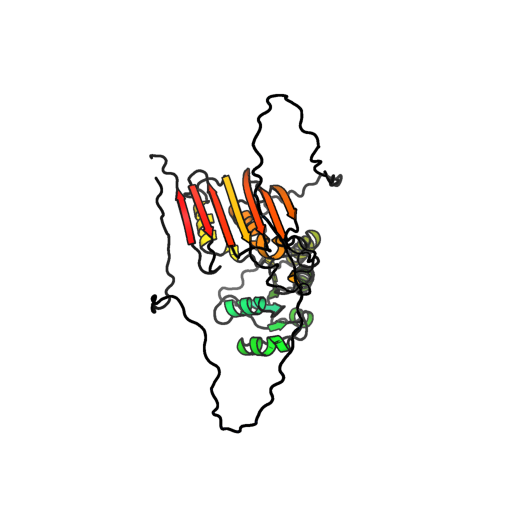A 1 375 ? 1.970 -8.208 18.750 1.00 75.75 375 GLN A C 1
ATOM 2908 O O . GLN A 1 375 ? 1.770 -7.018 18.521 1.00 75.75 375 GLN A O 1
ATOM 2913 N N . LEU A 1 376 ? 0.998 -9.083 19.006 1.00 82.44 376 LEU A N 1
ATOM 2914 C CA . LEU A 1 376 ? -0.386 -8.704 19.264 1.00 82.44 376 LEU A CA 1
ATOM 2915 C C . LEU A 1 376 ? -0.642 -8.833 20.767 1.00 82.44 376 LEU A C 1
ATOM 2917 O O . LEU A 1 376 ? -0.524 -9.926 21.323 1.00 82.44 376 LEU A O 1
ATOM 2921 N N . LYS A 1 377 ? -0.990 -7.722 21.414 1.00 87.88 377 LYS A N 1
ATOM 2922 C CA . LYS A 1 377 ? -1.525 -7.704 22.780 1.00 87.88 377 LYS A CA 1
ATOM 2923 C C . LYS A 1 377 ? -3.040 -7.600 22.682 1.00 87.88 377 LYS A C 1
ATOM 2925 O O . LYS A 1 377 ? -3.538 -6.805 21.888 1.00 87.88 377 LYS A O 1
ATOM 2930 N N . VAL A 1 378 ? -3.763 -8.361 23.496 1.00 85.94 378 VAL A N 1
ATOM 2931 C CA . VAL A 1 378 ? -5.228 -8.288 23.591 1.00 85.94 378 VAL A CA 1
ATOM 2932 C C . VAL A 1 378 ? -5.610 -8.222 25.062 1.00 85.94 378 VAL A C 1
ATOM 2934 O O . VAL A 1 378 ? -5.119 -9.014 25.865 1.00 85.94 378 VAL A O 1
ATOM 2937 N N . CYS A 1 379 ? -6.487 -7.286 25.408 1.00 87.81 379 CYS A N 1
ATOM 2938 C CA . CYS A 1 379 ? -7.089 -7.170 26.728 1.00 87.81 379 CYS A CA 1
ATOM 2939 C C . CYS A 1 379 ? -8.609 -7.179 26.568 1.00 87.81 379 CYS A C 1
ATOM 2941 O O . CYS A 1 379 ? -9.148 -6.392 25.793 1.00 87.81 379 CYS A O 1
ATOM 2943 N N . THR A 1 380 ? -9.296 -8.055 27.294 1.00 90.00 380 THR A N 1
ATOM 2944 C CA . THR A 1 380 ? -10.760 -8.164 27.290 1.00 90.00 380 THR A CA 1
ATOM 2945 C C . THR A 1 380 ? -11.330 -7.784 28.648 1.00 90.00 380 THR A C 1
ATOM 2947 O O . THR A 1 380 ? -10.718 -8.044 29.685 1.00 90.00 380 THR A O 1
ATOM 2950 N N . ILE A 1 381 ? -12.518 -7.192 28.627 1.00 87.44 381 ILE A N 1
ATOM 2951 C CA . ILE A 1 381 ? -13.341 -6.923 29.800 1.00 87.44 381 ILE A CA 1
ATOM 2952 C C . ILE A 1 381 ? -14.022 -8.233 30.192 1.00 87.44 381 ILE A C 1
ATOM 2954 O O . ILE A 1 381 ? -14.741 -8.827 29.388 1.00 87.44 381 ILE A O 1
ATOM 2958 N N . ASP A 1 382 ? -13.783 -8.672 31.423 1.00 84.00 382 ASP A N 1
ATOM 2959 C CA . ASP A 1 382 ? -14.674 -9.613 32.092 1.00 84.00 382 ASP A CA 1
ATOM 2960 C C . ASP A 1 382 ? -15.908 -8.820 32.550 1.00 84.00 382 ASP A C 1
ATOM 2962 O O . ASP A 1 382 ? -15.758 -7.693 33.020 1.00 84.00 382 ASP A O 1
ATOM 2966 N N . ARG A 1 383 ? -17.118 -9.344 32.337 1.00 76.31 383 ARG A N 1
ATOM 2967 C CA . ARG A 1 383 ? -18.370 -8.667 32.735 1.00 76.31 383 ARG A CA 1
ATOM 2968 C C . ARG A 1 383 ? -18.962 -9.230 34.024 1.00 76.31 383 ARG A C 1
ATOM 2970 O O . ARG A 1 383 ? -19.936 -8.677 34.525 1.00 76.31 383 ARG A O 1
ATOM 2977 N N . GLU A 1 384 ? -18.373 -10.303 34.541 1.00 79.31 384 GLU A N 1
ATOM 2978 C CA . GLU A 1 384 ? -18.748 -10.933 35.805 1.00 79.31 384 GLU A CA 1
ATOM 2979 C C . GLU A 1 384 ? -17.761 -10.546 36.932 1.00 79.31 384 GLU A C 1
ATOM 2981 O O . GLU A 1 384 ? -17.995 -10.904 38.087 1.00 79.31 384 GLU A O 1
ATOM 2986 N N . ASN A 1 385 ? -16.666 -9.816 36.610 1.00 51.44 385 ASN A N 1
ATOM 2987 C CA . ASN A 1 385 ? -15.622 -9.331 37.543 1.00 51.44 385 ASN A CA 1
ATOM 2988 C C . ASN A 1 385 ? -14.727 -8.188 36.969 1.00 51.44 385 ASN A C 1
ATOM 2990 O O . ASN A 1 385 ? -13.486 -8.368 36.787 1.00 51.44 385 ASN A O 1
#